Protein AF-W6KI01-F1 (afdb_monomer)

Mean predicted aligned error: 19.84 Å

Sequence (551 aa):
MLRYLVEEELPEKLSVRLDSPAAVRAGFASQPILFRVGVIRLMRRLQYKGQFFVPFIPTKHFVLVFPAAADACERGKLAEGAPETISNFLCEMLGTGGEEEYTIQDAGLCVHSGAALLILRCGSVEGALAAIEACGEVSRQTPQMRLSPTYIQCYPCEPPPSDTSLSWYRKDYYFIPTCVLCADRLEASLTGFPPDAVTCCCALSGQRCTCLAASRCVVCQILHHSQTSTIAQKQVKCQDCKQSGDPWICLICGYVGCSRYQAMHAKEHCIAKQHFFSINLLTQQIWDYYSDAFVHQVVMVFDFASGSTTRVRYPSREDPVFSDENDNNNGKDPFWQKKSVSAKYDAKLRASHTQYATVIKNELDAMRQVYENEISNSICNNQSGSLHIRRVGSNATNLASPSSPWTSEAEPHFQLNSSPQQQRTIRQLHDSDPFAPMKTLNLIMSKVLDAQETALKSDLNLQGLSYEICLHTKESSQLEERVYNAEEELRSIVRKNVASVMEIDASIEEMKTTLKEIRLNVETERRLRSQLGASDTTDKMFIMGKGKKNL

Nearest PDB structures (foldseek):
  3phd-assembly1_B  TM=9.850E-01  e=1.682E-05  Homo sapiens
  3phd-assembly1_D  TM=9.870E-01  e=3.540E-05  Homo sapiens
  7zyu-assembly1_A  TM=9.779E-01  e=1.112E-04  Homo sapiens
  5g0f-assembly1_A  TM=9.873E-01  e=2.477E-04  Danio rerio
  8qpa-assembly1_U  TM=8.869E-01  e=3.755E-01  Homo sapiens

pLDDT: mean 73.17, std 19.95, range [23.52, 97.44]

Structure (mmCIF, N/CA/C/O backbone):
data_AF-W6KI01-F1
#
_entry.id   AF-W6KI01-F1
#
loop_
_atom_site.group_PDB
_atom_site.id
_atom_site.type_symbol
_atom_site.label_atom_id
_atom_site.label_alt_id
_atom_site.label_comp_id
_atom_site.label_asym_id
_atom_site.label_entity_id
_atom_site.label_seq_id
_atom_site.pdbx_PDB_ins_code
_atom_site.Cartn_x
_atom_site.Cartn_y
_atom_site.Cartn_z
_atom_site.occup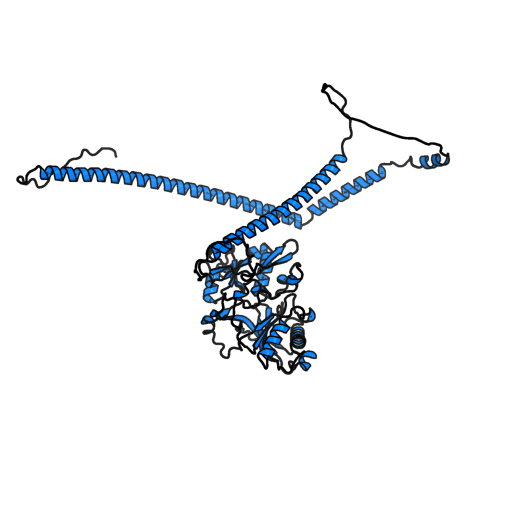ancy
_atom_site.B_iso_or_equiv
_atom_site.auth_seq_id
_atom_site.auth_comp_id
_atom_site.auth_asym_id
_atom_site.auth_atom_id
_atom_site.pdbx_PDB_model_num
ATOM 1 N N . MET A 1 1 ? 10.521 -15.224 -4.709 1.00 66.00 1 MET A N 1
ATOM 2 C CA . MET A 1 1 ? 10.121 -14.522 -5.948 1.00 66.00 1 MET A CA 1
ATOM 3 C C . MET A 1 1 ? 8.659 -14.131 -5.893 1.00 66.00 1 MET A C 1
ATOM 5 O O . MET A 1 1 ? 7.917 -14.684 -5.079 1.00 66.00 1 MET A O 1
ATOM 9 N N . LEU A 1 2 ? 8.282 -13.182 -6.746 1.00 78.06 2 LEU A N 1
ATOM 10 C CA . LEU A 1 2 ? 6.900 -12.771 -6.973 1.00 78.06 2 LEU A CA 1
ATOM 11 C C . LEU A 1 2 ? 6.257 -13.578 -8.106 1.00 78.06 2 LEU A C 1
ATOM 13 O O . LEU A 1 2 ? 6.944 -14.147 -8.949 1.00 78.06 2 LEU A O 1
ATOM 17 N N . ARG A 1 3 ? 4.931 -13.565 -8.156 1.00 81.56 3 ARG A N 1
ATOM 18 C CA . ARG A 1 3 ? 4.107 -13.947 -9.307 1.00 81.56 3 ARG A CA 1
ATOM 19 C C . ARG A 1 3 ? 3.031 -12.874 -9.489 1.00 81.56 3 ARG A C 1
ATOM 21 O O . ARG A 1 3 ? 2.831 -12.055 -8.596 1.00 81.56 3 ARG A O 1
ATOM 28 N N . TYR A 1 4 ? 2.333 -12.863 -10.612 1.00 81.06 4 TYR A N 1
ATOM 29 C CA . TYR A 1 4 ? 1.216 -11.951 -10.869 1.00 81.06 4 TYR A CA 1
ATOM 30 C C . TYR A 1 4 ? -0.038 -12.744 -11.252 1.00 81.06 4 TYR A C 1
ATOM 32 O O . TYR A 1 4 ? 0.043 -13.921 -11.613 1.00 81.06 4 TYR A O 1
ATOM 40 N N . LEU A 1 5 ? -1.191 -12.093 -11.142 1.00 80.31 5 LEU A N 1
ATOM 41 C CA . LEU A 1 5 ? -2.497 -12.601 -11.548 1.00 80.31 5 LEU A CA 1
ATOM 42 C C . LEU A 1 5 ? -3.337 -11.429 -12.065 1.00 80.31 5 LEU A C 1
ATOM 44 O O . LEU A 1 5 ? -3.268 -10.335 -11.507 1.00 80.31 5 LEU A O 1
ATOM 48 N N . VAL A 1 6 ? -4.159 -11.662 -13.085 1.00 76.75 6 VAL A N 1
ATOM 49 C CA . VAL A 1 6 ? -5.255 -10.756 -13.453 1.00 76.75 6 VAL A CA 1
ATOM 50 C C . VAL A 1 6 ? -6.533 -11.374 -12.887 1.00 76.75 6 VAL A C 1
ATOM 52 O O . VAL A 1 6 ? -6.911 -12.461 -13.311 1.00 76.75 6 VAL A O 1
ATOM 55 N N . GLU A 1 7 ? -7.145 -10.745 -11.879 1.00 73.81 7 GLU A N 1
ATOM 56 C CA . GLU A 1 7 ? -8.381 -11.262 -11.261 1.00 73.81 7 GLU A CA 1
ATOM 57 C C . GLU A 1 7 ? -9.627 -10.892 -12.072 1.00 73.81 7 GLU A C 1
ATOM 59 O O . GLU A 1 7 ? -10.546 -11.694 -12.204 1.00 73.81 7 GLU A O 1
ATOM 64 N N . GLU A 1 8 ? -9.647 -9.675 -12.615 1.00 75.94 8 GLU A N 1
ATOM 65 C CA . GLU A 1 8 ? -10.748 -9.124 -13.407 1.00 75.94 8 GLU A CA 1
ATOM 66 C C . GLU A 1 8 ? -10.130 -8.430 -14.632 1.00 75.94 8 GLU A C 1
ATOM 68 O O . GLU A 1 8 ? -9.648 -7.301 -14.521 1.00 75.94 8 GLU A O 1
ATOM 73 N N . GLU A 1 9 ? -10.066 -9.120 -15.776 1.00 79.75 9 GLU A N 1
ATOM 74 C CA . GLU A 1 9 ? -9.619 -8.544 -17.057 1.00 79.75 9 GLU A CA 1
ATOM 75 C C . GLU A 1 9 ? -10.799 -7.795 -17.702 1.00 79.75 9 GLU A C 1
ATOM 77 O O . GLU A 1 9 ? -11.892 -8.347 -17.845 1.00 79.75 9 GLU A O 1
ATOM 82 N N . LEU A 1 10 ? -10.599 -6.525 -18.060 1.00 79.12 10 LEU A N 1
ATOM 83 C CA . LEU A 1 10 ? -11.567 -5.752 -18.837 1.00 79.12 10 LEU A CA 1
ATOM 84 C C . LEU A 1 10 ? -11.511 -6.198 -20.312 1.00 79.12 10 LEU A C 1
ATOM 86 O O . LEU A 1 10 ? -10.456 -6.619 -20.784 1.00 79.12 10 LEU A O 1
ATOM 90 N N . PRO A 1 11 ? -12.616 -6.088 -21.076 1.00 68.00 11 PRO A N 1
ATOM 91 C CA . PRO A 1 11 ? -12.628 -6.471 -22.493 1.00 68.00 11 PRO A CA 1
ATOM 92 C C . PRO A 1 11 ? -11.728 -5.580 -23.370 1.00 68.00 11 PRO A C 1
ATOM 94 O O . PRO A 1 11 ? -11.406 -5.944 -24.500 1.00 68.00 11 PRO A O 1
ATOM 97 N N . GLU A 1 12 ? -11.324 -4.417 -22.858 1.00 68.75 12 GLU A N 1
ATOM 98 C CA . GLU A 1 12 ? -10.422 -3.478 -23.516 1.00 68.75 12 GLU A CA 1
ATOM 99 C C . GLU A 1 12 ? -8.976 -3.988 -23.473 1.00 68.75 12 GLU A C 1
ATOM 101 O O . GLU A 1 12 ? -8.345 -4.064 -22.418 1.00 68.75 12 GLU A O 1
ATOM 106 N N . LYS A 1 13 ? -8.430 -4.311 -24.649 1.00 69.44 13 LYS A N 1
ATOM 107 C CA . LYS A 1 13 ? -7.019 -4.670 -24.818 1.00 69.44 13 LYS A CA 1
ATOM 108 C C . LYS A 1 13 ? -6.263 -3.490 -25.407 1.00 69.44 13 LYS A C 1
ATOM 110 O O . LYS A 1 13 ? -6.486 -3.116 -26.558 1.00 69.44 13 LYS A O 1
ATOM 115 N N . LEU A 1 14 ? -5.372 -2.904 -24.614 1.00 80.06 14 LEU A N 1
ATOM 116 C CA . LEU A 1 14 ? -4.643 -1.701 -24.990 1.00 80.06 14 LEU A CA 1
ATOM 117 C C . LEU A 1 14 ? -3.365 -2.089 -25.749 1.00 80.06 14 LEU A C 1
ATOM 119 O O . LEU A 1 14 ? -2.380 -2.527 -25.161 1.00 80.06 14 LEU A O 1
ATOM 123 N N . SER A 1 15 ? -3.398 -1.948 -27.073 1.00 82.00 15 SER A N 1
ATOM 124 C CA . SER A 1 15 ? -2.246 -2.183 -27.950 1.00 82.00 15 SER A CA 1
ATOM 125 C C . SER A 1 15 ? -1.378 -0.925 -28.031 1.00 82.00 15 SER A C 1
ATOM 127 O O . SER A 1 15 ? -1.836 0.104 -28.521 1.00 82.00 15 SER A O 1
ATOM 129 N N . VAL A 1 16 ? -0.123 -1.011 -27.589 1.00 80.81 16 VAL A N 1
ATOM 130 C CA . VAL A 1 16 ? 0.808 0.124 -27.469 1.00 80.81 16 VAL A CA 1
ATOM 131 C C . VAL A 1 16 ? 2.080 -0.173 -28.251 1.00 80.81 16 VAL A C 1
ATOM 133 O O . VAL A 1 16 ? 2.696 -1.217 -28.055 1.00 80.81 16 VAL A O 1
ATOM 136 N N . ARG A 1 17 ? 2.514 0.743 -29.118 1.00 76.94 17 ARG A N 1
ATOM 137 C CA . ARG A 1 17 ? 3.839 0.658 -29.741 1.00 76.94 17 ARG A CA 1
ATOM 138 C C . ARG A 1 17 ? 4.849 1.485 -28.962 1.00 76.94 17 ARG A C 1
ATOM 140 O O . ARG A 1 17 ? 4.547 2.595 -28.537 1.00 76.94 17 ARG A O 1
ATOM 147 N N . LEU A 1 18 ? 6.054 0.946 -28.817 1.00 71.88 18 LEU A N 1
ATOM 148 C CA . LEU A 1 18 ? 7.210 1.669 -28.297 1.00 71.88 18 LEU A CA 1
ATOM 149 C C . LEU A 1 18 ? 8.002 2.246 -29.477 1.00 71.88 18 LEU A C 1
ATOM 151 O O . LEU A 1 18 ? 9.120 1.829 -29.759 1.00 71.88 18 LEU A O 1
ATOM 155 N N . ASP A 1 19 ? 7.393 3.187 -30.202 1.00 63.03 19 ASP A N 1
ATOM 156 C CA . ASP A 1 19 ? 7.939 3.749 -31.449 1.00 63.03 19 ASP A CA 1
ATOM 157 C C . ASP A 1 19 ? 9.092 4.764 -31.213 1.00 63.03 19 ASP A C 1
ATOM 159 O O . ASP A 1 19 ? 9.429 5.549 -32.102 1.00 63.03 19 ASP A O 1
ATOM 163 N N . SER A 1 20 ? 9.733 4.783 -30.030 1.00 65.38 20 SER A N 1
ATOM 164 C CA . SER A 1 20 ? 10.857 5.700 -29.788 1.00 65.38 20 SER A CA 1
ATOM 165 C C . SER A 1 20 ? 12.111 5.246 -30.558 1.00 65.38 20 SER A C 1
ATOM 167 O O . SER A 1 20 ? 12.419 4.050 -30.589 1.00 65.38 20 SER A O 1
ATOM 169 N N . PRO A 1 21 ? 12.906 6.162 -31.155 1.00 59.53 21 PRO A N 1
ATOM 170 C CA . PRO A 1 21 ? 14.091 5.787 -31.935 1.00 59.53 21 PRO A CA 1
ATOM 171 C C . PRO A 1 21 ? 15.142 4.984 -31.157 1.00 59.53 21 PRO A C 1
ATOM 173 O O . PRO A 1 21 ? 16.013 4.366 -31.766 1.00 59.53 21 PRO A O 1
ATOM 176 N N . ALA A 1 22 ? 15.091 5.004 -29.823 1.00 58.72 22 ALA A N 1
ATOM 177 C CA . ALA A 1 22 ? 15.931 4.172 -28.974 1.00 58.72 22 ALA A CA 1
ATOM 178 C C . ALA A 1 22 ? 15.416 2.720 -28.890 1.00 58.72 22 ALA A C 1
ATOM 180 O O . ALA A 1 22 ? 16.227 1.800 -28.968 1.00 58.72 22 ALA A O 1
ATOM 181 N N . ALA A 1 23 ? 14.097 2.496 -28.840 1.00 59.97 23 ALA A N 1
ATOM 182 C CA . ALA A 1 23 ? 13.505 1.155 -28.743 1.00 59.97 23 ALA A CA 1
ATOM 183 C C . ALA A 1 23 ? 13.630 0.368 -30.051 1.00 59.97 23 ALA A C 1
ATOM 185 O O . ALA A 1 23 ? 13.759 -0.855 -30.031 1.00 59.97 23 ALA A O 1
ATOM 186 N N . VAL A 1 24 ? 13.688 1.075 -31.184 1.00 60.09 24 VAL A N 1
ATOM 187 C CA . VAL A 1 24 ? 14.063 0.498 -32.483 1.00 60.09 24 VAL A CA 1
ATOM 188 C C . VAL A 1 24 ? 15.508 -0.018 -32.463 1.00 60.09 24 VAL A C 1
ATOM 190 O O . VAL A 1 24 ? 15.777 -1.093 -32.988 1.00 60.09 24 VAL A O 1
ATOM 193 N N . ARG A 1 25 ? 16.440 0.706 -31.824 1.00 57.16 25 ARG A N 1
ATOM 194 C CA . ARG A 1 25 ? 17.849 0.280 -31.699 1.00 57.16 25 ARG A CA 1
ATOM 195 C C . ARG A 1 25 ? 18.048 -0.843 -30.679 1.00 57.16 25 ARG A C 1
ATOM 197 O O . ARG A 1 25 ? 18.919 -1.676 -30.881 1.00 57.16 25 ARG A O 1
ATOM 204 N N . ALA A 1 26 ? 17.237 -0.878 -29.623 1.00 58.22 26 ALA A N 1
ATOM 205 C CA . ALA A 1 26 ? 17.269 -1.899 -28.574 1.00 58.22 26 ALA A CA 1
ATOM 206 C C . ALA A 1 26 ? 16.377 -3.131 -28.870 1.00 58.22 26 ALA A C 1
ATOM 208 O O . ALA A 1 26 ? 16.040 -3.878 -27.958 1.00 58.22 26 ALA A O 1
ATOM 209 N N . GLY A 1 27 ? 15.936 -3.332 -30.120 1.00 59.59 27 GLY A N 1
ATOM 210 C CA . GLY A 1 27 ? 15.161 -4.506 -30.563 1.00 59.59 27 GLY A CA 1
ATOM 211 C C . GLY A 1 27 ? 13.676 -4.544 -30.157 1.00 59.59 27 GLY A C 1
ATOM 212 O O . GLY A 1 27 ? 12.877 -5.216 -30.814 1.00 59.59 27 GLY A O 1
ATOM 213 N N . PHE A 1 28 ? 13.271 -3.788 -29.132 1.00 63.12 28 PHE A N 1
ATOM 214 C CA . PHE A 1 28 ? 11.914 -3.807 -28.570 1.00 63.12 28 PHE A CA 1
ATOM 215 C C . PHE A 1 28 ? 10.797 -3.349 -29.531 1.00 63.12 28 PHE A C 1
ATOM 217 O O . PHE A 1 28 ? 9.657 -3.780 -29.375 1.00 63.12 28 PHE A O 1
ATOM 224 N N . ALA A 1 29 ? 11.077 -2.490 -30.517 1.00 55.56 29 ALA A N 1
ATOM 225 C CA . ALA A 1 29 ? 10.031 -1.835 -31.324 1.00 55.56 29 ALA A CA 1
ATOM 226 C C . ALA A 1 29 ? 9.449 -2.668 -32.493 1.00 55.56 29 ALA A C 1
ATOM 228 O O . ALA A 1 29 ? 8.747 -2.127 -33.346 1.00 55.56 29 ALA A O 1
ATOM 229 N N . SER A 1 30 ? 9.733 -3.972 -32.583 1.00 56.78 30 SER A N 1
ATOM 230 C CA . SER A 1 30 ? 9.285 -4.806 -33.716 1.00 56.78 30 SER A CA 1
ATOM 231 C C . SER A 1 30 ? 7.811 -5.238 -33.653 1.00 56.78 30 SER A C 1
ATOM 233 O O . SER A 1 30 ? 7.226 -5.555 -34.692 1.00 56.78 30 SER A O 1
ATOM 235 N N . GLN A 1 31 ? 7.188 -5.243 -32.468 1.00 65.38 31 GLN A N 1
ATOM 236 C CA . GLN A 1 31 ? 5.782 -5.620 -32.264 1.00 65.38 31 GLN A CA 1
ATOM 237 C C . GLN A 1 31 ? 5.101 -4.718 -31.217 1.00 65.38 31 GLN A C 1
ATOM 239 O O . GLN A 1 31 ? 5.761 -4.256 -30.286 1.00 65.38 31 GLN A O 1
ATOM 244 N N . PRO A 1 32 ? 3.782 -4.454 -31.330 1.00 78.81 32 PRO A N 1
ATOM 245 C CA . PRO A 1 32 ? 3.044 -3.727 -30.303 1.00 78.81 32 PRO A CA 1
ATOM 246 C C . PRO A 1 32 ? 2.882 -4.570 -29.030 1.00 78.81 32 PRO A C 1
ATOM 248 O O . PRO A 1 32 ? 2.503 -5.740 -29.084 1.00 78.81 32 PRO A O 1
ATOM 251 N N . ILE A 1 33 ? 3.094 -3.946 -27.874 1.00 85.69 33 ILE A N 1
ATOM 252 C CA . ILE A 1 33 ? 2.822 -4.529 -26.562 1.00 85.69 33 ILE A CA 1
ATOM 253 C C . ILE A 1 33 ? 1.309 -4.546 -26.334 1.00 85.69 33 ILE A C 1
ATOM 255 O O . ILE A 1 33 ? 0.643 -3.512 -26.411 1.00 85.69 33 ILE A O 1
ATOM 259 N N . LEU A 1 34 ? 0.770 -5.719 -26.009 1.00 88.19 34 LEU A N 1
ATOM 260 C CA . LEU A 1 34 ? -0.642 -5.905 -25.690 1.00 88.19 34 LEU A CA 1
ATOM 261 C C . LEU A 1 34 ? -0.856 -5.825 -24.173 1.00 88.19 34 LEU A C 1
ATOM 263 O O . LEU A 1 34 ? -0.746 -6.830 -23.473 1.00 88.19 34 LEU A O 1
ATOM 267 N N . PHE A 1 35 ? -1.176 -4.639 -23.657 1.00 89.19 35 PHE A N 1
ATOM 268 C CA . PHE A 1 35 ? -1.507 -4.466 -22.244 1.00 89.19 35 PHE A CA 1
ATOM 269 C C . PHE A 1 35 ? -2.897 -5.032 -21.942 1.00 89.19 35 PHE A C 1
ATOM 271 O O . PHE A 1 35 ? -3.913 -4.576 -22.479 1.00 89.19 35 PHE A O 1
ATOM 278 N N . ARG A 1 36 ? -2.947 -5.992 -21.017 1.00 89.62 36 ARG A N 1
ATOM 279 C CA . ARG A 1 36 ? -4.190 -6.500 -20.429 1.00 89.62 36 ARG A CA 1
ATOM 280 C C . ARG A 1 36 ? -4.642 -5.554 -19.322 1.00 89.62 36 ARG A C 1
ATOM 282 O O . ARG A 1 36 ? -3.954 -5.379 -18.315 1.00 89.62 36 ARG A O 1
ATOM 289 N N . VAL A 1 37 ? -5.768 -4.885 -19.534 1.00 90.00 37 VAL A N 1
ATOM 290 C CA . VAL A 1 37 ? -6.298 -3.876 -18.612 1.00 90.00 37 VAL A CA 1
ATOM 291 C C . VAL A 1 37 ? -7.167 -4.570 -17.568 1.00 90.00 37 VAL A C 1
ATOM 293 O O . VAL A 1 37 ? -8.023 -5.375 -17.921 1.00 90.00 37 VAL A O 1
ATOM 296 N N . GLY A 1 38 ? -6.984 -4.286 -16.277 1.00 89.25 38 GLY A N 1
ATOM 297 C CA . GLY A 1 38 ? -7.812 -4.942 -15.265 1.00 89.25 38 GLY A CA 1
ATOM 298 C C . GLY A 1 38 ? -7.367 -4.789 -13.819 1.00 89.25 38 GLY A C 1
ATOM 299 O O . GLY A 1 38 ? -6.548 -3.940 -13.467 1.00 89.25 38 GLY A O 1
ATOM 300 N N . VAL A 1 39 ? -7.924 -5.634 -12.956 1.00 88.31 39 VAL A N 1
ATOM 301 C CA . VAL A 1 39 ? -7.524 -5.752 -11.550 1.00 88.31 39 VAL A CA 1
ATOM 302 C C . VAL A 1 39 ? -6.363 -6.738 -11.452 1.00 88.31 39 VAL A C 1
ATOM 304 O O . VAL A 1 39 ? -6.545 -7.947 -11.306 1.00 88.31 39 VAL A O 1
ATOM 307 N N . ILE A 1 40 ? -5.147 -6.205 -11.568 1.00 88.88 40 ILE A N 1
ATOM 308 C CA . ILE A 1 40 ? -3.907 -6.985 -11.511 1.00 88.88 40 ILE A CA 1
ATOM 309 C C . ILE A 1 40 ? -3.399 -7.044 -10.070 1.00 88.88 40 ILE A C 1
ATOM 311 O O . ILE A 1 40 ? -3.297 -6.022 -9.380 1.00 88.88 40 ILE A O 1
ATOM 315 N N . ARG A 1 41 ? -3.041 -8.249 -9.629 1.00 88.25 41 ARG A N 1
ATOM 316 C CA . ARG A 1 41 ? -2.440 -8.542 -8.328 1.00 88.25 41 ARG A CA 1
ATOM 317 C C . ARG A 1 41 ? -1.003 -9.018 -8.490 1.00 88.25 41 ARG A C 1
ATOM 319 O O . ARG A 1 41 ? -0.684 -9.742 -9.431 1.00 88.25 41 ARG A O 1
ATOM 326 N N . LEU A 1 42 ? -0.167 -8.683 -7.512 1.00 90.94 42 LEU A N 1
ATOM 327 C CA . LEU A 1 42 ? 1.083 -9.385 -7.249 1.00 90.94 42 LEU A CA 1
ATOM 328 C C . LEU A 1 42 ? 0.838 -10.401 -6.132 1.00 90.94 42 LEU A C 1
ATOM 330 O O . LEU A 1 42 ? 0.023 -10.188 -5.232 1.00 90.94 42 LEU A O 1
ATOM 334 N N . MET A 1 43 ? 1.547 -11.517 -6.209 1.00 90.31 43 MET A N 1
ATOM 335 C CA . MET A 1 43 ? 1.461 -12.651 -5.302 1.00 90.31 43 MET A CA 1
ATOM 336 C C . MET A 1 43 ? 2.861 -13.054 -4.844 1.00 90.31 43 MET A C 1
ATOM 338 O O . MET A 1 43 ? 3.812 -13.019 -5.626 1.00 90.31 43 MET A O 1
ATOM 342 N N . ARG A 1 44 ? 2.990 -13.509 -3.598 1.00 89.25 44 ARG A N 1
ATOM 343 C CA . ARG A 1 44 ? 4.217 -14.112 -3.055 1.00 89.25 44 ARG A CA 1
ATOM 344 C C . ARG A 1 44 ? 3.875 -15.475 -2.457 1.00 89.25 44 ARG A C 1
ATOM 346 O O . ARG A 1 44 ? 2.764 -15.668 -1.966 1.00 89.25 44 ARG A O 1
ATOM 353 N N . ARG A 1 45 ? 4.797 -16.444 -2.525 1.00 88.31 45 ARG A N 1
ATOM 354 C CA . ARG A 1 45 ? 4.556 -17.778 -1.948 1.00 88.31 45 ARG A CA 1
ATOM 355 C C . ARG A 1 45 ? 4.383 -17.689 -0.436 1.00 88.31 45 ARG A C 1
ATOM 357 O O . ARG A 1 45 ? 5.230 -17.116 0.250 1.00 88.31 45 ARG A O 1
ATOM 364 N N . LEU A 1 46 ? 3.338 -18.329 0.077 1.00 89.56 46 LEU A N 1
ATOM 365 C CA . LEU A 1 46 ? 2.961 -18.328 1.489 1.00 89.56 46 LEU A CA 1
ATOM 366 C C . LEU A 1 46 ? 4.061 -18.903 2.390 1.00 89.56 46 LEU A C 1
ATOM 368 O O . LEU A 1 46 ? 4.285 -18.390 3.482 1.00 89.56 46 LEU A O 1
ATOM 372 N N . GLN A 1 47 ? 4.822 -19.880 1.886 1.00 87.06 47 GLN A N 1
ATOM 373 C CA . GLN A 1 47 ? 5.966 -20.474 2.586 1.00 87.06 47 GLN A CA 1
ATOM 374 C C . GLN A 1 47 ? 7.086 -19.477 2.945 1.00 87.06 47 GLN A C 1
ATOM 376 O O . GLN A 1 47 ? 7.865 -19.765 3.844 1.00 87.06 47 GLN A O 1
ATOM 381 N N . TYR A 1 48 ? 7.163 -18.316 2.276 1.00 85.75 48 TYR A N 1
ATOM 382 C CA . TYR A 1 48 ? 8.157 -17.262 2.541 1.00 85.75 48 TYR A CA 1
ATOM 383 C C . TYR A 1 48 ? 7.583 -16.057 3.316 1.00 85.75 48 TYR A C 1
ATOM 385 O O . TYR A 1 48 ? 8.273 -15.053 3.501 1.00 85.75 48 TYR A O 1
ATOM 393 N N . LYS A 1 49 ? 6.317 -16.107 3.754 1.00 88.31 49 LYS A N 1
ATOM 394 C CA . LYS A 1 49 ? 5.669 -14.989 4.456 1.00 88.31 49 LYS A CA 1
ATOM 395 C C . LYS A 1 49 ? 6.305 -14.772 5.833 1.00 88.31 49 LYS A C 1
ATOM 397 O O . LYS A 1 49 ? 6.268 -15.663 6.676 1.00 88.31 49 LYS A O 1
ATOM 402 N N . GLY A 1 50 ? 6.866 -13.585 6.068 1.00 82.25 50 GLY A N 1
ATOM 403 C CA . GLY A 1 50 ? 7.570 -13.258 7.311 1.00 82.25 50 GLY A CA 1
ATOM 404 C C . GLY A 1 50 ? 8.953 -13.911 7.436 1.00 82.25 50 GLY A C 1
ATOM 405 O O . GLY A 1 50 ? 9.529 -13.891 8.520 1.00 82.25 50 GLY A O 1
ATOM 406 N N . GLN A 1 51 ? 9.488 -14.497 6.358 1.00 79.44 51 GLN A N 1
ATOM 407 C CA . GLN A 1 51 ? 10.878 -14.950 6.298 1.00 79.44 51 GLN A CA 1
ATOM 408 C C . GLN A 1 51 ? 11.756 -13.835 5.726 1.00 79.44 51 GLN A C 1
ATOM 410 O O . GLN A 1 51 ? 11.465 -13.312 4.647 1.00 79.44 51 GLN A O 1
ATOM 415 N N . PHE A 1 52 ? 12.829 -13.504 6.450 1.00 63.69 52 PHE A N 1
ATOM 416 C CA . PHE A 1 52 ? 13.868 -12.561 6.019 1.00 63.69 52 PHE A CA 1
ATOM 417 C C . PHE A 1 52 ? 14.666 -13.142 4.847 1.00 63.69 52 PHE A C 1
ATOM 419 O O . PHE A 1 52 ? 14.678 -12.593 3.749 1.00 63.69 52 PHE A O 1
ATOM 426 N N . PHE A 1 53 ? 15.248 -14.329 5.048 1.00 62.50 53 PHE A N 1
ATOM 427 C CA . PHE A 1 53 ? 15.929 -15.060 3.988 1.00 62.50 53 PHE A CA 1
ATOM 428 C C . PHE A 1 53 ? 14.911 -15.736 3.062 1.00 62.50 53 PHE A C 1
ATOM 430 O O . PHE A 1 53 ? 14.444 -16.846 3.321 1.00 62.50 53 PHE A O 1
ATOM 437 N N . VAL A 1 54 ? 14.581 -15.072 1.954 1.00 62.28 54 VAL A N 1
ATOM 438 C CA . VAL A 1 54 ? 14.033 -15.761 0.783 1.00 62.28 54 VAL A CA 1
ATOM 439 C C . VAL A 1 54 ? 15.215 -16.438 0.083 1.00 62.28 54 VAL A C 1
ATOM 441 O O . VAL A 1 54 ? 16.117 -15.723 -0.352 1.00 62.28 54 VAL A O 1
ATOM 444 N N . PRO A 1 55 ? 15.248 -17.776 -0.056 1.00 61.81 55 PRO A N 1
ATOM 445 C CA . PRO A 1 55 ? 16.325 -18.435 -0.783 1.00 61.81 55 PRO A CA 1
ATOM 446 C C . PRO A 1 55 ? 16.373 -17.910 -2.216 1.00 61.81 55 PRO A C 1
ATOM 448 O O . PRO A 1 55 ? 15.328 -17.750 -2.854 1.00 61.81 55 PRO A O 1
ATOM 451 N N . PHE A 1 56 ? 17.580 -17.649 -2.717 1.00 69.12 56 PHE A N 1
ATOM 452 C CA . PHE A 1 56 ? 17.769 -17.213 -4.093 1.00 69.12 56 PHE A CA 1
ATOM 453 C C . PHE A 1 56 ? 17.201 -18.268 -5.051 1.00 69.12 56 PHE A C 1
ATOM 455 O O . PHE A 1 56 ? 17.656 -19.412 -5.066 1.00 69.12 56 PHE A O 1
ATOM 462 N N . ILE A 1 57 ? 16.189 -17.888 -5.833 1.00 73.12 57 ILE A N 1
ATOM 463 C CA . ILE A 1 57 ? 15.609 -18.755 -6.859 1.00 73.12 57 ILE A CA 1
ATOM 464 C C . ILE A 1 57 ? 16.083 -18.213 -8.210 1.00 73.12 57 ILE A C 1
ATOM 466 O O . ILE A 1 57 ? 15.652 -17.120 -8.583 1.00 73.12 57 ILE A O 1
ATOM 470 N N . PRO A 1 58 ? 16.959 -18.926 -8.941 1.00 81.38 58 PRO A N 1
ATOM 471 C CA . PRO A 1 58 ? 17.425 -18.469 -10.241 1.00 81.38 58 PRO A CA 1
ATOM 472 C C . PRO A 1 58 ? 16.246 -18.385 -11.213 1.00 81.38 58 PRO A C 1
ATOM 474 O O . PRO A 1 58 ? 15.542 -19.368 -11.451 1.00 81.38 58 PRO A O 1
ATOM 477 N N . THR A 1 59 ? 16.036 -17.204 -11.785 1.00 88.00 59 THR A N 1
ATOM 478 C CA . THR A 1 59 ? 15.001 -16.945 -12.788 1.00 88.00 59 THR A CA 1
ATOM 479 C C . THR A 1 59 ? 15.584 -16.150 -13.942 1.00 88.00 59 THR A C 1
ATOM 481 O O . THR A 1 59 ? 16.474 -15.326 -13.755 1.00 88.00 59 THR A O 1
ATOM 484 N N . LYS A 1 60 ? 15.058 -16.390 -15.143 1.00 91.88 60 LYS A N 1
ATOM 485 C CA . LYS A 1 60 ? 15.296 -15.535 -16.312 1.00 91.88 60 LYS A CA 1
ATOM 486 C C . LYS A 1 60 ? 14.244 -14.429 -16.447 1.00 91.88 60 LYS A C 1
ATOM 488 O O . LYS A 1 60 ? 14.283 -13.696 -17.425 1.00 91.88 60 LYS A O 1
ATOM 493 N N . HIS A 1 61 ? 13.288 -14.347 -15.514 1.00 91.50 61 HIS A N 1
ATOM 494 C CA . HIS A 1 61 ? 12.135 -13.451 -15.580 1.00 91.50 61 HIS A CA 1
ATOM 495 C C . HIS A 1 61 ? 12.160 -12.405 -14.464 1.00 91.50 61 HIS A C 1
ATOM 497 O O . HIS A 1 61 ? 12.354 -12.731 -13.289 1.00 91.50 61 HIS A O 1
ATOM 503 N N . PHE A 1 62 ? 11.892 -11.155 -14.827 1.00 91.69 62 PHE A N 1
ATOM 504 C CA . PHE A 1 62 ? 11.714 -10.052 -13.888 1.00 91.69 62 PHE A CA 1
ATOM 505 C C . PHE A 1 62 ? 10.466 -9.237 -14.234 1.00 91.69 62 PHE A C 1
ATOM 507 O O . PHE A 1 62 ? 10.002 -9.226 -15.376 1.00 91.69 62 PHE A O 1
ATOM 514 N N . VAL A 1 63 ? 9.891 -8.586 -13.223 1.00 92.38 63 VAL A N 1
ATOM 515 C CA . VAL A 1 63 ? 8.743 -7.687 -13.376 1.00 92.38 63 VAL A CA 1
ATOM 516 C C . VAL A 1 63 ? 9.167 -6.251 -13.095 1.00 92.38 63 VAL A C 1
ATOM 518 O O . VAL A 1 63 ? 9.718 -5.962 -12.033 1.00 92.38 63 VAL A O 1
ATOM 521 N N . LEU A 1 64 ? 8.880 -5.361 -14.045 1.00 93.69 64 LEU A N 1
ATOM 522 C CA . LEU A 1 64 ? 8.958 -3.914 -13.878 1.00 93.69 64 LEU A CA 1
ATOM 523 C C . LEU A 1 64 ? 7.582 -3.378 -13.481 1.00 93.69 64 LEU A C 1
ATOM 525 O O . LEU A 1 64 ? 6.579 -3.713 -14.115 1.00 93.69 64 LEU A O 1
ATOM 529 N N . VAL A 1 65 ? 7.532 -2.529 -12.454 1.00 94.00 65 VAL A N 1
ATOM 530 C CA . VAL A 1 65 ? 6.308 -1.878 -11.966 1.00 94.00 65 VAL A CA 1
ATOM 531 C C . VAL A 1 65 ? 6.448 -0.366 -12.126 1.00 94.00 65 VAL A C 1
ATOM 533 O O . VAL A 1 65 ? 7.175 0.281 -11.372 1.00 94.00 65 VAL A O 1
ATOM 536 N N . PHE A 1 66 ? 5.733 0.190 -13.104 1.00 94.44 66 PHE A N 1
ATOM 537 C CA . PHE A 1 66 ? 5.699 1.614 -13.437 1.00 94.44 66 PHE A CA 1
ATOM 538 C C . PHE A 1 66 ? 4.559 2.308 -12.665 1.00 94.44 66 PHE A C 1
ATOM 540 O O . PHE A 1 66 ? 3.387 2.053 -12.966 1.00 94.44 66 PHE A O 1
ATOM 547 N N . PRO A 1 67 ? 4.843 3.169 -11.667 1.00 93.12 67 PRO A N 1
ATOM 548 C CA . PRO A 1 67 ? 3.804 3.806 -10.859 1.00 93.12 67 PRO A CA 1
ATOM 549 C C . PRO A 1 67 ? 3.105 4.944 -11.616 1.00 93.12 67 PRO A C 1
ATOM 551 O O . PRO A 1 67 ? 3.752 5.691 -12.346 1.00 93.12 67 PRO A O 1
ATOM 554 N N . ALA A 1 68 ? 1.801 5.119 -11.370 1.00 90.31 68 ALA A N 1
ATOM 555 C CA . ALA A 1 68 ? 0.967 6.181 -11.952 1.00 90.31 68 ALA A CA 1
ATOM 556 C C . ALA A 1 68 ? 0.881 6.188 -13.497 1.00 90.31 68 ALA A C 1
ATOM 558 O O . ALA A 1 68 ? 0.583 7.215 -14.098 1.00 90.31 68 ALA A O 1
ATOM 559 N N . ALA A 1 69 ? 1.092 5.032 -14.131 1.00 90.81 69 ALA A N 1
ATOM 560 C CA . ALA A 1 69 ? 1.004 4.862 -15.577 1.00 90.81 69 ALA A CA 1
ATOM 561 C C . ALA A 1 69 ? -0.432 4.786 -16.130 1.00 90.81 69 ALA A C 1
ATOM 563 O O . ALA A 1 69 ? -0.605 4.911 -17.336 1.00 90.81 69 ALA A O 1
ATOM 564 N N . ALA A 1 70 ? -1.458 4.587 -15.294 1.00 89.00 70 ALA A N 1
ATOM 565 C CA . ALA A 1 70 ? -2.859 4.692 -15.719 1.00 89.00 70 ALA A CA 1
ATOM 566 C C . ALA A 1 70 ? -3.341 6.150 -15.719 1.00 89.00 70 ALA A C 1
ATOM 568 O O . ALA A 1 70 ? -2.997 6.922 -14.814 1.00 89.00 70 ALA A O 1
ATOM 569 N N . ASP A 1 71 ? -4.178 6.509 -16.693 1.00 84.44 71 ASP A N 1
ATOM 570 C CA . ASP A 1 71 ? -4.781 7.838 -16.756 1.00 84.44 71 ASP A CA 1
ATOM 571 C C . ASP A 1 71 ? -5.720 8.137 -15.560 1.00 84.44 71 ASP A C 1
ATOM 573 O O . ASP A 1 71 ? -6.204 7.229 -14.880 1.00 84.44 71 ASP A O 1
ATOM 577 N N . ALA A 1 72 ? -5.930 9.424 -15.259 1.00 73.62 72 ALA A N 1
ATOM 578 C CA . ALA A 1 72 ? -6.791 9.879 -14.163 1.00 73.62 72 ALA A CA 1
ATOM 579 C C . ALA A 1 72 ? -8.268 10.035 -14.558 1.00 73.62 72 ALA A C 1
ATOM 581 O O . ALA A 1 72 ? -9.141 9.900 -13.701 1.00 73.62 72 ALA A O 1
ATOM 582 N N . CYS A 1 73 ? -8.540 10.345 -15.825 1.00 72.75 73 CYS A N 1
ATOM 583 C CA . CYS A 1 73 ? -9.868 10.644 -16.351 1.00 72.75 73 CYS A CA 1
ATOM 584 C C . CYS A 1 73 ? -10.487 9.410 -17.023 1.00 72.75 73 CYS A C 1
ATOM 586 O O . CYS A 1 73 ? -11.675 9.138 -16.856 1.00 72.75 73 CYS A O 1
ATOM 588 N N . GLU A 1 74 ? -9.681 8.643 -17.758 1.00 75.00 74 GLU A N 1
ATOM 589 C CA . GLU A 1 74 ? -10.125 7.517 -18.579 1.00 75.00 74 GLU A CA 1
ATOM 590 C C . GLU A 1 74 ? -9.627 6.176 -18.021 1.00 75.00 74 GLU A C 1
ATOM 592 O O . GLU A 1 74 ? -8.528 5.698 -18.320 1.00 75.00 74 GLU A O 1
ATOM 597 N N . ARG A 1 75 ? -10.473 5.533 -17.204 1.00 74.44 75 ARG A N 1
ATOM 598 C CA . ARG A 1 75 ? -10.191 4.216 -16.612 1.00 74.44 75 ARG A CA 1
ATOM 599 C C . ARG A 1 75 ? -9.884 3.192 -17.706 1.00 74.44 75 ARG A C 1
ATOM 601 O O . ARG A 1 75 ? -10.790 2.742 -18.391 1.00 74.44 75 ARG A O 1
ATOM 608 N N . GLY A 1 76 ? -8.628 2.759 -17.771 1.00 76.75 76 GLY A N 1
ATOM 609 C CA . GLY A 1 76 ? -8.172 1.688 -18.659 1.00 76.75 76 GLY A CA 1
ATOM 610 C C . GLY A 1 76 ? -7.191 2.125 -19.745 1.00 76.75 76 GLY A C 1
ATOM 611 O O . GLY A 1 76 ? -6.571 1.267 -20.373 1.00 76.75 76 GLY A O 1
ATOM 612 N N . LYS A 1 77 ? -6.966 3.433 -19.916 1.00 86.50 77 LYS A N 1
ATOM 613 C CA . LYS A 1 77 ? -5.903 3.953 -20.783 1.00 86.50 77 LYS A CA 1
ATOM 614 C C . LYS A 1 77 ? -4.617 4.220 -20.001 1.00 86.50 77 LYS A C 1
ATOM 616 O O . LYS A 1 77 ? -4.641 4.487 -18.796 1.00 86.50 77 LYS A O 1
ATOM 621 N N . LEU A 1 78 ? -3.488 4.153 -20.704 1.00 88.19 78 LEU A N 1
ATOM 622 C CA . LEU A 1 78 ? -2.228 4.707 -20.213 1.00 88.19 78 LEU A CA 1
ATOM 623 C C . LEU A 1 78 ? -2.333 6.238 -20.124 1.00 88.19 78 LEU A C 1
ATOM 625 O O . LEU A 1 78 ? -3.010 6.860 -20.940 1.00 88.19 78 LEU A O 1
ATOM 629 N N . ALA A 1 79 ? -1.647 6.824 -19.146 1.00 89.12 79 ALA A N 1
ATOM 630 C CA . ALA A 1 79 ? -1.495 8.267 -19.021 1.00 89.12 79 ALA A CA 1
ATOM 631 C C . ALA A 1 79 ? -0.673 8.850 -20.187 1.00 89.12 79 ALA A C 1
ATOM 633 O O . ALA A 1 79 ? 0.166 8.166 -20.780 1.00 89.12 79 ALA A O 1
ATOM 634 N N . GLU A 1 80 ? -0.880 10.133 -20.480 1.00 86.88 80 GLU A N 1
ATOM 635 C CA . GLU A 1 80 ? -0.075 10.888 -21.445 1.00 86.88 80 GLU A CA 1
ATOM 636 C C . GLU A 1 80 ? 1.428 10.805 -21.102 1.00 86.88 80 GLU A C 1
ATOM 638 O O . GLU A 1 80 ? 1.818 10.906 -19.937 1.00 86.88 80 GLU A O 1
ATOM 643 N N . GLY A 1 81 ? 2.274 10.555 -22.108 1.00 86.62 81 GLY A N 1
ATOM 644 C CA . GLY A 1 81 ? 3.718 10.343 -21.940 1.00 86.62 81 GLY A CA 1
ATOM 645 C C . GLY A 1 81 ? 4.133 8.959 -21.413 1.00 86.62 81 GLY A C 1
ATOM 646 O O . GLY A 1 81 ? 5.322 8.639 -21.413 1.00 86.62 81 GLY A O 1
ATOM 647 N N . ALA A 1 82 ? 3.201 8.109 -20.959 1.00 89.75 82 ALA A N 1
ATOM 648 C CA . ALA A 1 82 ? 3.550 6.793 -20.417 1.00 89.75 82 ALA A CA 1
ATOM 649 C C . ALA A 1 82 ? 4.171 5.823 -21.441 1.00 89.75 82 ALA A C 1
ATOM 651 O O . ALA A 1 82 ? 5.151 5.171 -21.070 1.00 89.75 82 ALA A O 1
ATOM 652 N N . PRO A 1 83 ? 3.696 5.716 -22.701 1.00 88.31 83 PRO A N 1
ATOM 653 C CA . PRO A 1 83 ? 4.375 4.925 -23.730 1.00 88.31 83 PRO A CA 1
ATOM 654 C C . PRO A 1 83 ? 5.826 5.370 -23.950 1.00 88.31 83 PRO A C 1
ATOM 656 O O . PRO A 1 83 ? 6.730 4.536 -23.988 1.00 88.31 83 PRO A O 1
ATOM 659 N N . GLU A 1 84 ? 6.068 6.678 -24.025 1.00 86.62 84 GLU A N 1
ATOM 660 C CA . GLU A 1 84 ? 7.379 7.281 -24.257 1.00 86.62 84 GLU A CA 1
ATOM 661 C C . GLU A 1 84 ? 8.320 7.049 -23.070 1.00 86.62 84 GLU A C 1
ATOM 663 O O . GLU A 1 84 ? 9.460 6.623 -23.262 1.00 86.62 84 GLU A O 1
ATOM 668 N N . THR A 1 85 ? 7.847 7.258 -21.837 1.00 89.56 85 THR A N 1
ATOM 669 C CA . THR A 1 85 ? 8.629 6.996 -20.621 1.00 89.56 85 THR A CA 1
ATOM 670 C C . THR A 1 85 ? 8.956 5.509 -20.459 1.00 89.56 85 THR A C 1
ATOM 672 O O . THR A 1 85 ? 10.098 5.179 -20.139 1.00 89.56 85 THR A O 1
ATOM 675 N N . ILE A 1 86 ? 8.004 4.604 -20.725 1.00 90.19 86 ILE A N 1
ATOM 676 C CA . ILE A 1 86 ? 8.247 3.150 -20.724 1.00 90.19 86 ILE A CA 1
ATOM 677 C C . ILE A 1 86 ? 9.291 2.787 -21.787 1.00 90.19 86 ILE A C 1
ATOM 679 O O . ILE A 1 86 ? 10.250 2.075 -21.483 1.00 90.19 86 ILE A O 1
ATOM 683 N N . SER A 1 87 ? 9.142 3.314 -23.008 1.00 86.00 87 SER A N 1
ATOM 684 C CA . SER A 1 87 ? 10.086 3.111 -24.111 1.00 86.00 87 SER A CA 1
ATOM 685 C C . SER A 1 87 ? 11.497 3.536 -23.709 1.00 86.00 87 SER A C 1
ATOM 687 O O . SER A 1 87 ? 12.429 2.738 -23.766 1.00 86.00 87 SER A O 1
ATOM 689 N N . ASN A 1 88 ? 11.657 4.771 -23.233 1.00 85.69 88 ASN A N 1
ATOM 690 C CA . ASN A 1 88 ? 12.961 5.333 -22.893 1.00 85.69 88 ASN A CA 1
ATOM 691 C C . ASN A 1 88 ? 13.616 4.607 -21.707 1.00 85.69 88 ASN A C 1
ATOM 693 O O . ASN A 1 88 ? 14.803 4.293 -21.785 1.00 85.69 88 ASN A O 1
ATOM 697 N N . PHE A 1 89 ? 12.850 4.246 -20.667 1.00 89.38 89 PHE A N 1
ATOM 698 C CA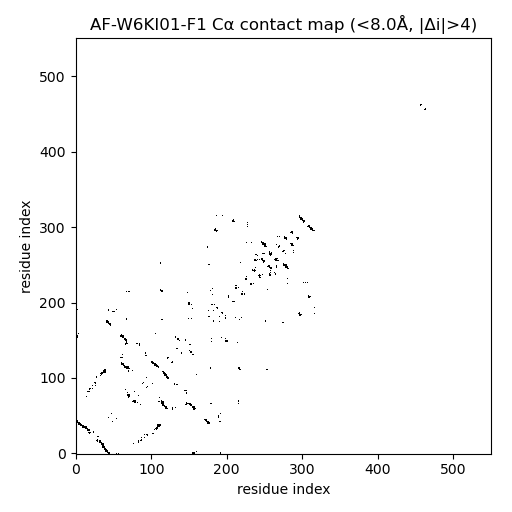 . PHE A 1 89 ? 13.358 3.459 -19.537 1.00 89.38 89 PHE A CA 1
ATOM 699 C C . PHE A 1 89 ? 13.947 2.116 -19.992 1.00 89.38 89 PHE A C 1
ATOM 701 O O . PHE A 1 89 ? 15.074 1.785 -19.628 1.00 89.38 89 PHE A O 1
ATOM 708 N N . LEU A 1 90 ? 13.225 1.358 -20.826 1.00 87.25 90 LEU A N 1
ATOM 709 C CA . LEU A 1 90 ? 13.714 0.076 -21.348 1.00 87.25 90 LEU A CA 1
ATOM 710 C C . LEU A 1 90 ? 15.003 0.249 -22.168 1.00 87.25 90 LEU A C 1
ATOM 712 O O . LEU A 1 90 ? 15.923 -0.557 -22.060 1.00 87.25 90 LEU A O 1
ATOM 716 N N . CYS A 1 91 ? 15.106 1.324 -22.949 1.00 81.25 91 CYS A N 1
ATOM 717 C CA . CYS A 1 91 ? 16.273 1.578 -23.793 1.00 81.25 91 CYS A CA 1
ATOM 718 C C . CYS A 1 91 ? 17.527 1.954 -23.006 1.00 81.25 91 CYS A C 1
ATOM 720 O O . CYS A 1 91 ? 18.613 1.479 -23.319 1.00 81.25 91 CYS A O 1
ATOM 722 N N . GLU A 1 92 ? 17.389 2.822 -22.010 1.00 84.19 92 GLU A N 1
ATOM 723 C CA . GLU A 1 92 ? 18.518 3.364 -21.252 1.00 84.19 92 GLU A CA 1
ATOM 724 C C . GLU A 1 92 ? 19.006 2.382 -20.174 1.00 84.19 92 GLU A C 1
ATOM 726 O O . GLU A 1 92 ? 20.211 2.273 -19.925 1.00 84.19 92 GLU A O 1
ATOM 731 N N . MET A 1 93 ? 18.088 1.601 -19.589 1.00 84.44 93 MET A N 1
ATOM 732 C CA . MET A 1 93 ? 18.405 0.633 -18.535 1.00 84.44 93 MET A CA 1
ATOM 733 C C . MET A 1 93 ? 18.784 -0.759 -19.057 1.00 84.44 93 MET A C 1
ATOM 735 O O . MET A 1 93 ? 19.592 -1.419 -18.408 1.00 84.44 93 MET A O 1
ATOM 739 N N . LEU A 1 94 ? 18.236 -1.203 -20.200 1.00 80.31 94 LEU A N 1
ATOM 740 C CA . LEU A 1 94 ? 18.489 -2.544 -20.764 1.00 80.31 94 LEU A CA 1
ATOM 741 C C . LEU A 1 94 ? 19.225 -2.510 -22.115 1.00 80.31 94 LEU A C 1
ATOM 743 O O . LEU A 1 94 ? 19.991 -3.418 -22.418 1.00 80.31 94 LEU A O 1
ATOM 747 N N . GLY A 1 95 ? 19.025 -1.468 -22.927 1.00 65.94 95 GLY A N 1
ATOM 748 C CA . GLY A 1 95 ? 19.594 -1.350 -24.279 1.00 65.94 95 GLY A CA 1
ATOM 749 C C . GLY A 1 95 ? 21.032 -0.821 -24.351 1.00 65.94 95 GLY A C 1
ATOM 750 O O . GLY A 1 95 ? 21.477 -0.435 -25.431 1.00 65.94 95 GLY A O 1
ATOM 751 N N . THR A 1 96 ? 21.748 -0.750 -23.223 1.00 55.34 96 THR A N 1
ATOM 752 C CA . THR A 1 96 ? 23.077 -0.119 -23.109 1.00 55.34 96 THR A CA 1
ATOM 753 C C . THR A 1 96 ? 24.233 -1.088 -22.826 1.00 55.34 96 THR A C 1
ATOM 755 O O . THR A 1 96 ? 25.376 -0.635 -22.758 1.00 55.34 96 THR A O 1
ATOM 758 N N . GLY A 1 97 ? 24.001 -2.406 -22.723 1.00 49.84 97 GLY A N 1
ATOM 759 C CA . GLY A 1 97 ? 25.094 -3.368 -22.527 1.00 49.84 97 GLY A CA 1
ATOM 760 C C . GLY A 1 97 ? 24.759 -4.843 -22.781 1.00 49.84 97 GLY A C 1
ATOM 761 O O . GLY A 1 97 ? 23.838 -5.389 -22.180 1.00 49.84 97 GLY A O 1
ATOM 762 N N . GLY A 1 98 ? 25.597 -5.497 -23.594 1.00 55.97 98 GLY A N 1
ATOM 763 C CA . GLY A 1 98 ? 25.667 -6.958 -23.744 1.00 55.97 98 GLY A CA 1
ATOM 764 C C . GLY A 1 98 ? 24.991 -7.545 -24.989 1.00 55.97 98 GLY A C 1
ATOM 765 O O . GLY A 1 98 ? 24.230 -6.879 -25.683 1.00 55.97 98 GLY A O 1
ATOM 766 N N . GLU A 1 99 ? 25.275 -8.825 -25.247 1.00 60.38 99 GLU A N 1
ATOM 767 C CA . GLU A 1 99 ? 24.630 -9.660 -26.281 1.00 60.38 99 GLU A CA 1
ATOM 768 C C . GLU A 1 99 ? 23.285 -10.265 -25.804 1.00 60.38 99 GLU A C 1
ATOM 770 O O . GLU A 1 99 ? 22.726 -11.147 -26.453 1.00 60.38 99 GLU A O 1
ATOM 775 N N . GLU A 1 100 ? 22.773 -9.838 -24.644 1.00 71.38 100 GLU A N 1
ATOM 776 C CA . GLU A 1 100 ? 21.582 -10.410 -24.004 1.00 71.38 100 GLU A CA 1
ATOM 777 C C . GLU A 1 100 ? 20.279 -9.916 -24.646 1.00 71.38 100 GLU A C 1
ATOM 779 O O . GLU A 1 100 ? 19.975 -8.723 -24.665 1.00 71.38 100 GLU A O 1
ATOM 784 N N . GLU A 1 101 ? 19.467 -10.859 -25.125 1.00 78.69 101 GLU A N 1
ATOM 785 C CA . GLU A 1 101 ? 18.155 -10.576 -25.703 1.00 78.69 101 GLU A CA 1
ATOM 786 C C . GLU A 1 101 ? 17.076 -10.474 -24.610 1.00 78.69 101 GLU A C 1
ATOM 788 O O . GLU A 1 101 ? 16.839 -11.412 -23.840 1.00 78.69 101 GLU A O 1
ATOM 793 N N . TYR A 1 102 ? 16.373 -9.338 -24.572 1.00 84.31 102 TYR A N 1
ATOM 794 C CA . TYR A 1 102 ? 15.252 -9.090 -23.665 1.00 84.31 102 TYR A CA 1
ATOM 795 C C . TYR A 1 102 ? 13.917 -9.195 -24.406 1.00 84.31 102 TYR A C 1
ATOM 797 O O . TYR A 1 102 ? 13.619 -8.406 -25.299 1.00 84.31 102 TYR A O 1
ATOM 805 N N . THR A 1 103 ? 13.060 -10.126 -23.985 1.00 86.75 103 THR A N 1
ATOM 806 C CA . THR A 1 103 ? 11.727 -10.331 -24.576 1.00 86.75 103 THR A CA 1
ATOM 807 C C . THR A 1 103 ? 10.624 -9.995 -23.576 1.00 86.75 103 THR A C 1
ATOM 809 O O . THR A 1 103 ? 10.639 -10.467 -22.438 1.00 86.75 103 THR A O 1
ATOM 812 N N . ILE A 1 104 ? 9.641 -9.193 -23.987 1.00 88.00 104 ILE A N 1
ATOM 813 C CA . ILE A 1 104 ? 8.457 -8.895 -23.168 1.00 88.00 104 ILE A CA 1
ATOM 814 C C . ILE A 1 104 ? 7.491 -10.080 -23.296 1.00 88.00 104 ILE A C 1
ATOM 816 O O . ILE A 1 104 ? 6.984 -10.358 -24.378 1.00 88.00 104 ILE A O 1
ATOM 820 N N . GLN A 1 105 ? 7.277 -10.804 -22.197 1.00 87.94 105 GLN A N 1
ATOM 821 C CA . GLN A 1 105 ? 6.434 -12.005 -22.141 1.00 87.94 105 GLN A CA 1
ATOM 822 C C . GLN A 1 105 ? 4.966 -11.676 -21.838 1.00 87.94 105 GLN A C 1
ATOM 824 O O . GLN A 1 105 ? 4.073 -12.388 -22.288 1.00 87.94 105 GLN A O 1
ATOM 829 N N . ASP A 1 106 ? 4.710 -10.629 -21.048 1.00 88.56 106 ASP A N 1
ATOM 830 C CA . ASP A 1 106 ? 3.362 -10.181 -20.680 1.00 88.56 106 ASP A CA 1
ATOM 831 C C . ASP A 1 106 ? 3.382 -8.699 -20.276 1.00 88.56 106 ASP A C 1
ATOM 833 O O . ASP A 1 106 ? 4.418 -8.162 -19.863 1.00 88.56 106 ASP A O 1
ATOM 837 N N . ALA A 1 107 ? 2.228 -8.048 -20.371 1.00 90.50 107 ALA A N 1
ATOM 838 C CA . ALA A 1 107 ? 2.034 -6.648 -20.035 1.00 90.50 107 ALA A CA 1
ATOM 839 C C . ALA A 1 107 ? 0.614 -6.413 -19.515 1.00 90.50 107 ALA A C 1
ATOM 841 O O . ALA A 1 107 ? -0.361 -6.952 -20.043 1.00 90.50 107 ALA A O 1
ATOM 842 N N . GLY A 1 108 ? 0.463 -5.553 -18.510 1.00 90.75 108 GLY A N 1
ATOM 843 C CA . GLY A 1 108 ? -0.861 -5.237 -17.990 1.00 90.75 108 GLY A CA 1
ATOM 844 C C . GLY A 1 108 ? -0.953 -3.918 -17.239 1.00 90.75 108 GLY A C 1
ATOM 845 O O . GLY A 1 108 ? 0.018 -3.442 -16.654 1.00 90.75 108 GLY A O 1
ATOM 846 N N . LEU A 1 109 ? -2.145 -3.327 -17.263 1.00 93.06 109 LEU A N 1
ATOM 847 C CA . LEU A 1 109 ? -2.447 -2.042 -16.644 1.00 93.06 109 LEU A CA 1
ATOM 848 C C . LEU A 1 109 ? -3.425 -2.234 -15.481 1.00 93.06 109 LEU A C 1
ATOM 850 O O . LEU A 1 109 ? -4.584 -2.604 -15.677 1.00 93.06 109 LEU A O 1
ATOM 854 N N . CYS A 1 110 ? -2.954 -1.990 -14.257 1.00 92.19 110 CYS A N 1
ATOM 855 C CA . CYS A 1 110 ? -3.736 -2.215 -13.052 1.00 92.19 110 CYS A CA 1
ATOM 856 C C . CYS A 1 110 ? -4.632 -1.016 -12.725 1.00 92.19 110 CYS A C 1
ATOM 858 O O . CYS A 1 110 ? -4.174 -0.022 -12.161 1.00 92.19 110 CYS A O 1
ATOM 860 N N . VAL A 1 111 ? -5.938 -1.140 -12.976 1.00 90.19 111 VAL A N 1
ATOM 861 C CA . VAL A 1 111 ? -6.927 -0.074 -12.707 1.00 90.19 111 VAL A CA 1
ATOM 862 C C . VAL A 1 111 ? -7.182 0.182 -11.213 1.00 90.19 111 VAL A C 1
ATOM 864 O O . VAL A 1 111 ? -7.959 1.067 -10.872 1.00 90.19 111 VAL A O 1
ATOM 867 N N . HIS A 1 112 ? -6.571 -0.599 -10.313 1.00 90.62 112 HIS A N 1
ATOM 868 C CA . HIS A 1 112 ? -6.689 -0.420 -8.862 1.00 90.62 112 HIS A CA 1
ATOM 869 C C . HIS A 1 112 ? -5.528 0.388 -8.257 1.00 90.62 112 HIS A C 1
ATOM 871 O O . HIS A 1 112 ? -5.749 1.257 -7.412 1.00 90.62 112 HIS A O 1
ATOM 877 N N . SER A 1 113 ? -4.291 0.104 -8.677 1.00 92.75 113 SER A N 1
ATOM 878 C CA . SER A 1 113 ? -3.085 0.811 -8.220 1.00 92.75 113 SER A CA 1
ATOM 879 C C . SER A 1 113 ? -2.650 1.945 -9.149 1.00 92.75 113 SER A C 1
ATOM 881 O O . SER A 1 113 ? -1.787 2.741 -8.774 1.00 92.75 113 SER A O 1
ATOM 883 N N . GLY A 1 114 ? -3.209 1.991 -10.360 1.00 92.25 114 GLY A N 1
ATOM 884 C CA . GLY A 1 114 ? -2.789 2.875 -11.439 1.00 92.25 114 GLY A CA 1
ATOM 885 C C . GLY A 1 114 ? -1.388 2.568 -11.975 1.00 92.25 114 GLY A C 1
ATOM 886 O O . GLY A 1 114 ? -0.772 3.439 -12.584 1.00 92.25 114 GLY A O 1
ATOM 887 N N . ALA A 1 115 ? -0.853 1.371 -11.711 1.00 93.81 115 ALA A N 1
ATOM 888 C CA . ALA A 1 115 ? 0.474 0.951 -12.152 1.00 93.81 115 ALA A CA 1
ATOM 889 C C . ALA A 1 115 ? 0.411 0.096 -13.425 1.00 93.81 115 ALA A C 1
ATOM 891 O O . ALA A 1 115 ? -0.469 -0.759 -13.558 1.00 93.81 115 ALA A O 1
ATOM 892 N N . ALA A 1 116 ? 1.376 0.283 -14.324 1.00 94.12 116 ALA A N 1
ATOM 893 C CA . ALA A 1 116 ? 1.624 -0.637 -15.430 1.00 94.12 116 ALA A CA 1
ATOM 894 C C . ALA A 1 116 ? 2.689 -1.659 -15.014 1.00 94.12 116 ALA A C 1
ATOM 896 O O . ALA A 1 116 ? 3.672 -1.312 -14.357 1.00 94.12 116 ALA A O 1
ATOM 897 N N . LEU A 1 117 ? 2.482 -2.921 -15.377 1.00 93.75 117 LEU A N 1
ATOM 898 C CA . LEU A 1 117 ? 3.403 -4.021 -15.123 1.00 93.75 117 LEU A CA 1
ATOM 899 C C . LEU A 1 117 ? 3.895 -4.567 -16.464 1.00 93.75 117 LEU A C 1
ATOM 901 O O . LEU A 1 117 ? 3.076 -4.888 -17.326 1.00 93.75 117 LEU A O 1
ATOM 905 N N . LEU A 1 118 ? 5.212 -4.702 -16.617 1.00 92.44 118 LEU A N 1
ATOM 906 C CA . LEU A 1 118 ? 5.841 -5.426 -17.725 1.00 92.44 118 LEU A CA 1
ATOM 907 C C . LEU A 1 118 ? 6.606 -6.623 -17.174 1.00 92.44 118 LEU A C 1
ATOM 909 O O . LEU A 1 118 ? 7.327 -6.490 -16.186 1.00 92.44 118 LEU A O 1
ATOM 913 N N . ILE A 1 119 ? 6.473 -7.776 -17.823 1.00 91.44 119 ILE A N 1
ATOM 914 C CA . ILE A 1 119 ? 7.209 -8.992 -17.473 1.00 91.44 119 ILE A CA 1
ATOM 915 C C . ILE A 1 119 ? 8.177 -9.293 -18.599 1.00 91.44 119 ILE A C 1
ATOM 917 O O . ILE A 1 119 ? 7.766 -9.566 -19.727 1.00 91.44 119 ILE A O 1
ATOM 921 N N . LEU A 1 120 ? 9.465 -9.239 -18.282 1.00 91.25 120 LEU A N 1
ATOM 922 C CA . LEU A 1 120 ? 10.543 -9.447 -19.234 1.00 91.25 120 LEU A CA 1
ATOM 923 C C . LEU A 1 120 ? 11.258 -10.761 -18.950 1.00 91.25 120 LEU A C 1
ATOM 925 O O . LEU A 1 120 ? 11.357 -11.200 -17.803 1.00 91.25 120 LEU A O 1
ATOM 929 N N . ARG A 1 121 ? 11.766 -11.372 -20.017 1.00 90.56 121 ARG A N 1
ATOM 930 C CA . ARG A 1 121 ? 12.604 -12.565 -20.002 1.00 90.56 121 ARG A CA 1
ATOM 931 C C . ARG A 1 121 ? 13.930 -12.267 -20.690 1.00 90.56 121 ARG A C 1
ATOM 933 O O . ARG A 1 121 ? 13.926 -11.806 -21.828 1.00 90.56 121 ARG A O 1
ATOM 940 N N . CYS A 1 122 ? 15.024 -12.581 -20.007 1.00 89.00 122 CYS A N 1
ATOM 941 C CA . CYS A 1 122 ? 16.394 -12.462 -20.501 1.00 89.00 122 CYS A CA 1
ATOM 942 C C . CYS A 1 122 ? 16.905 -13.794 -21.097 1.00 89.00 122 CYS A C 1
ATOM 944 O O . CYS A 1 122 ? 16.321 -14.864 -20.853 1.00 89.00 122 CYS A O 1
ATOM 946 N N . GLY A 1 123 ? 17.999 -13.743 -21.861 1.00 86.75 123 GLY A N 1
ATOM 947 C CA . GLY A 1 123 ? 18.680 -14.910 -22.421 1.00 86.75 123 GLY A CA 1
ATOM 948 C C . GLY A 1 123 ? 19.305 -15.787 -21.335 1.00 86.75 123 GLY A C 1
ATOM 949 O O . GLY A 1 123 ? 19.080 -17.004 -21.324 1.00 86.75 123 GLY A O 1
ATOM 950 N N . SER A 1 124 ? 20.003 -15.195 -20.362 1.00 89.88 124 SER A N 1
ATOM 951 C CA . SER A 1 124 ? 20.563 -15.881 -19.184 1.00 89.88 124 SER A CA 1
ATOM 952 C C . SER A 1 124 ? 19.849 -15.543 -17.859 1.00 89.88 124 SER A C 1
ATOM 954 O O . SER A 1 124 ? 18.848 -14.830 -17.815 1.00 89.88 124 SER A O 1
ATOM 956 N N . VAL A 1 125 ? 20.319 -16.144 -16.755 1.00 90.00 125 VAL A N 1
ATOM 957 C CA . VAL A 1 125 ? 19.935 -15.734 -15.385 1.00 90.00 125 VAL A CA 1
ATOM 958 C C . VAL A 1 125 ? 20.789 -14.547 -14.931 1.00 90.00 125 VAL A C 1
ATOM 960 O O . VAL A 1 125 ? 20.298 -13.680 -14.224 1.00 90.00 125 VAL A O 1
ATOM 963 N N . GLU A 1 126 ? 22.045 -14.480 -15.370 1.00 88.56 126 GLU A N 1
ATOM 964 C CA . GLU A 1 126 ? 23.001 -13.425 -15.027 1.00 88.56 126 GLU A CA 1
ATOM 965 C C . GLU A 1 126 ? 22.566 -12.069 -15.599 1.00 88.56 126 GLU A C 1
ATOM 967 O O . GLU A 1 126 ? 22.436 -11.105 -14.850 1.00 88.56 126 GLU A O 1
ATOM 972 N N . GLY A 1 127 ? 22.175 -12.025 -16.876 1.00 87.69 127 GLY A N 1
ATOM 973 C CA . GLY A 1 127 ? 21.571 -10.844 -17.497 1.00 87.69 127 GLY A CA 1
ATOM 974 C C . GLY A 1 127 ? 20.242 -10.432 -16.851 1.00 87.69 127 GLY A C 1
ATOM 975 O O . GLY A 1 127 ? 19.945 -9.244 -16.758 1.00 87.69 127 GLY A O 1
ATOM 976 N N . ALA A 1 128 ? 19.454 -11.379 -16.323 1.00 89.06 128 ALA A N 1
ATOM 977 C CA . ALA A 1 128 ? 18.258 -11.046 -15.546 1.00 89.06 128 ALA A CA 1
ATOM 978 C C . ALA A 1 128 ? 18.604 -10.392 -14.193 1.00 89.06 128 ALA A C 1
ATOM 980 O O . ALA A 1 128 ? 17.879 -9.501 -13.759 1.00 89.06 128 ALA A O 1
ATOM 981 N N . LEU A 1 129 ? 19.709 -10.783 -13.544 1.00 88.50 129 LEU A N 1
ATOM 982 C CA . LEU A 1 129 ? 20.196 -10.128 -12.324 1.00 88.50 129 LEU A CA 1
ATOM 983 C C . LEU A 1 129 ? 20.776 -8.745 -12.614 1.00 88.50 129 LEU A C 1
ATOM 985 O O . LEU A 1 129 ? 20.368 -7.791 -11.960 1.00 88.50 129 LEU A O 1
ATOM 989 N N . ALA A 1 130 ? 21.633 -8.618 -13.630 1.00 88.62 130 ALA A N 1
ATOM 990 C CA . ALA A 1 130 ? 22.191 -7.335 -14.055 1.00 88.62 130 ALA A CA 1
ATOM 991 C C . ALA A 1 130 ? 21.086 -6.332 -14.441 1.00 88.62 130 ALA A C 1
ATOM 993 O O . ALA A 1 130 ? 21.157 -5.160 -14.080 1.00 88.62 130 ALA A O 1
ATOM 994 N N . ALA A 1 131 ? 20.017 -6.797 -15.099 1.00 88.31 131 ALA A N 1
ATOM 995 C CA . ALA A 1 131 ? 18.837 -5.986 -15.388 1.00 88.31 131 ALA A CA 1
ATOM 996 C C . ALA A 1 131 ? 18.056 -5.574 -14.126 1.00 88.31 131 ALA A C 1
ATOM 998 O O . ALA A 1 131 ? 17.582 -4.439 -14.054 1.00 88.31 131 ALA A O 1
ATOM 999 N N . ILE A 1 132 ? 17.917 -6.455 -13.126 1.00 89.19 132 ILE A N 1
ATOM 1000 C CA . ILE A 1 132 ? 17.283 -6.114 -11.839 1.00 89.19 132 ILE A CA 1
ATOM 1001 C C . ILE A 1 132 ? 18.116 -5.077 -11.080 1.00 89.19 132 ILE A C 1
ATOM 1003 O O . ILE A 1 132 ? 17.556 -4.084 -10.622 1.00 89.19 132 ILE A O 1
ATOM 1007 N N . GLU A 1 133 ? 19.430 -5.284 -10.981 1.00 88.94 133 GLU A N 1
ATOM 1008 C CA . GLU A 1 133 ? 20.372 -4.388 -10.304 1.00 88.94 133 GLU A CA 1
ATOM 1009 C C . GLU A 1 133 ? 20.395 -3.007 -10.969 1.00 88.94 133 GLU A C 1
ATOM 1011 O O . GLU A 1 133 ? 20.109 -2.006 -10.313 1.00 88.94 133 GLU A O 1
ATOM 1016 N N . ALA A 1 134 ? 20.593 -2.957 -12.292 1.00 88.31 134 ALA A N 1
ATOM 1017 C CA . ALA A 1 134 ? 20.538 -1.718 -13.059 1.00 88.31 134 ALA A CA 1
ATOM 1018 C C . ALA A 1 134 ? 19.198 -0.993 -12.871 1.00 88.31 134 ALA A C 1
ATOM 1020 O O . ALA A 1 134 ? 19.186 0.184 -12.518 1.00 88.31 134 ALA A O 1
ATOM 1021 N N . CYS A 1 135 ? 18.059 -1.674 -13.056 1.00 89.06 135 CYS A N 1
ATOM 1022 C CA . CYS A 1 135 ? 16.743 -1.046 -12.894 1.00 89.06 135 CYS A CA 1
ATOM 1023 C C . CYS A 1 135 ? 16.458 -0.600 -11.448 1.00 89.06 135 CYS A C 1
ATOM 1025 O O . CYS A 1 135 ? 15.670 0.326 -11.253 1.00 89.06 135 CYS A O 1
ATOM 1027 N N . GLY A 1 136 ? 17.073 -1.240 -10.449 1.00 86.81 136 GLY A N 1
ATOM 1028 C CA . GLY A 1 136 ? 16.991 -0.859 -9.038 1.00 86.81 136 GLY A CA 1
ATOM 1029 C C . GLY A 1 136 ? 17.827 0.371 -8.668 1.00 86.81 136 GLY A C 1
ATOM 1030 O O . GLY A 1 136 ? 17.555 0.999 -7.645 1.00 86.81 136 GLY A O 1
ATOM 1031 N N . GLU A 1 137 ? 18.804 0.759 -9.493 1.00 88.50 137 GLU A N 1
ATOM 1032 C CA . GLU A 1 137 ? 19.697 1.892 -9.233 1.00 88.50 137 GLU A CA 1
ATOM 1033 C C . GLU A 1 137 ? 18.955 3.239 -9.397 1.00 88.50 137 GLU A C 1
ATOM 1035 O O . GLU A 1 137 ? 18.888 3.844 -10.470 1.00 88.50 137 GLU A O 1
ATOM 1040 N N . VAL A 1 138 ? 18.346 3.733 -8.312 1.00 87.81 138 VAL A N 1
ATOM 1041 C CA . VAL A 1 138 ? 17.498 4.947 -8.315 1.00 87.81 138 VAL A CA 1
ATOM 1042 C C . VAL A 1 138 ? 18.230 6.247 -8.687 1.00 87.81 138 VAL A C 1
ATOM 1044 O O . VAL A 1 138 ? 17.586 7.230 -9.057 1.00 87.81 138 VAL A O 1
ATOM 1047 N N . SER A 1 139 ? 19.561 6.241 -8.634 1.00 87.19 139 SER A N 1
ATOM 1048 C CA . SER A 1 139 ? 20.488 7.232 -9.208 1.00 87.19 139 SER A CA 1
ATOM 1049 C C . SER A 1 139 ? 20.309 7.401 -10.721 1.00 87.19 139 SER A C 1
ATOM 1051 O O . SER A 1 139 ? 20.297 8.527 -11.217 1.00 87.19 139 SER A O 1
ATOM 1053 N N . ARG A 1 140 ? 20.141 6.289 -11.450 1.00 88.25 140 ARG A N 1
ATOM 1054 C CA . ARG A 1 140 ? 19.993 6.249 -12.913 1.00 88.25 140 ARG A CA 1
ATOM 1055 C C . ARG A 1 140 ? 18.583 6.593 -13.378 1.00 88.25 140 ARG A C 1
ATOM 1057 O O . ARG A 1 140 ? 18.408 6.986 -14.522 1.00 88.25 140 ARG A O 1
ATOM 1064 N N . GLN A 1 141 ? 17.576 6.504 -12.507 1.00 90.88 141 GLN A N 1
ATOM 1065 C CA . GLN A 1 141 ? 16.190 6.845 -12.846 1.00 90.88 141 GLN A CA 1
ATOM 1066 C C . GLN A 1 141 ? 15.962 8.368 -12.893 1.00 90.88 141 GLN A C 1
ATOM 1068 O O . GLN A 1 141 ? 15.377 8.974 -11.979 1.00 90.88 141 GLN A O 1
ATOM 1073 N N . THR A 1 142 ? 16.409 8.995 -13.984 1.00 88.44 142 THR A N 1
ATOM 1074 C CA . THR A 1 142 ? 16.268 10.439 -14.226 1.00 88.44 142 THR A CA 1
ATOM 1075 C C . THR A 1 142 ? 14.791 10.887 -14.213 1.00 88.44 142 THR A C 1
ATOM 1077 O O . THR A 1 142 ? 13.881 10.062 -14.352 1.00 88.44 142 THR A O 1
ATOM 1080 N N . PRO A 1 143 ? 14.492 12.192 -14.048 1.00 86.31 143 PRO A N 1
ATOM 1081 C CA . PRO A 1 143 ? 13.110 12.680 -14.049 1.00 86.31 143 PRO A CA 1
ATOM 1082 C C . PRO A 1 143 ? 12.333 12.378 -15.341 1.00 86.31 143 PRO A C 1
ATOM 1084 O O . PRO A 1 143 ? 11.119 12.233 -15.287 1.00 86.31 143 PRO A O 1
ATOM 1087 N N . GLN A 1 144 ? 13.016 12.252 -16.484 1.00 85.31 144 GLN A N 1
ATOM 1088 C CA . GLN A 1 144 ? 12.395 11.952 -17.786 1.00 85.31 144 GLN A CA 1
ATOM 1089 C C . GLN A 1 144 ? 11.995 10.471 -17.927 1.00 85.31 144 GLN A C 1
ATOM 1091 O O . GLN A 1 144 ? 11.140 10.124 -18.742 1.00 85.31 144 GLN A O 1
ATOM 1096 N N . MET A 1 145 ? 12.582 9.599 -17.102 1.00 86.44 145 MET A N 1
ATOM 1097 C CA . MET A 1 145 ? 12.328 8.157 -17.077 1.00 86.44 145 MET A CA 1
ATOM 1098 C C . MET A 1 145 ? 11.210 7.766 -16.102 1.00 86.44 145 MET A C 1
ATOM 1100 O O . MET A 1 145 ? 10.997 6.579 -15.874 1.00 86.44 145 MET A O 1
ATOM 1104 N N . ARG A 1 146 ? 10.504 8.728 -15.488 1.00 89.56 146 ARG A N 1
ATOM 1105 C CA . ARG A 1 146 ? 9.504 8.459 -14.444 1.00 89.56 146 ARG A CA 1
ATOM 1106 C C . ARG A 1 146 ? 8.227 9.270 -14.626 1.00 89.56 146 ARG A C 1
ATOM 1108 O O . ARG A 1 146 ? 8.255 10.486 -14.740 1.00 89.56 146 ARG A O 1
ATOM 1115 N N . LEU A 1 147 ? 7.093 8.580 -14.516 1.00 87.81 147 LEU A N 1
ATOM 1116 C CA . LEU A 1 147 ? 5.744 9.159 -14.607 1.00 87.81 147 LEU A CA 1
ATOM 1117 C C . LEU A 1 147 ? 5.278 9.840 -13.308 1.00 87.81 147 LEU A C 1
ATOM 1119 O O . LEU A 1 147 ? 4.179 10.382 -13.233 1.00 87.81 147 LEU A O 1
ATOM 1123 N N . SER A 1 148 ? 6.083 9.767 -12.248 1.00 88.50 148 SER A N 1
ATOM 1124 C CA . SER A 1 148 ? 5.747 10.280 -10.919 1.00 88.50 148 SER A CA 1
ATOM 1125 C C . SER A 1 148 ? 7.001 10.457 -10.040 1.00 88.50 148 SER A C 1
ATOM 1127 O O . SER A 1 148 ? 8.089 9.984 -10.387 1.00 88.50 148 SER A O 1
ATOM 1129 N N . PRO A 1 149 ? 6.886 11.101 -8.859 1.00 88.50 149 PRO A N 1
ATOM 1130 C CA . PRO A 1 149 ? 7.983 11.189 -7.886 1.00 88.50 149 PRO A CA 1
ATOM 1131 C C . PRO A 1 149 ? 8.354 9.853 -7.202 1.00 88.50 149 PRO A C 1
ATOM 1133 O O . PRO A 1 149 ? 9.284 9.812 -6.392 1.00 88.50 149 PRO A O 1
ATOM 1136 N N . THR A 1 150 ? 7.632 8.768 -7.499 1.00 91.31 150 THR A N 1
ATOM 1137 C CA . THR A 1 150 ? 7.968 7.384 -7.122 1.00 91.31 150 THR A CA 1
ATOM 1138 C C . THR A 1 150 ? 8.845 6.710 -8.174 1.00 91.31 150 THR A C 1
ATOM 1140 O O . THR A 1 150 ? 8.643 6.906 -9.371 1.00 91.31 150 THR A O 1
ATOM 1143 N N . TYR A 1 151 ? 9.804 5.900 -7.728 1.00 92.69 151 TYR A N 1
ATOM 1144 C CA . TYR A 1 151 ? 10.715 5.163 -8.605 1.00 92.69 151 TYR A CA 1
ATOM 1145 C C . TYR A 1 151 ? 10.044 3.921 -9.202 1.00 92.69 151 TYR A C 1
ATOM 1147 O O . TYR A 1 151 ? 9.251 3.251 -8.531 1.00 92.69 151 TYR A O 1
ATOM 1155 N N . ILE A 1 152 ? 10.395 3.595 -10.447 1.00 93.31 152 ILE A N 1
ATOM 1156 C CA . ILE A 1 152 ? 10.038 2.324 -11.087 1.00 93.31 152 ILE A CA 1
ATOM 1157 C C . ILE A 1 152 ? 10.730 1.208 -10.311 1.00 93.31 152 ILE A C 1
ATOM 1159 O O . ILE A 1 152 ? 11.894 1.338 -9.940 1.00 93.31 152 ILE A O 1
ATOM 1163 N N . GLN A 1 153 ? 10.013 0.126 -10.033 1.00 91.56 153 GLN A N 1
ATOM 1164 C CA . GLN A 1 153 ? 10.551 -0.986 -9.252 1.00 91.56 153 GLN A CA 1
ATOM 1165 C C . GLN A 1 153 ? 10.809 -2.199 -10.140 1.00 91.56 153 GLN A C 1
ATOM 1167 O O . GLN A 1 153 ? 10.009 -2.478 -11.033 1.00 91.56 153 GLN A O 1
ATOM 1172 N N . CYS A 1 154 ? 11.884 -2.940 -9.865 1.00 90.56 154 CYS A N 1
ATOM 1173 C CA . CYS A 1 154 ? 12.233 -4.176 -10.560 1.00 90.56 154 CYS A CA 1
ATOM 1174 C C . CYS A 1 154 ? 12.397 -5.327 -9.562 1.00 90.56 154 CYS A C 1
ATOM 1176 O O . CYS A 1 154 ? 13.113 -5.181 -8.573 1.00 90.56 154 CYS A O 1
ATOM 1178 N N . TYR A 1 155 ? 11.746 -6.468 -9.811 1.00 88.31 155 TYR A N 1
ATOM 1179 C CA . TYR A 1 155 ? 11.799 -7.631 -8.916 1.00 88.31 155 TYR A CA 1
ATOM 1180 C C . TYR A 1 155 ? 11.894 -8.966 -9.680 1.00 88.31 155 TYR A C 1
ATOM 1182 O O . TYR A 1 155 ? 11.232 -9.124 -10.711 1.00 88.31 155 TYR A O 1
ATOM 1190 N N . PRO A 1 156 ? 12.619 -9.977 -9.157 1.00 89.75 156 PRO A N 1
ATOM 1191 C CA . PRO A 1 156 ? 12.658 -11.318 -9.740 1.00 89.75 156 PRO A CA 1
ATOM 1192 C C . PRO A 1 156 ? 11.309 -12.036 -9.587 1.00 89.75 156 PRO A C 1
ATOM 1194 O O . PRO A 1 156 ? 10.756 -12.160 -8.480 1.00 89.75 156 PRO A O 1
ATOM 1197 N N . CYS A 1 157 ? 10.789 -12.552 -10.700 1.00 89.19 157 CYS A N 1
ATOM 1198 C CA . CYS A 1 157 ? 9.475 -13.179 -10.762 1.00 89.19 157 CYS A CA 1
ATOM 1199 C C . CYS A 1 157 ? 9.512 -14.619 -11.298 1.00 89.19 157 CYS A C 1
ATOM 1201 O O . CYS A 1 157 ? 10.464 -15.079 -11.934 1.00 89.19 157 CYS A O 1
ATOM 1203 N N . GLU A 1 158 ? 8.452 -15.357 -10.986 1.00 86.69 158 GLU A N 1
ATOM 1204 C CA . GLU A 1 158 ? 8.123 -16.616 -11.642 1.00 86.69 158 GLU A CA 1
ATOM 1205 C C . GLU A 1 158 ? 7.598 -16.360 -13.065 1.00 86.69 158 GLU A C 1
ATOM 1207 O O . GLU A 1 158 ? 6.953 -15.333 -13.295 1.00 86.69 158 GLU A O 1
ATOM 1212 N N . PRO A 1 159 ? 7.823 -17.294 -14.011 1.00 81.56 159 PRO A N 1
ATOM 1213 C CA . PRO A 1 159 ? 7.270 -17.195 -15.358 1.00 81.56 159 PRO A CA 1
ATOM 1214 C C . PRO A 1 159 ? 5.733 -17.098 -15.351 1.00 81.56 159 PRO A C 1
ATOM 1216 O O . PRO A 1 159 ? 5.081 -17.554 -14.398 1.00 81.56 159 PRO A O 1
ATOM 1219 N N . PRO A 1 160 ? 5.136 -16.545 -16.424 1.00 72.75 160 PRO A N 1
ATOM 1220 C CA . PRO A 1 160 ? 3.689 -16.434 -16.550 1.00 72.75 160 PRO A CA 1
ATOM 1221 C C . PRO A 1 160 ? 2.981 -17.792 -16.401 1.00 72.75 160 PRO A C 1
ATOM 1223 O O . PRO A 1 160 ? 3.496 -18.817 -16.856 1.00 72.75 160 PRO A O 1
ATOM 1226 N N . PRO A 1 161 ? 1.823 -17.844 -15.712 1.00 71.12 161 PRO A N 1
ATOM 1227 C CA . PRO A 1 161 ? 1.091 -19.086 -15.511 1.00 71.12 161 PRO A CA 1
ATOM 1228 C C . PRO A 1 161 ? 0.539 -19.621 -16.837 1.00 71.12 161 PRO A C 1
ATOM 1230 O O . PRO A 1 161 ? -0.198 -18.932 -17.534 1.00 71.12 161 PRO A O 1
ATOM 1233 N N . SER A 1 162 ? 0.844 -20.884 -17.141 1.00 65.56 162 SER A N 1
ATOM 1234 C CA . SER A 1 162 ? 0.265 -21.620 -18.273 1.00 65.56 162 SER A CA 1
ATOM 1235 C C . SER A 1 162 ? -1.199 -22.027 -18.059 1.00 65.56 162 SER A C 1
ATOM 1237 O O . SER A 1 162 ? -1.860 -22.432 -19.008 1.00 65.56 162 SER A O 1
ATOM 1239 N N . ASP A 1 163 ? -1.693 -21.945 -16.820 1.00 60.44 163 ASP A N 1
ATOM 1240 C CA . ASP A 1 163 ? -3.081 -22.197 -16.430 1.00 60.44 163 ASP A CA 1
ATOM 1241 C C . ASP A 1 163 ? -3.567 -21.061 -15.512 1.00 60.44 163 ASP A C 1
ATOM 1243 O O . ASP A 1 163 ? -2.977 -20.794 -14.460 1.00 60.44 163 ASP A O 1
ATOM 1247 N N . THR A 1 164 ? -4.640 -20.385 -15.925 1.00 60.50 164 THR A N 1
ATOM 1248 C CA . THR A 1 164 ? -5.288 -19.270 -15.217 1.00 60.50 164 THR A CA 1
ATOM 1249 C C . THR A 1 164 ? -6.342 -19.714 -14.192 1.00 60.50 164 THR A C 1
ATOM 1251 O O . THR A 1 164 ? -6.957 -18.863 -13.550 1.00 60.50 164 THR A O 1
ATOM 1254 N N . SER A 1 165 ? -6.548 -21.022 -14.001 1.00 60.22 165 SER A N 1
ATOM 1255 C CA . SER A 1 165 ? -7.497 -21.592 -13.038 1.00 60.22 165 SER A CA 1
ATOM 1256 C C . SER A 1 165 ? -7.319 -21.028 -11.621 1.00 60.22 165 SER A C 1
ATOM 1258 O O . SER A 1 165 ? -6.257 -21.131 -11.004 1.00 60.22 165 SER A O 1
ATOM 1260 N N . LEU A 1 166 ? -8.388 -20.440 -11.074 1.00 60.50 166 LEU A N 1
ATOM 1261 C CA . LEU A 1 166 ? -8.327 -19.620 -9.856 1.00 60.50 166 LEU A CA 1
ATOM 1262 C C . LEU A 1 166 ? -8.222 -20.421 -8.535 1.00 60.50 166 LEU A C 1
ATOM 1264 O O . LEU A 1 166 ? -8.249 -19.840 -7.447 1.00 60.50 166 LEU A O 1
ATOM 1268 N N . SER A 1 167 ? -8.174 -21.754 -8.600 1.00 61.12 167 SER A N 1
ATOM 1269 C CA . SER A 1 167 ? -8.301 -22.631 -7.428 1.00 61.12 167 SER A CA 1
ATOM 1270 C C . SER A 1 167 ? -6.970 -22.965 -6.747 1.00 61.12 167 SER A C 1
ATOM 1272 O O . SER A 1 167 ? -6.923 -23.049 -5.520 1.00 61.12 167 SER A O 1
ATOM 1274 N N . TRP A 1 168 ? -5.884 -23.140 -7.509 1.00 60.78 168 TRP A N 1
ATOM 1275 C CA . TRP A 1 168 ? -4.611 -23.636 -6.970 1.00 60.78 168 TRP A CA 1
ATOM 1276 C C . TRP A 1 168 ? -3.810 -22.558 -6.226 1.00 60.78 168 TRP A C 1
ATOM 1278 O O . TRP A 1 168 ? -3.236 -22.844 -5.173 1.00 60.78 168 TRP A O 1
ATOM 1288 N N . TYR A 1 169 ? -3.805 -21.308 -6.710 1.00 72.19 169 TYR A N 1
ATOM 1289 C CA . TYR A 1 169 ? -2.938 -20.257 -6.155 1.00 72.19 169 TYR A CA 1
ATOM 1290 C C . TYR A 1 169 ? -3.239 -19.951 -4.681 1.00 72.19 169 TYR A C 1
ATOM 1292 O O . TYR A 1 169 ? -2.327 -19.629 -3.922 1.00 72.19 169 TYR A O 1
ATOM 1300 N N . ARG A 1 170 ? -4.500 -20.109 -4.257 1.00 74.00 170 ARG A N 1
ATOM 1301 C CA . ARG A 1 170 ? -4.967 -19.820 -2.890 1.00 74.00 170 ARG A CA 1
ATOM 1302 C C . ARG A 1 170 ? -4.287 -20.668 -1.817 1.00 74.00 170 ARG A C 1
ATOM 1304 O O . ARG A 1 170 ? -4.212 -20.250 -0.666 1.00 74.00 170 ARG A O 1
ATOM 1311 N N . LYS A 1 171 ? -3.783 -21.851 -2.170 1.00 83.06 171 LYS A N 1
ATOM 1312 C CA . LYS A 1 171 ? -3.116 -22.745 -1.218 1.00 83.06 171 LYS A CA 1
ATOM 1313 C C . LYS A 1 171 ? -1.677 -22.311 -0.923 1.00 83.06 171 LYS A C 1
ATOM 1315 O O . LYS A 1 171 ? -1.262 -22.304 0.233 1.00 83.06 171 LYS A O 1
ATOM 1320 N N . ASP A 1 172 ? -0.942 -21.932 -1.967 1.00 88.06 172 ASP A N 1
ATOM 1321 C CA . ASP A 1 172 ? 0.518 -21.798 -1.914 1.00 88.06 172 ASP A CA 1
ATOM 1322 C C . ASP A 1 172 ? 1.006 -20.337 -1.991 1.00 88.06 172 ASP A C 1
ATOM 1324 O O . ASP A 1 172 ? 2.193 -20.074 -1.783 1.00 88.06 172 ASP A O 1
ATOM 1328 N N . TYR A 1 173 ? 0.117 -19.375 -2.267 1.00 90.31 173 TYR A N 1
ATOM 1329 C CA . TYR A 1 173 ? 0.424 -17.949 -2.444 1.00 90.31 173 TYR A CA 1
ATOM 1330 C C . TYR A 1 173 ? -0.516 -17.056 -1.626 1.00 90.31 173 TYR A C 1
ATOM 1332 O O . TYR A 1 173 ? -1.583 -17.468 -1.180 1.00 90.31 173 TYR A O 1
ATOM 1340 N N . TYR A 1 174 ? -0.115 -15.799 -1.448 1.00 91.69 174 TYR A N 1
ATOM 1341 C CA . TYR A 1 174 ? -0.954 -14.721 -0.931 1.00 91.69 174 TYR A CA 1
ATOM 1342 C C . TYR A 1 174 ? -0.707 -13.435 -1.716 1.00 91.69 174 TYR A C 1
ATOM 1344 O O . TYR A 1 174 ? 0.361 -13.246 -2.305 1.00 91.69 174 TYR A O 1
ATOM 1352 N N . PHE A 1 175 ? -1.698 -12.548 -1.714 1.00 93.12 175 PHE A N 1
ATOM 1353 C CA . PHE A 1 175 ? -1.630 -11.274 -2.417 1.00 93.12 175 PHE A CA 1
ATOM 1354 C C . PHE A 1 175 ? -0.799 -10.232 -1.661 1.00 93.12 175 PHE A C 1
ATOM 1356 O O . PHE A 1 175 ? -0.871 -10.136 -0.434 1.00 93.12 175 PHE A O 1
ATOM 1363 N N . ILE A 1 176 ? -0.063 -9.411 -2.410 1.00 93.56 176 ILE A N 1
ATOM 1364 C CA . ILE A 1 176 ? 0.623 -8.206 -1.922 1.00 93.56 176 ILE A CA 1
ATOM 1365 C C . ILE A 1 176 ? 0.150 -6.973 -2.719 1.00 93.56 176 ILE A C 1
ATOM 1367 O O . ILE A 1 176 ? -0.341 -7.129 -3.844 1.00 93.56 176 ILE A O 1
ATOM 1371 N N . PRO A 1 177 ? 0.257 -5.744 -2.175 1.00 93.88 177 PRO A N 1
ATOM 1372 C CA . PRO A 1 177 ? -0.189 -4.545 -2.881 1.00 93.88 177 PRO A CA 1
ATOM 1373 C C . PRO A 1 177 ? 0.594 -4.320 -4.180 1.00 93.88 177 PRO A C 1
ATOM 1375 O O . PRO A 1 177 ? 1.820 -4.389 -4.189 1.00 93.88 177 PRO A O 1
ATOM 1378 N N . THR A 1 178 ? -0.101 -3.988 -5.272 1.00 92.75 178 THR A N 1
ATOM 1379 C CA . THR A 1 178 ? 0.540 -3.624 -6.553 1.00 92.75 178 THR A CA 1
ATOM 1380 C C . THR A 1 178 ? 0.900 -2.146 -6.655 1.00 92.75 178 THR A C 1
ATOM 1382 O O . THR A 1 178 ? 1.624 -1.750 -7.563 1.00 92.75 178 THR A O 1
ATOM 1385 N N . CYS A 1 179 ? 0.423 -1.314 -5.726 1.00 93.56 179 CYS A N 1
ATOM 1386 C CA . CYS A 1 179 ? 0.920 0.047 -5.571 1.00 93.56 179 CYS A CA 1
ATOM 1387 C C . CYS A 1 179 ? 2.172 0.041 -4.690 1.00 93.56 179 CYS A C 1
ATOM 1389 O O . CYS A 1 179 ? 2.098 -0.346 -3.521 1.00 93.56 179 CYS A O 1
ATOM 1391 N N . VAL A 1 180 ? 3.288 0.551 -5.217 1.00 90.88 180 VAL A N 1
ATOM 1392 C CA . VAL A 1 180 ? 4.563 0.654 -4.488 1.00 90.88 180 VAL A CA 1
ATOM 1393 C C . VAL A 1 180 ? 4.393 1.416 -3.165 1.00 90.88 180 VAL A C 1
ATOM 1395 O O . VAL A 1 180 ? 4.872 0.968 -2.133 1.00 90.88 180 VAL A O 1
ATOM 1398 N N . LEU A 1 181 ? 3.601 2.498 -3.142 1.00 91.38 181 LEU A N 1
ATOM 1399 C CA . LEU A 1 181 ? 3.319 3.278 -1.924 1.00 91.38 181 LEU A CA 1
ATOM 1400 C C . LEU A 1 181 ? 2.470 2.546 -0.871 1.00 91.38 181 LEU A C 1
ATOM 1402 O O . LEU A 1 181 ? 2.471 2.958 0.288 1.00 91.38 181 LEU A O 1
ATOM 1406 N N . CYS A 1 182 ? 1.731 1.501 -1.248 1.00 93.62 182 CYS A N 1
ATOM 1407 C CA . CYS A 1 182 ? 1.031 0.630 -0.299 1.00 93.62 182 CYS A CA 1
ATOM 1408 C C . CYS A 1 182 ? 1.945 -0.494 0.204 1.00 93.62 182 CYS A C 1
ATOM 1410 O O . CYS A 1 182 ? 1.823 -0.904 1.354 1.00 93.62 182 CYS A O 1
ATOM 1412 N N . ALA A 1 183 ? 2.855 -0.971 -0.647 1.00 92.06 183 ALA A N 1
ATOM 1413 C CA . ALA A 1 183 ? 3.812 -2.020 -0.325 1.00 92.06 183 ALA A CA 1
ATOM 1414 C C . ALA A 1 183 ? 4.975 -1.518 0.555 1.00 92.06 183 ALA A C 1
ATOM 1416 O O . ALA A 1 183 ? 5.302 -2.184 1.525 1.00 92.06 183 ALA A O 1
ATOM 1417 N N . ASP A 1 184 ? 5.515 -0.317 0.315 1.00 89.38 184 ASP A N 1
ATOM 1418 C CA . ASP A 1 184 ? 6.562 0.335 1.139 1.00 89.38 184 ASP A CA 1
ATOM 1419 C C . ASP A 1 184 ? 6.118 0.617 2.586 1.00 89.38 184 ASP A C 1
ATOM 1421 O O . ASP A 1 184 ? 6.943 0.845 3.465 1.00 89.38 184 ASP A O 1
ATOM 1425 N N . ARG A 1 185 ? 4.805 0.594 2.858 1.00 90.88 185 ARG A N 1
ATOM 1426 C CA . ARG A 1 185 ? 4.279 0.671 4.227 1.00 90.88 185 ARG A CA 1
ATOM 1427 C C . ARG A 1 185 ?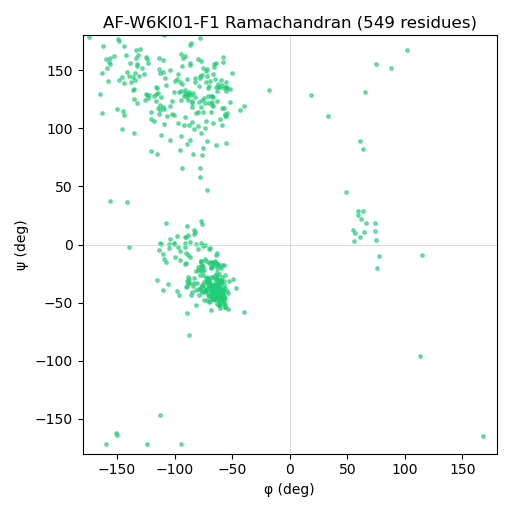 4.336 -0.667 4.973 1.00 90.88 185 ARG A C 1
ATOM 1429 O O . ARG A 1 185 ? 4.278 -0.642 6.199 1.00 90.88 185 ARG A O 1
ATOM 1436 N N . LEU A 1 186 ? 4.406 -1.805 4.280 1.00 91.25 186 LEU A N 1
ATOM 1437 C CA . LEU A 1 186 ? 4.521 -3.146 4.869 1.00 91.25 186 LEU A CA 1
ATOM 1438 C C . LEU A 1 186 ? 5.989 -3.496 5.130 1.00 91.25 186 LEU A C 1
ATOM 1440 O O . LEU A 1 186 ? 6.870 -3.006 4.433 1.00 91.25 186 LEU A O 1
ATOM 1444 N N . GLU A 1 187 ? 6.247 -4.410 6.066 1.00 87.44 187 GLU A N 1
ATOM 1445 C CA . GLU A 1 187 ? 7.578 -5.018 6.192 1.00 87.44 187 GLU A CA 1
ATOM 1446 C C . GLU A 1 187 ? 8.052 -5.675 4.882 1.00 87.44 187 GLU A C 1
ATOM 1448 O O . GLU A 1 187 ? 7.333 -6.478 4.274 1.00 87.44 187 GLU A O 1
ATOM 1453 N N . ALA A 1 188 ? 9.317 -5.441 4.525 1.00 83.50 188 ALA A N 1
ATOM 1454 C CA . ALA A 1 188 ? 10.061 -6.175 3.495 1.00 83.50 188 ALA A CA 1
ATOM 1455 C C . ALA A 1 188 ? 9.912 -7.709 3.616 1.00 83.50 188 ALA A C 1
ATOM 1457 O O . ALA A 1 188 ? 9.720 -8.412 2.620 1.00 83.50 188 ALA A O 1
ATOM 1458 N N . SER A 1 189 ? 9.865 -8.226 4.853 1.00 84.94 189 SER A N 1
ATOM 1459 C CA . SER A 1 189 ? 9.622 -9.642 5.184 1.00 84.94 189 SER A CA 1
ATOM 1460 C C . SER A 1 189 ? 8.292 -10.200 4.630 1.00 84.94 189 SER A C 1
ATOM 1462 O O . SER A 1 189 ? 8.118 -11.420 4.518 1.00 84.94 189 SER A O 1
ATOM 1464 N N . LEU A 1 190 ? 7.348 -9.331 4.242 1.00 89.38 190 LEU A N 1
ATOM 1465 C CA . LEU A 1 190 ? 6.010 -9.656 3.737 1.00 89.38 190 LEU A CA 1
ATOM 1466 C C . LEU A 1 190 ? 5.838 -9.348 2.248 1.00 89.38 190 LEU A C 1
ATOM 1468 O O . LEU A 1 190 ? 5.227 -10.160 1.549 1.00 89.38 190 LEU A O 1
ATOM 1472 N N . THR A 1 191 ? 6.381 -8.241 1.744 1.00 86.25 191 THR A N 1
ATOM 1473 C CA . THR A 1 191 ? 6.362 -7.923 0.303 1.00 86.25 191 THR A CA 1
ATOM 1474 C C . THR A 1 191 ? 7.365 -8.767 -0.481 1.00 86.25 191 THR A C 1
ATOM 1476 O O . THR A 1 191 ? 7.077 -9.181 -1.601 1.00 86.25 191 THR A O 1
ATOM 1479 N N . GLY A 1 192 ? 8.517 -9.082 0.118 1.00 78.75 192 GLY A N 1
ATOM 1480 C CA . GLY A 1 192 ? 9.678 -9.615 -0.593 1.00 78.75 192 GLY A CA 1
ATOM 1481 C C . GLY A 1 192 ? 10.414 -8.560 -1.423 1.00 78.75 192 GLY A C 1
ATOM 1482 O O . GLY A 1 192 ? 11.138 -8.936 -2.341 1.00 78.75 192 GLY A O 1
ATOM 1483 N N . PHE A 1 193 ? 10.191 -7.274 -1.140 1.00 79.81 193 PHE A N 1
ATOM 1484 C CA . PHE A 1 193 ? 10.978 -6.165 -1.683 1.00 79.81 193 PHE A CA 1
ATOM 1485 C C . PHE A 1 193 ? 12.208 -5.935 -0.779 1.00 79.81 193 PHE A C 1
ATOM 1487 O O . PHE A 1 193 ? 12.131 -6.277 0.403 1.00 79.81 193 PHE A O 1
ATOM 1494 N N . PRO A 1 194 ? 13.323 -5.368 -1.278 1.00 75.62 194 PRO A N 1
ATOM 1495 C CA . PRO A 1 194 ? 14.498 -5.091 -0.446 1.00 75.62 194 PRO A CA 1
ATOM 1496 C C . PRO A 1 194 ? 14.186 -4.128 0.725 1.00 75.62 194 PRO A C 1
ATOM 1498 O O . PRO A 1 194 ? 13.410 -3.184 0.539 1.00 75.62 194 PRO A O 1
ATOM 1501 N N . PRO A 1 195 ? 14.754 -4.332 1.931 1.00 69.75 195 PRO A N 1
ATOM 1502 C CA . PRO A 1 195 ? 14.471 -3.505 3.115 1.00 69.75 195 PRO A CA 1
ATOM 1503 C C . PRO A 1 195 ? 15.006 -2.067 3.000 1.00 69.75 195 PRO A C 1
ATOM 1505 O O . PRO A 1 195 ? 14.509 -1.163 3.677 1.00 69.75 195 PRO A O 1
ATOM 1508 N N . ASP A 1 196 ? 15.959 -1.853 2.100 1.00 73.88 196 ASP A N 1
ATOM 1509 C CA . ASP A 1 196 ? 16.612 -0.607 1.701 1.00 73.88 196 ASP A CA 1
ATOM 1510 C C . ASP A 1 196 ? 15.982 0.053 0.454 1.00 73.88 196 ASP A C 1
ATOM 1512 O O . ASP A 1 196 ? 16.344 1.178 0.107 1.00 73.88 196 ASP A O 1
ATOM 1516 N N . ALA A 1 197 ? 15.012 -0.598 -0.204 1.00 77.06 197 ALA A N 1
ATOM 1517 C CA . ALA A 1 197 ? 14.438 -0.130 -1.467 1.00 77.06 197 ALA A CA 1
ATOM 1518 C C . ALA A 1 197 ? 13.849 1.291 -1.374 1.00 77.06 197 ALA A C 1
ATOM 1520 O O . ALA A 1 197 ? 12.868 1.555 -0.667 1.00 77.06 197 ALA A O 1
ATOM 1521 N N . VAL A 1 198 ? 14.422 2.214 -2.150 1.00 84.75 198 VAL A N 1
ATOM 1522 C CA . VAL A 1 198 ? 13.997 3.615 -2.192 1.00 84.75 198 VAL A CA 1
ATOM 1523 C C . VAL A 1 198 ? 12.750 3.757 -3.068 1.00 84.75 198 VAL A C 1
ATOM 1525 O O . VAL A 1 198 ? 12.810 3.814 -4.294 1.00 84.75 198 VAL A O 1
ATOM 1528 N N . THR A 1 199 ? 11.591 3.872 -2.426 1.00 87.88 199 THR A N 1
ATOM 1529 C CA . THR A 1 199 ? 10.290 3.978 -3.111 1.00 87.88 199 THR A CA 1
ATOM 1530 C C . THR A 1 199 ? 10.060 5.319 -3.831 1.00 87.88 199 THR A C 1
ATOM 1532 O O . THR A 1 199 ? 9.347 5.368 -4.836 1.00 87.88 199 THR A O 1
ATOM 1535 N N . CYS A 1 200 ? 10.625 6.436 -3.354 1.00 87.50 200 CYS A N 1
ATOM 1536 C CA . CYS A 1 200 ? 10.380 7.765 -3.938 1.00 87.50 200 CYS A CA 1
ATOM 1537 C C . CYS A 1 200 ? 11.483 8.792 -3.664 1.00 87.50 200 CYS A C 1
ATOM 1539 O O . CYS A 1 200 ? 12.138 8.726 -2.625 1.00 87.50 200 CYS A O 1
ATOM 1541 N N . CYS A 1 201 ? 11.606 9.812 -4.522 1.00 84.88 201 CYS A N 1
ATOM 1542 C CA . CYS A 1 201 ? 12.617 10.872 -4.387 1.00 84.88 201 CYS A CA 1
ATOM 1543 C C . CYS A 1 201 ? 12.541 11.610 -3.037 1.00 84.88 201 CYS A C 1
ATOM 1545 O O . CYS A 1 201 ? 13.568 11.961 -2.462 1.00 84.88 201 CYS A O 1
ATOM 1547 N N . CYS A 1 202 ? 11.333 11.797 -2.491 1.00 80.62 202 CYS A N 1
ATOM 1548 C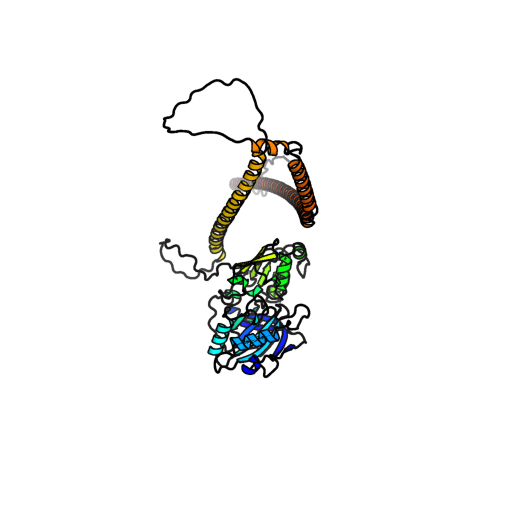 CA . CYS A 1 202 ? 11.121 12.458 -1.198 1.00 80.62 202 CYS A CA 1
ATOM 1549 C C . CYS A 1 202 ? 11.745 11.705 -0.008 1.00 80.62 202 CYS A C 1
ATOM 1551 O O . CYS A 1 202 ? 11.946 12.304 1.041 1.00 80.62 202 CYS A O 1
ATOM 1553 N N . ALA A 1 203 ? 12.033 10.404 -0.147 1.00 70.94 203 ALA A N 1
ATOM 1554 C CA . ALA A 1 203 ? 12.681 9.623 0.907 1.00 70.94 203 ALA A CA 1
ATOM 1555 C C . ALA A 1 203 ? 14.186 9.928 1.024 1.00 70.94 203 ALA A C 1
ATOM 1557 O O . ALA A 1 203 ? 14.739 9.785 2.108 1.00 70.94 203 ALA A O 1
ATOM 1558 N N . LEU A 1 204 ? 14.832 10.376 -0.061 1.00 66.75 204 LEU A N 1
ATOM 1559 C CA . LEU A 1 204 ? 16.260 10.721 -0.079 1.00 66.75 204 LEU A CA 1
ATOM 1560 C C . LEU A 1 204 ? 16.535 12.178 0.312 1.00 66.75 204 LEU A C 1
ATOM 1562 O O . LEU A 1 204 ? 17.606 12.483 0.821 1.00 66.75 204 LEU A O 1
ATOM 1566 N N . SER A 1 205 ? 15.591 13.089 0.065 1.00 63.28 205 SER A N 1
ATOM 1567 C CA . SER A 1 205 ? 15.797 14.529 0.278 1.00 63.28 205 SER A CA 1
ATOM 1568 C C . SER A 1 205 ? 15.420 15.035 1.675 1.00 63.28 205 SER A C 1
ATOM 1570 O O . SER A 1 205 ? 15.628 16.212 1.962 1.00 63.28 205 SER A O 1
ATOM 1572 N N . GLY A 1 206 ? 14.813 14.195 2.523 1.00 59.34 206 GLY A N 1
ATOM 1573 C CA . GLY A 1 206 ? 14.273 14.604 3.829 1.00 59.34 206 GLY A CA 1
ATOM 1574 C C . GLY A 1 206 ? 13.109 15.606 3.748 1.00 59.34 206 GLY A C 1
ATOM 1575 O O . GLY A 1 206 ? 12.721 16.182 4.761 1.00 59.34 206 GLY A O 1
ATOM 1576 N N . GLN A 1 207 ? 12.563 15.844 2.551 1.00 60.62 207 GLN A N 1
ATOM 1577 C CA . GLN A 1 207 ? 11.562 16.880 2.296 1.00 60.62 207 GLN A CA 1
ATOM 1578 C C . GLN A 1 207 ? 10.119 16.379 2.415 1.00 60.62 207 GLN A C 1
ATOM 1580 O O . GLN A 1 207 ? 9.816 15.194 2.254 1.00 60.62 207 GLN A O 1
ATOM 1585 N N . ARG A 1 208 ? 9.213 17.347 2.598 1.00 72.62 208 ARG A N 1
ATOM 1586 C CA . ARG A 1 208 ? 7.754 17.201 2.486 1.00 72.62 208 ARG A CA 1
ATOM 1587 C C . ARG A 1 208 ? 7.371 16.355 1.261 1.00 72.62 208 ARG A C 1
ATOM 1589 O O . ARG A 1 208 ? 7.624 16.729 0.117 1.00 72.62 208 ARG A O 1
ATOM 1596 N N . CYS A 1 209 ? 6.758 15.198 1.499 1.00 80.94 209 CYS A N 1
ATOM 1597 C CA . CYS A 1 209 ? 6.426 14.217 0.472 1.00 80.94 209 CYS A CA 1
ATOM 1598 C C . CYS A 1 209 ? 5.039 14.481 -0.131 1.00 80.94 209 CYS A C 1
ATOM 1600 O O . CYS A 1 209 ? 4.040 14.528 0.582 1.00 80.94 209 CYS A O 1
ATOM 1602 N N . THR A 1 210 ? 4.972 14.581 -1.460 1.00 83.25 210 THR A N 1
ATOM 1603 C CA . THR A 1 210 ? 3.726 14.734 -2.240 1.00 83.25 210 THR A CA 1
ATOM 1604 C C . THR A 1 210 ? 3.304 13.449 -2.965 1.00 83.25 210 THR A C 1
ATOM 1606 O O . THR A 1 210 ? 2.271 13.411 -3.630 1.00 83.25 210 THR A O 1
ATOM 1609 N N . CYS A 1 211 ? 4.071 12.360 -2.826 1.00 88.19 211 CYS A N 1
ATOM 1610 C CA . CYS A 1 211 ? 3.882 11.124 -3.599 1.00 88.19 211 CYS A CA 1
ATOM 1611 C C . CYS A 1 211 ? 2.505 10.476 -3.401 1.00 88.19 211 CYS A C 1
ATOM 1613 O O . CYS A 1 211 ? 2.002 9.830 -4.314 1.00 88.19 211 CYS A O 1
ATOM 1615 N N . LEU A 1 212 ? 1.897 10.628 -2.218 1.00 87.88 212 LEU A N 1
ATOM 1616 C CA . LEU A 1 212 ? 0.571 10.070 -1.956 1.00 87.88 212 LEU A CA 1
ATOM 1617 C C . LEU A 1 212 ? -0.537 10.866 -2.662 1.00 87.88 212 LEU A C 1
ATOM 1619 O O . LEU A 1 212 ? -1.442 10.252 -3.218 1.00 87.88 212 LEU A O 1
ATOM 1623 N N . ALA A 1 213 ? -0.424 12.198 -2.700 1.00 85.19 213 ALA A N 1
ATOM 1624 C CA . ALA A 1 213 ? -1.327 13.077 -3.445 1.00 85.19 213 ALA A CA 1
ATOM 1625 C C . ALA A 1 213 ? -1.233 12.834 -4.963 1.00 85.19 213 ALA A C 1
ATOM 1627 O O . ALA A 1 213 ? -2.243 12.810 -5.657 1.00 85.19 213 ALA A O 1
ATOM 1628 N N . ALA A 1 214 ? -0.021 12.578 -5.466 1.00 86.31 214 ALA A N 1
ATOM 1629 C CA . ALA A 1 214 ? 0.236 12.226 -6.864 1.00 86.31 214 ALA A CA 1
ATOM 1630 C C . ALA A 1 214 ? -0.153 10.774 -7.236 1.00 86.31 214 ALA A C 1
ATOM 1632 O O . ALA A 1 214 ? 0.030 10.361 -8.381 1.00 86.31 214 ALA A O 1
ATOM 1633 N N . SER A 1 215 ? -0.650 9.970 -6.290 1.00 89.94 215 SER A N 1
ATOM 1634 C CA . SER A 1 215 ? -0.900 8.545 -6.515 1.00 89.94 215 SER A CA 1
ATOM 1635 C C . SER A 1 215 ? -2.196 8.281 -7.287 1.00 89.94 215 SER A C 1
ATOM 1637 O O . SER A 1 215 ? -3.261 8.815 -6.973 1.00 89.94 215 SER A O 1
ATOM 1639 N N . ARG A 1 216 ? -2.122 7.365 -8.258 1.00 90.62 216 ARG A N 1
ATOM 1640 C CA . ARG A 1 216 ? -3.272 6.825 -9.008 1.00 90.62 216 ARG A CA 1
ATOM 1641 C C . ARG A 1 216 ? -3.881 5.568 -8.358 1.00 90.62 216 ARG A C 1
ATOM 1643 O O . ARG A 1 216 ? -4.759 4.938 -8.933 1.00 90.62 216 ARG A O 1
ATOM 1650 N N . CYS A 1 217 ? -3.417 5.185 -7.165 1.00 93.62 217 CYS A N 1
ATOM 1651 C CA . CYS A 1 217 ? -3.944 4.040 -6.422 1.00 93.62 217 CYS A CA 1
ATOM 1652 C C . CYS A 1 217 ? -5.153 4.431 -5.567 1.00 93.62 217 CYS A C 1
ATOM 1654 O O . CYS A 1 217 ? -5.048 5.325 -4.726 1.00 93.62 217 CYS A O 1
ATOM 1656 N N . VAL A 1 218 ? -6.252 3.682 -5.691 1.00 93.12 218 VAL A N 1
ATOM 1657 C CA . VAL A 1 218 ? -7.503 3.896 -4.936 1.00 93.12 218 VAL A CA 1
ATOM 1658 C C . VAL A 1 218 ? -7.257 3.933 -3.420 1.00 93.12 218 VAL A C 1
ATOM 1660 O O . VAL A 1 218 ? -7.775 4.803 -2.723 1.00 93.12 218 VAL A O 1
ATOM 1663 N N . VAL A 1 219 ? -6.411 3.036 -2.899 1.00 94.88 219 VAL A N 1
ATOM 1664 C CA . VAL A 1 219 ? -6.052 2.999 -1.467 1.00 94.88 219 VAL A CA 1
ATOM 1665 C C . VAL A 1 219 ? -5.286 4.259 -1.050 1.00 94.88 219 VAL A C 1
ATOM 1667 O O . VAL A 1 219 ? -5.559 4.823 0.007 1.00 94.88 219 VAL A O 1
ATOM 1670 N N . CYS A 1 220 ? -4.345 4.727 -1.876 1.00 93.19 220 CYS A N 1
ATOM 1671 C CA . CYS A 1 220 ? -3.577 5.943 -1.601 1.00 93.19 220 CYS A CA 1
ATOM 1672 C C . CYS A 1 220 ? -4.446 7.201 -1.645 1.00 93.19 220 CYS A C 1
ATOM 1674 O O . CYS A 1 220 ? -4.274 8.069 -0.795 1.00 93.19 220 CYS A O 1
ATOM 1676 N N . GLN A 1 221 ? -5.376 7.284 -2.597 1.00 91.56 221 GLN A N 1
ATOM 1677 C CA . GLN A 1 221 ? -6.298 8.411 -2.739 1.00 91.56 221 GLN A CA 1
ATOM 1678 C C . GLN A 1 221 ? -7.263 8.489 -1.554 1.00 91.56 221 GLN A C 1
ATOM 1680 O O . GLN A 1 221 ? -7.394 9.550 -0.948 1.00 91.56 221 GLN A O 1
ATOM 1685 N N . ILE A 1 222 ? -7.870 7.365 -1.150 1.00 92.00 222 ILE A N 1
ATOM 1686 C CA . ILE A 1 222 ? -8.748 7.322 0.031 1.00 92.00 222 ILE A CA 1
ATOM 1687 C C . ILE A 1 222 ? -7.968 7.691 1.300 1.00 92.00 222 ILE A C 1
ATOM 1689 O O . ILE A 1 222 ? -8.448 8.518 2.073 1.00 92.00 222 ILE A O 1
ATOM 1693 N N . LEU A 1 223 ? -6.749 7.163 1.486 1.00 90.50 223 LEU A N 1
ATOM 1694 C CA . LEU A 1 223 ? -5.863 7.577 2.582 1.00 90.50 223 LEU A CA 1
ATOM 1695 C C . LEU A 1 223 ? -5.614 9.091 2.556 1.00 90.50 223 LEU A C 1
ATOM 1697 O O . LEU A 1 223 ? -5.881 9.757 3.552 1.00 90.50 223 LEU A O 1
ATOM 1701 N N . HIS A 1 224 ? -5.168 9.638 1.422 1.00 88.69 224 HIS A N 1
ATOM 1702 C CA . HIS A 1 224 ? -4.869 11.061 1.268 1.00 88.69 224 HIS A CA 1
ATOM 1703 C C . HIS A 1 224 ? -6.082 11.944 1.601 1.00 88.69 224 HIS A C 1
ATOM 1705 O O . HIS A 1 224 ? -5.977 12.826 2.451 1.00 88.69 224 HIS A O 1
ATOM 1711 N N . HIS A 1 225 ? -7.251 11.678 1.011 1.00 87.50 225 HIS A N 1
ATOM 1712 C CA . HIS A 1 225 ? -8.471 12.444 1.288 1.00 87.50 225 HIS A CA 1
ATOM 1713 C C . HIS A 1 225 ? -8.939 12.309 2.748 1.00 87.50 225 HIS A C 1
ATOM 1715 O O . HIS A 1 225 ? -9.303 13.309 3.362 1.00 87.50 225 HIS A O 1
ATOM 1721 N N . SER A 1 226 ? -8.867 11.110 3.342 1.00 87.44 226 SER A N 1
ATOM 1722 C CA . SER A 1 226 ? -9.251 10.875 4.749 1.00 87.44 226 SER A CA 1
ATOM 1723 C C . SER A 1 226 ? -8.330 11.539 5.781 1.00 87.44 226 SER A C 1
ATOM 1725 O O . SER A 1 226 ? -8.710 11.660 6.942 1.00 87.44 226 SER A O 1
ATOM 1727 N N . GLN A 1 227 ? -7.131 11.963 5.371 1.00 83.69 227 GLN A N 1
ATOM 1728 C CA . GLN A 1 227 ? -6.134 12.615 6.229 1.00 83.69 227 GLN A CA 1
ATOM 1729 C C . GLN A 1 227 ? -5.995 14.123 5.928 1.00 83.69 227 GLN A C 1
ATOM 1731 O O . GLN A 1 227 ? -5.461 14.860 6.749 1.00 83.69 227 GLN A O 1
ATOM 1736 N N . THR A 1 228 ? -6.508 14.600 4.785 1.00 81.50 228 THR A N 1
ATOM 1737 C CA . THR A 1 228 ? -6.522 16.027 4.390 1.00 81.50 228 THR A CA 1
ATOM 1738 C C . THR A 1 228 ? -7.896 16.693 4.526 1.00 81.50 228 THR A C 1
ATOM 1740 O O . THR A 1 228 ? -8.025 17.891 4.292 1.00 81.50 228 THR A O 1
ATOM 1743 N N . SER A 1 229 ? -8.941 15.956 4.919 1.00 81.44 229 SER A N 1
ATOM 1744 C CA . SER A 1 229 ? -10.261 16.524 5.202 1.00 81.44 229 SER A CA 1
ATOM 1745 C C . SER A 1 229 ? -11.009 15.725 6.267 1.00 81.44 229 SER A C 1
ATOM 1747 O O . SER A 1 229 ? -11.410 14.583 6.041 1.00 81.44 229 SER A O 1
ATOM 1749 N N . THR A 1 230 ? -11.292 16.363 7.404 1.00 74.31 230 THR A N 1
ATOM 1750 C CA . THR A 1 230 ? -12.131 15.825 8.491 1.00 74.31 230 THR A CA 1
ATOM 1751 C C . THR A 1 230 ? -13.535 15.446 8.001 1.00 74.31 230 THR A C 1
ATOM 1753 O O . THR A 1 230 ? -14.139 14.489 8.487 1.00 74.31 230 THR A O 1
ATOM 1756 N N . ILE A 1 231 ? -14.053 16.157 6.992 1.00 76.62 231 ILE A N 1
ATOM 1757 C CA . ILE A 1 231 ? -15.341 15.851 6.356 1.00 76.62 231 ILE A CA 1
ATOM 1758 C C . ILE A 1 231 ? -15.235 14.546 5.557 1.00 76.62 231 ILE A C 1
ATOM 1760 O O . ILE A 1 231 ? -16.061 13.655 5.752 1.00 76.62 231 ILE A O 1
ATOM 1764 N N . ALA A 1 232 ? -14.205 14.389 4.718 1.00 76.31 232 ALA A N 1
ATOM 1765 C CA . ALA A 1 232 ? -13.977 13.141 3.985 1.00 76.31 232 ALA A CA 1
ATOM 1766 C C . ALA A 1 232 ? -13.723 11.960 4.942 1.00 76.31 232 ALA A C 1
ATOM 1768 O O . ALA A 1 232 ? -14.278 10.880 4.748 1.00 76.31 232 ALA A O 1
ATOM 1769 N N . GLN A 1 233 ? -12.973 12.176 6.027 1.00 78.31 233 GLN A N 1
ATOM 1770 C CA . GLN A 1 233 ? -12.747 11.185 7.081 1.00 78.31 233 GLN A CA 1
ATOM 1771 C C . GLN A 1 233 ? -14.068 10.694 7.703 1.00 78.31 233 GLN A C 1
ATOM 1773 O O . GLN A 1 233 ? -14.301 9.488 7.772 1.00 78.31 233 GLN A O 1
ATOM 1778 N N . LYS A 1 234 ? -14.976 11.613 8.073 1.00 76.25 234 LYS A N 1
ATOM 1779 C CA . LYS A 1 234 ? -16.323 11.292 8.594 1.00 76.25 234 LYS A CA 1
ATOM 1780 C C . LYS A 1 234 ? -17.255 10.658 7.538 1.00 76.25 234 LYS A C 1
ATOM 1782 O O . LYS A 1 234 ? -18.248 10.024 7.907 1.00 76.25 234 LYS A O 1
ATOM 1787 N N . GLN A 1 235 ? -16.961 10.804 6.242 1.00 83.06 235 GLN A N 1
ATOM 1788 C CA . GLN A 1 235 ? -17.716 10.178 5.146 1.00 83.06 235 GLN A CA 1
ATOM 1789 C C . GLN A 1 235 ? -17.302 8.727 4.859 1.00 83.06 235 GLN A C 1
ATOM 1791 O O . GLN A 1 235 ? -18.155 7.953 4.414 1.00 83.06 235 GLN A O 1
ATOM 1796 N N . VAL A 1 236 ? -16.049 8.324 5.118 1.00 88.50 236 VAL A N 1
ATOM 1797 C CA . VAL A 1 236 ? -15.623 6.938 4.868 1.00 88.50 236 VAL A CA 1
ATOM 1798 C C . VAL A 1 236 ? -16.286 5.983 5.866 1.00 88.50 236 VAL A C 1
ATOM 1800 O O . VAL A 1 236 ? -16.153 6.103 7.083 1.00 88.50 236 VAL A O 1
ATOM 1803 N N . LYS A 1 237 ? -17.026 5.017 5.321 1.00 93.00 237 LYS A N 1
ATOM 1804 C CA . LYS A 1 237 ? -17.900 4.089 6.047 1.00 93.00 237 LYS A CA 1
ATOM 1805 C C . LYS A 1 237 ? -17.662 2.658 5.582 1.00 93.00 237 LYS A C 1
ATOM 1807 O O . LYS A 1 237 ? -17.238 2.433 4.448 1.00 93.00 237 LYS A O 1
ATOM 1812 N N . CYS A 1 238 ? -17.979 1.693 6.442 1.00 95.62 238 CYS A N 1
ATOM 1813 C CA . CYS A 1 238 ? -17.976 0.275 6.083 1.00 95.62 238 CYS A CA 1
ATOM 1814 C C . CYS A 1 238 ? -18.879 0.024 4.864 1.00 95.62 238 CYS A C 1
ATOM 1816 O O . CYS A 1 238 ? -20.025 0.478 4.840 1.00 95.62 238 CYS A O 1
ATOM 1818 N N . GLN A 1 239 ? -18.391 -0.715 3.866 1.00 96.12 239 GLN A N 1
ATOM 1819 C CA . GLN A 1 239 ? -19.129 -0.953 2.624 1.00 96.12 239 GLN A CA 1
ATOM 1820 C C . GLN A 1 239 ? -20.388 -1.801 2.839 1.00 96.12 239 GLN A C 1
ATOM 1822 O O . GLN A 1 239 ? -21.368 -1.573 2.135 1.00 96.12 239 GLN A O 1
ATOM 1827 N N . ASP A 1 240 ? -20.412 -2.670 3.849 1.00 95.69 240 ASP A N 1
ATOM 1828 C CA . ASP A 1 240 ? -21.583 -3.486 4.186 1.00 95.69 240 ASP A CA 1
ATOM 1829 C C . ASP A 1 240 ? -22.541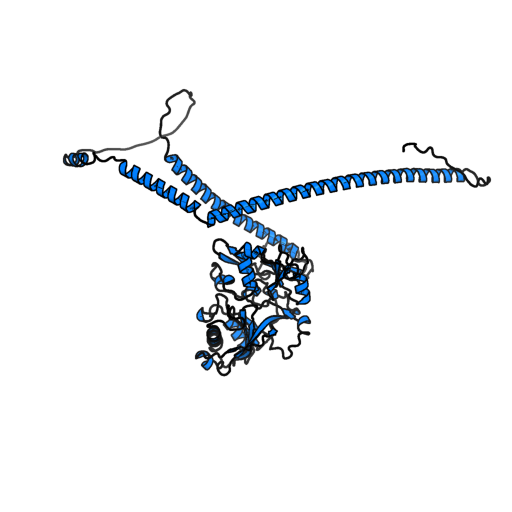 -2.746 5.137 1.00 95.69 240 ASP A C 1
ATOM 1831 O O . ASP A 1 240 ? -23.525 -2.159 4.686 1.00 95.69 240 ASP A O 1
ATOM 1835 N N . CYS A 1 241 ? -22.235 -2.667 6.440 1.00 94.94 241 CYS A N 1
ATOM 1836 C CA . CYS A 1 241 ? -23.144 -2.077 7.439 1.00 94.94 241 CYS A CA 1
ATOM 1837 C C . CYS A 1 241 ? -23.277 -0.540 7.423 1.00 94.94 241 CYS A C 1
ATOM 1839 O O . CYS A 1 241 ? -24.009 0.006 8.247 1.00 94.94 241 CYS A O 1
ATOM 1841 N N . LYS A 1 242 ? -22.567 0.171 6.534 1.00 94.12 242 LYS A N 1
ATOM 1842 C CA . LYS A 1 242 ? -22.582 1.645 6.370 1.00 94.12 242 LYS A CA 1
ATOM 1843 C C . LYS A 1 242 ? -22.234 2.472 7.621 1.00 94.12 242 LYS A C 1
ATOM 1845 O O . LYS A 1 242 ? -22.358 3.697 7.590 1.00 94.12 242 LYS A O 1
ATOM 1850 N N . GLN A 1 243 ? -21.761 1.839 8.693 1.00 88.69 243 GLN A N 1
ATOM 1851 C CA . GLN A 1 243 ? -21.321 2.528 9.905 1.00 88.69 243 GLN A CA 1
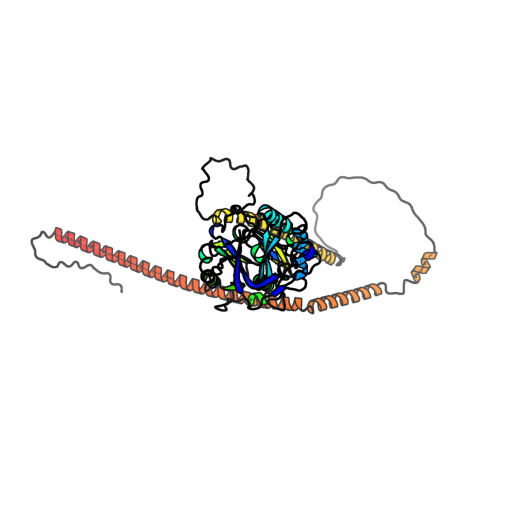ATOM 1852 C C . GLN A 1 243 ? -19.993 3.263 9.682 1.00 88.69 243 GLN A C 1
ATOM 1854 O O . GLN A 1 243 ? -19.121 2.794 8.942 1.00 88.69 243 GLN A O 1
ATOM 1859 N N . SER A 1 244 ? -19.854 4.413 10.340 1.00 83.00 244 SER A N 1
ATOM 1860 C CA . SER A 1 244 ? -18.587 5.120 10.554 1.00 83.00 244 SER A CA 1
ATOM 1861 C C . SER A 1 244 ? -17.986 4.727 11.919 1.00 83.00 244 SER A C 1
ATOM 1863 O O . SER A 1 244 ? -18.450 3.788 12.575 1.00 83.00 244 SER A O 1
ATOM 1865 N N . GLY A 1 245 ? -16.921 5.407 12.344 1.00 82.94 245 GLY A N 1
ATOM 1866 C CA . GLY A 1 245 ? -16.171 5.079 13.557 1.00 82.94 245 GLY A CA 1
ATOM 1867 C C . GLY A 1 245 ? -14.777 4.600 13.186 1.00 82.94 245 GLY A C 1
ATOM 1868 O O . GLY A 1 245 ? -13.917 5.432 12.934 1.00 82.94 245 GLY A O 1
ATOM 1869 N N . ASP A 1 246 ? -14.572 3.285 13.105 1.00 88.62 246 ASP A N 1
ATOM 1870 C CA . ASP A 1 246 ? -13.255 2.672 12.884 1.00 88.62 246 ASP A CA 1
ATOM 1871 C C . ASP A 1 246 ? -13.176 1.918 11.530 1.00 88.62 246 ASP A C 1
ATOM 1873 O O . ASP A 1 246 ? -13.329 0.690 11.495 1.00 88.62 246 ASP A O 1
ATOM 1877 N N . PRO A 1 247 ? -13.014 2.629 10.389 1.00 93.75 247 PRO A N 1
ATOM 1878 C CA . PRO A 1 247 ? -12.937 2.022 9.061 1.00 93.75 247 PRO A CA 1
ATOM 1879 C C . PRO A 1 247 ? -11.520 1.536 8.705 1.00 93.75 247 PRO A C 1
ATOM 1881 O O . PRO A 1 247 ? -10.534 2.277 8.760 1.00 93.75 247 PRO A O 1
ATOM 1884 N N . TRP A 1 248 ? -11.442 0.285 8.249 1.00 96.44 248 TRP A N 1
ATOM 1885 C CA . TRP A 1 248 ? -10.219 -0.383 7.805 1.00 96.44 248 TRP A CA 1
ATOM 1886 C C . TRP A 1 248 ? -10.284 -0.633 6.297 1.00 96.44 248 TRP A C 1
ATOM 1888 O O . TRP A 1 248 ? -11.176 -1.340 5.824 1.00 96.44 248 TRP A O 1
ATOM 1898 N N . ILE A 1 249 ? -9.338 -0.075 5.536 1.00 96.94 249 ILE A N 1
ATOM 1899 C CA . ILE A 1 249 ? -9.247 -0.277 4.085 1.00 96.94 249 ILE A CA 1
ATOM 1900 C C . ILE A 1 249 ? -8.250 -1.390 3.747 1.00 96.94 249 ILE A C 1
ATOM 1902 O O . ILE A 1 249 ? -7.119 -1.419 4.232 1.00 96.94 249 ILE A O 1
ATOM 1906 N N . CYS A 1 250 ? -8.660 -2.319 2.890 1.00 97.31 250 CYS A N 1
ATOM 1907 C CA . CYS A 1 250 ? -7.811 -3.387 2.384 1.00 97.31 250 CYS A CA 1
ATOM 1908 C C . CYS A 1 250 ? -6.697 -2.827 1.481 1.00 97.31 250 CYS A C 1
ATOM 1910 O O . CYS A 1 250 ? -6.984 -2.229 0.443 1.00 97.31 250 CYS A O 1
ATOM 1912 N N . LEU A 1 251 ? -5.428 -3.096 1.817 1.00 96.00 251 LEU A N 1
ATOM 1913 C CA . LEU A 1 251 ? -4.265 -2.647 1.033 1.00 96.00 251 LEU A CA 1
ATOM 1914 C C . LEU A 1 251 ? -4.133 -3.348 -0.331 1.00 96.00 251 LEU A C 1
ATOM 1916 O O . LEU A 1 251 ? -3.370 -2.889 -1.177 1.00 96.00 251 LEU A O 1
ATOM 1920 N N . ILE A 1 252 ? -4.845 -4.460 -0.543 1.00 94.81 252 ILE A N 1
ATOM 1921 C CA . ILE A 1 252 ? -4.825 -5.204 -1.809 1.00 94.81 252 ILE A CA 1
ATOM 1922 C C . ILE A 1 252 ? -5.817 -4.632 -2.827 1.00 94.81 252 ILE A C 1
ATOM 1924 O O . ILE A 1 252 ? -5.499 -4.599 -4.016 1.00 94.81 252 ILE A O 1
ATOM 1928 N N . CYS A 1 253 ? -7.021 -4.240 -2.382 1.00 93.88 253 CYS A N 1
ATOM 1929 C CA . CYS A 1 253 ? -8.160 -3.977 -3.272 1.00 93.88 253 CYS A CA 1
ATOM 1930 C C . CYS A 1 253 ? -9.033 -2.754 -2.935 1.00 93.88 253 CYS A C 1
ATOM 1932 O O . CYS A 1 253 ? -9.967 -2.469 -3.681 1.00 93.88 253 CYS A O 1
ATOM 1934 N N . GLY A 1 254 ? -8.770 -2.021 -1.850 1.00 94.75 254 GLY A N 1
ATOM 1935 C CA . GLY A 1 254 ? -9.521 -0.806 -1.507 1.00 94.75 254 GLY A CA 1
ATOM 1936 C C . GLY A 1 254 ? -10.929 -1.009 -0.935 1.00 94.75 254 GLY A C 1
ATOM 1937 O O . GLY A 1 254 ? -11.610 -0.024 -0.664 1.00 94.75 254 GLY A O 1
ATOM 1938 N N . TYR A 1 255 ? -11.369 -2.250 -0.705 1.00 96.50 255 TYR A N 1
ATOM 1939 C CA . TYR A 1 255 ? -12.565 -2.521 0.099 1.00 96.50 255 TYR A CA 1
ATOM 1940 C C . TYR A 1 255 ? -12.413 -1.915 1.507 1.00 96.50 255 TYR A C 1
ATOM 1942 O O . TYR A 1 255 ? -11.366 -2.086 2.133 1.00 96.50 255 TYR A O 1
ATOM 1950 N N . VAL A 1 256 ? -13.455 -1.244 2.009 1.00 97.12 256 VAL A N 1
ATOM 1951 C CA . VAL A 1 256 ? -13.497 -0.663 3.363 1.00 97.12 256 VAL A CA 1
ATOM 1952 C C . VAL A 1 256 ? -14.462 -1.447 4.246 1.00 97.12 256 VAL A C 1
ATOM 1954 O O . VAL A 1 256 ? -15.667 -1.435 4.002 1.00 97.12 256 VAL A O 1
ATOM 1957 N N . GLY A 1 257 ? -13.946 -2.072 5.303 1.00 97.19 257 GLY A N 1
ATOM 1958 C CA . GLY A 1 257 ? -14.738 -2.795 6.300 1.00 97.19 257 GLY A CA 1
ATOM 1959 C C . GLY A 1 257 ? -14.697 -2.134 7.675 1.00 97.19 257 GLY A C 1
ATOM 1960 O O . GLY A 1 257 ? -13.797 -1.353 7.983 1.00 97.19 257 GLY A O 1
ATOM 1961 N N . CYS A 1 258 ? -15.664 -2.466 8.527 1.00 95.94 258 CYS A N 1
ATOM 1962 C CA . CYS A 1 258 ? -15.633 -2.105 9.942 1.00 95.94 258 CYS A CA 1
ATOM 1963 C C . CYS A 1 258 ? -14.679 -3.016 10.733 1.00 95.94 258 CYS A C 1
ATOM 1965 O O . CYS A 1 258 ? -14.396 -4.151 10.330 1.00 95.94 258 CYS A O 1
ATOM 1967 N N . SER A 1 259 ? -14.216 -2.534 11.884 1.00 93.31 259 SER A N 1
ATOM 1968 C CA . SER A 1 259 ? -13.185 -3.211 12.671 1.00 93.31 259 SER A CA 1
ATOM 1969 C C . SER A 1 259 ? -13.662 -4.400 13.507 1.00 93.31 259 SER A C 1
ATOM 1971 O O . SER A 1 259 ? -14.852 -4.720 13.582 1.00 93.31 259 SER A O 1
ATOM 1973 N N . ARG A 1 260 ? -12.701 -5.050 14.185 1.00 88.00 260 ARG A N 1
ATOM 1974 C CA . ARG A 1 260 ? -12.927 -6.201 15.079 1.00 88.00 260 ARG A CA 1
ATOM 1975 C C . ARG A 1 260 ? -13.830 -5.896 16.285 1.00 88.00 260 ARG A C 1
ATOM 1977 O O . ARG A 1 260 ? -14.308 -6.836 16.904 1.00 88.00 260 ARG A O 1
ATOM 1984 N N . TYR A 1 261 ? -14.011 -4.616 16.623 1.00 88.31 261 TYR A N 1
ATOM 1985 C CA . TYR A 1 261 ? -14.853 -4.141 17.731 1.00 88.31 261 TYR A CA 1
ATOM 1986 C C . TYR A 1 261 ? -16.223 -3.622 17.258 1.00 88.31 261 TYR A C 1
ATOM 1988 O O . TYR A 1 261 ? -17.037 -3.172 18.058 1.00 88.31 261 TYR A O 1
ATOM 1996 N N . GLN A 1 262 ? -16.470 -3.683 15.948 1.00 88.88 262 GLN A N 1
ATOM 1997 C CA . GLN A 1 262 ? -17.769 -3.487 15.313 1.00 88.88 262 GLN A CA 1
ATOM 1998 C C . GLN A 1 262 ? -18.197 -4.842 14.703 1.00 88.88 262 GLN A C 1
ATOM 2000 O O . GLN A 1 262 ? -17.857 -5.896 15.234 1.00 88.88 262 GLN A O 1
ATOM 2005 N N . ALA A 1 263 ? -18.906 -4.856 13.573 1.00 92.62 263 ALA A N 1
ATOM 2006 C CA . ALA A 1 263 ? -19.385 -6.083 12.922 1.00 92.62 263 ALA A CA 1
ATOM 2007 C C . ALA A 1 263 ? -18.309 -6.872 12.129 1.00 92.62 263 ALA A C 1
ATOM 2009 O O . ALA A 1 263 ? -18.643 -7.649 11.251 1.00 92.62 263 ALA A O 1
ATOM 2010 N N . MET A 1 264 ? -17.014 -6.667 12.398 1.00 94.69 264 MET A N 1
ATOM 2011 C CA . MET A 1 264 ? -15.878 -7.435 11.852 1.00 94.69 264 MET A CA 1
ATOM 2012 C C . MET A 1 264 ? -15.710 -7.547 10.318 1.00 94.69 264 MET A C 1
ATOM 2014 O O . MET A 1 264 ? -14.752 -8.204 9.906 1.00 94.69 264 MET A O 1
ATOM 2018 N N . HIS A 1 265 ? -16.532 -6.913 9.469 1.00 97.44 265 HIS A N 1
ATOM 2019 C CA . HIS A 1 265 ? -16.526 -7.115 8.006 1.00 97.44 265 HIS A CA 1
ATOM 2020 C C . HIS A 1 265 ? -15.138 -7.023 7.324 1.00 97.44 265 HIS A C 1
ATOM 2022 O O . HIS A 1 265 ? -14.882 -7.731 6.352 1.00 97.44 265 HIS A O 1
ATOM 2028 N N . ALA A 1 266 ? -14.182 -6.238 7.845 1.00 97.06 266 ALA A N 1
ATOM 2029 C CA . ALA A 1 266 ? -12.805 -6.224 7.323 1.00 97.06 266 ALA A CA 1
ATOM 2030 C C . ALA A 1 266 ? -12.079 -7.589 7.448 1.00 97.06 266 ALA A C 1
ATOM 2032 O O . ALA A 1 266 ? -11.339 -7.994 6.548 1.00 97.06 266 ALA A O 1
ATOM 2033 N N . LYS A 1 267 ? -12.347 -8.344 8.524 1.00 96.25 267 LYS A N 1
ATOM 2034 C CA . LYS A 1 267 ? -11.882 -9.728 8.720 1.00 96.25 267 LYS A CA 1
ATOM 2035 C C . LYS A 1 267 ? -12.637 -10.707 7.817 1.00 96.25 267 LYS A C 1
ATOM 2037 O O . LYS A 1 267 ? -12.024 -11.617 7.265 1.00 96.25 267 LYS A O 1
ATOM 2042 N N . GLU A 1 268 ? -13.944 -10.526 7.644 1.00 97.44 268 GLU A N 1
ATOM 2043 C CA . GLU A 1 268 ? -14.765 -11.374 6.766 1.00 97.44 268 GLU A CA 1
ATOM 2044 C C . GLU A 1 268 ? -14.320 -11.250 5.304 1.00 97.44 268 GLU A C 1
ATOM 2046 O O . GLU A 1 268 ? -14.097 -12.256 4.631 1.00 97.44 268 GLU A O 1
ATOM 2051 N N . HIS A 1 269 ? -14.061 -10.022 4.849 1.00 97.19 269 HIS A N 1
ATOM 2052 C CA . HIS A 1 269 ? -13.452 -9.735 3.555 1.00 97.19 269 HIS A CA 1
ATOM 2053 C C . HIS A 1 269 ? -12.097 -10.438 3.383 1.00 97.19 269 HIS A C 1
ATOM 2055 O O . HIS A 1 269 ? -11.854 -11.066 2.349 1.00 97.19 269 HIS A O 1
ATOM 2061 N N . CYS A 1 270 ? -11.224 -10.384 4.397 1.00 95.75 270 CYS A N 1
ATOM 2062 C CA . CYS A 1 270 ? -9.960 -11.119 4.378 1.00 95.75 270 CYS A CA 1
ATOM 2063 C C . CYS A 1 270 ? -10.178 -12.630 4.196 1.00 95.75 270 CYS A C 1
ATOM 2065 O O . CYS A 1 270 ? -9.479 -13.247 3.394 1.00 95.75 270 CYS A O 1
ATOM 2067 N N . ILE A 1 271 ? -11.142 -13.231 4.900 1.00 94.69 271 ILE A N 1
ATOM 2068 C CA . ILE A 1 271 ? -11.452 -14.666 4.786 1.00 94.69 271 ILE A CA 1
ATOM 2069 C C . ILE A 1 271 ? -12.004 -14.998 3.388 1.00 94.69 271 ILE A C 1
ATOM 2071 O O . ILE A 1 271 ? -11.557 -15.957 2.763 1.00 94.69 271 ILE A O 1
ATOM 2075 N N . ALA A 1 272 ? -12.923 -14.187 2.857 1.00 94.00 272 ALA A N 1
ATOM 2076 C CA . ALA A 1 272 ? -13.574 -14.428 1.566 1.00 94.00 272 ALA A CA 1
ATOM 2077 C C . ALA A 1 272 ? -12.653 -14.218 0.343 1.00 94.00 272 ALA A C 1
ATOM 2079 O O . ALA A 1 272 ? -12.811 -14.888 -0.684 1.00 94.00 272 ALA A O 1
ATOM 2080 N N . LYS A 1 273 ? -11.702 -13.277 0.431 1.00 91.69 273 LYS A N 1
ATOM 2081 C CA . LYS A 1 273 ? -10.826 -12.858 -0.683 1.00 91.69 273 LYS A CA 1
ATOM 2082 C C . LYS A 1 273 ? -9.341 -13.199 -0.497 1.00 91.69 273 LYS A C 1
ATOM 2084 O O . LYS A 1 273 ? -8.560 -12.966 -1.410 1.00 91.69 273 LYS A O 1
ATOM 2089 N N . GLN A 1 274 ? -8.938 -13.744 0.653 1.00 92.56 274 GLN A N 1
ATOM 2090 C CA . GLN A 1 274 ? -7.532 -13.995 1.016 1.00 92.56 274 GLN A CA 1
ATOM 2091 C C . GLN A 1 274 ? -6.657 -12.720 1.028 1.00 92.56 274 GLN A C 1
ATOM 2093 O O . GLN A 1 274 ? -5.445 -12.743 0.809 1.00 92.56 274 GLN A O 1
ATOM 2098 N N . HIS A 1 275 ? -7.279 -11.572 1.303 1.00 94.69 275 HIS A N 1
ATOM 2099 C CA . HIS A 1 275 ? -6.606 -10.280 1.382 1.00 94.69 275 HIS A CA 1
ATOM 2100 C C . HIS A 1 275 ? -6.101 -10.009 2.805 1.00 94.69 275 HIS A C 1
ATOM 2102 O O . HIS A 1 275 ? -6.777 -9.365 3.605 1.00 94.69 275 HIS A O 1
ATOM 2108 N N . PHE A 1 276 ? -4.899 -10.495 3.118 1.00 95.50 276 PHE A N 1
ATOM 2109 C CA . PHE A 1 276 ? -4.367 -10.507 4.487 1.00 95.50 276 PHE A CA 1
ATOM 2110 C C . PHE A 1 276 ? -4.053 -9.137 5.105 1.00 95.50 276 PHE A C 1
ATOM 2112 O O . PHE A 1 276 ? -3.877 -9.077 6.319 1.00 95.50 276 PHE A O 1
ATOM 2119 N N . PHE A 1 277 ? -3.983 -8.056 4.322 1.00 97.12 277 PHE A N 1
ATOM 2120 C CA . PHE A 1 277 ? -3.517 -6.750 4.800 1.00 97.12 277 PHE A CA 1
ATOM 2121 C C . PHE A 1 277 ? -4.591 -5.660 4.707 1.00 97.12 277 PHE A C 1
ATOM 2123 O O . PHE A 1 277 ? -5.131 -5.384 3.630 1.00 97.12 277 PHE A O 1
ATOM 2130 N N . SER A 1 278 ? -4.829 -4.973 5.823 1.00 97.25 278 SER A N 1
ATOM 2131 C CA . SER A 1 278 ? -5.678 -3.776 5.896 1.00 97.25 278 SER A CA 1
ATOM 2132 C C . SER A 1 278 ? -5.033 -2.690 6.746 1.00 97.25 278 SER A C 1
ATOM 2134 O O . SER A 1 278 ? -4.427 -2.998 7.772 1.00 97.25 278 SER A O 1
ATOM 2136 N N . ILE A 1 279 ? -5.212 -1.430 6.358 1.00 95.50 279 ILE A N 1
ATOM 2137 C CA . ILE A 1 279 ? -4.768 -0.255 7.111 1.00 95.50 279 ILE A CA 1
ATOM 2138 C C . ILE A 1 279 ? -5.966 0.464 7.737 1.00 95.50 279 ILE A C 1
ATOM 2140 O O . ILE A 1 279 ? -7.006 0.644 7.102 1.00 95.50 279 ILE A O 1
ATOM 2144 N N . ASN A 1 280 ? -5.812 0.873 8.990 1.00 93.25 280 ASN A N 1
ATOM 2145 C CA . ASN A 1 280 ? -6.758 1.728 9.693 1.00 93.25 280 ASN A CA 1
ATOM 2146 C C . ASN A 1 280 ? -6.710 3.155 9.116 1.00 93.25 280 ASN A C 1
ATOM 2148 O O . ASN A 1 280 ? -5.628 3.735 9.029 1.00 93.25 280 ASN A O 1
ATOM 2152 N N . LEU A 1 281 ? -7.845 3.742 8.728 1.00 90.00 281 LEU A N 1
ATOM 2153 C CA . LEU A 1 281 ? -7.856 5.090 8.133 1.00 90.00 281 LEU A CA 1
ATOM 2154 C C . LEU A 1 281 ? -7.699 6.235 9.147 1.00 90.00 281 LEU A C 1
ATOM 2156 O O . LEU A 1 281 ? -7.407 7.357 8.736 1.00 90.00 281 LEU A O 1
ATOM 2160 N N . LEU A 1 282 ? -7.862 5.969 10.447 1.00 85.62 282 LEU A N 1
ATOM 2161 C CA . LEU A 1 282 ? -7.591 6.930 11.517 1.00 85.62 282 LEU A CA 1
ATOM 2162 C C . LEU A 1 282 ? -6.132 6.829 11.981 1.00 85.62 282 LEU A C 1
ATOM 2164 O O . LEU A 1 282 ? -5.381 7.795 11.887 1.00 85.62 282 LEU A O 1
ATOM 2168 N N . THR A 1 283 ? -5.717 5.647 12.450 1.00 85.00 283 THR A N 1
ATOM 2169 C CA . THR A 1 283 ? -4.415 5.433 13.110 1.00 85.00 283 THR A CA 1
ATOM 2170 C C . THR A 1 283 ? -3.275 5.091 12.149 1.00 85.00 283 THR A C 1
ATOM 2172 O O . THR A 1 283 ? -2.127 5.005 12.576 1.00 85.00 283 THR A O 1
ATOM 2175 N N . GLN A 1 284 ? -3.575 4.831 10.869 1.00 87.56 284 GLN A N 1
ATOM 2176 C CA . GLN A 1 284 ? -2.641 4.319 9.852 1.00 87.56 284 GLN A CA 1
ATOM 2177 C C . GLN A 1 284 ? -1.907 3.015 10.216 1.00 87.56 284 GLN A C 1
ATOM 2179 O O . GLN A 1 284 ? -0.988 2.594 9.511 1.00 87.56 284 GLN A O 1
ATOM 2184 N N . GLN A 1 285 ? -2.336 2.325 11.272 1.00 89.62 285 GLN A N 1
ATOM 2185 C CA . GLN A 1 285 ? -1.791 1.028 11.649 1.00 89.62 285 GLN A CA 1
ATOM 2186 C C . GLN A 1 285 ? -2.224 -0.046 10.647 1.00 89.62 285 GLN A C 1
ATOM 2188 O O . GLN A 1 285 ? -3.397 -0.136 10.281 1.00 89.62 285 GLN A O 1
ATOM 2193 N N . ILE A 1 286 ? -1.279 -0.888 10.226 1.00 94.38 286 ILE A N 1
ATOM 2194 C CA . ILE A 1 286 ? -1.527 -1.980 9.278 1.00 94.38 286 ILE A CA 1
ATOM 2195 C C . ILE A 1 286 ? -1.615 -3.299 10.032 1.00 94.38 286 ILE A C 1
ATOM 2197 O O . ILE A 1 286 ? -0.662 -3.669 10.720 1.00 94.38 286 ILE A O 1
ATOM 2201 N N . TRP A 1 287 ? -2.737 -4.000 9.872 1.00 95.00 287 TRP A N 1
ATOM 2202 C CA . TRP A 1 287 ? -2.970 -5.333 10.422 1.00 95.00 287 TRP A CA 1
ATOM 2203 C C . TRP A 1 287 ? -2.747 -6.422 9.371 1.00 95.00 287 TRP A C 1
ATOM 2205 O O . TRP A 1 287 ? -3.145 -6.276 8.213 1.00 95.00 287 TRP A O 1
ATOM 2215 N N . ASP A 1 288 ? -2.147 -7.522 9.816 1.00 95.31 288 ASP A N 1
ATOM 2216 C CA . ASP A 1 288 ? -1.939 -8.768 9.086 1.00 95.31 288 ASP A CA 1
ATOM 2217 C C . ASP A 1 288 ? -2.850 -9.851 9.670 1.00 95.31 288 ASP A C 1
ATOM 2219 O O . ASP A 1 288 ? -2.588 -10.396 10.742 1.00 95.31 288 ASP A O 1
ATOM 2223 N N . TYR A 1 289 ? -3.935 -10.173 8.970 1.00 94.75 289 TYR A N 1
ATOM 2224 C CA . TYR A 1 289 ? -4.921 -11.162 9.416 1.00 94.75 289 TYR A CA 1
ATOM 2225 C C . TYR A 1 289 ? -4.417 -12.612 9.394 1.00 94.75 289 TYR A C 1
ATOM 2227 O O . TYR A 1 289 ? -5.054 -13.472 9.998 1.00 94.75 289 TYR A O 1
ATOM 2235 N N . TYR A 1 290 ? -3.312 -12.908 8.701 1.00 93.12 290 TYR A N 1
ATOM 2236 C CA . TYR A 1 290 ? -2.739 -14.259 8.658 1.00 93.12 290 TYR A CA 1
ATOM 2237 C C . TYR A 1 290 ? -1.742 -14.489 9.798 1.00 93.12 290 TYR A C 1
ATOM 2239 O O . TYR A 1 290 ? -1.646 -15.592 10.328 1.00 93.12 290 TYR A O 1
ATOM 2247 N N . SER A 1 291 ? -0.988 -13.452 10.171 1.00 89.38 291 SER A N 1
ATOM 2248 C CA . SER A 1 291 ? -0.008 -13.505 11.265 1.00 89.38 291 SER A CA 1
ATOM 2249 C C . SER A 1 291 ? -0.510 -12.893 12.584 1.00 89.38 291 SER A C 1
ATOM 2251 O O . SER A 1 291 ? 0.239 -12.888 13.556 1.00 89.38 291 SER A O 1
ATOM 2253 N N . ASP A 1 292 ? -1.757 -12.408 12.609 1.00 89.31 292 ASP A N 1
ATOM 2254 C CA . ASP A 1 292 ? -2.466 -11.771 13.734 1.00 89.31 292 ASP A CA 1
ATOM 2255 C C . ASP A 1 292 ? -1.645 -10.671 14.440 1.00 89.31 292 ASP A C 1
ATOM 2257 O O . ASP A 1 292 ? -1.535 -10.613 15.665 1.00 89.31 292 ASP A O 1
ATOM 2261 N N . ALA A 1 293 ? -1.022 -9.802 13.637 1.00 88.44 293 ALA A N 1
ATOM 2262 C CA . ALA A 1 293 ? -0.034 -8.825 14.093 1.00 88.44 293 ALA A CA 1
ATOM 2263 C C . ALA A 1 293 ? -0.134 -7.474 13.365 1.00 88.44 293 ALA A C 1
ATOM 2265 O O . ALA A 1 293 ? -0.689 -7.373 12.269 1.00 88.44 293 ALA A O 1
ATOM 2266 N N . PHE A 1 294 ? 0.471 -6.438 13.953 1.00 89.25 294 PHE A N 1
ATOM 2267 C CA . PHE A 1 294 ? 0.788 -5.195 13.244 1.00 89.25 294 PHE A CA 1
ATOM 2268 C C . PHE A 1 294 ? 2.092 -5.348 12.448 1.00 89.25 294 PHE A C 1
ATOM 2270 O O . PHE A 1 294 ? 3.037 -5.960 12.942 1.00 89.25 294 PHE A O 1
ATOM 2277 N N . VAL A 1 295 ? 2.140 -4.797 11.230 1.00 89.44 295 VAL A N 1
ATOM 2278 C CA . VAL A 1 295 ? 3.210 -5.082 10.245 1.00 89.44 295 VAL A CA 1
ATOM 2279 C C . VAL A 1 295 ? 3.665 -3.856 9.432 1.00 89.44 295 VAL A C 1
ATOM 2281 O O . VAL A 1 295 ? 3.915 -3.940 8.228 1.00 89.44 295 VAL A O 1
ATOM 2284 N N . HIS A 1 296 ? 3.711 -2.687 10.071 1.00 82.81 296 HIS A N 1
ATOM 2285 C CA . HIS A 1 296 ? 4.057 -1.423 9.418 1.00 82.81 296 HIS A CA 1
ATOM 2286 C C . HIS A 1 296 ? 5.572 -1.150 9.450 1.00 82.81 296 HIS A C 1
ATOM 2288 O O . HIS A 1 296 ? 6.179 -1.179 10.515 1.00 82.81 296 HIS A O 1
ATOM 2294 N N . GLN A 1 297 ? 6.160 -0.830 8.292 1.00 81.94 297 GLN A N 1
ATOM 2295 C CA . GLN A 1 297 ? 7.550 -0.369 8.156 1.00 81.94 297 GLN A CA 1
ATOM 2296 C C . GLN A 1 297 ? 7.639 1.139 7.873 1.00 81.94 297 GLN A C 1
ATOM 2298 O O . GLN A 1 297 ? 8.552 1.793 8.366 1.00 81.94 297 GLN A O 1
ATOM 2303 N N . VAL A 1 298 ? 6.680 1.723 7.141 1.00 81.62 298 VAL A N 1
ATOM 2304 C CA . VAL A 1 298 ? 6.610 3.179 6.900 1.00 81.62 298 VAL A CA 1
ATOM 2305 C C . VAL A 1 298 ? 5.251 3.737 7.308 1.00 81.62 298 VAL A C 1
ATOM 2307 O O . VAL A 1 298 ? 4.206 3.328 6.793 1.00 81.62 298 VAL A O 1
ATOM 2310 N N . VAL A 1 299 ? 5.278 4.736 8.189 1.00 79.00 299 VAL A N 1
ATOM 2311 C CA . VAL A 1 299 ? 4.132 5.584 8.538 1.00 79.00 299 VAL A CA 1
ATOM 2312 C C . VAL A 1 299 ? 4.284 6.947 7.857 1.00 79.00 299 VAL A C 1
ATOM 2314 O O . VAL A 1 299 ? 5.387 7.412 7.566 1.00 79.00 299 VAL A O 1
ATOM 2317 N N . MET A 1 300 ? 3.151 7.570 7.543 1.00 79.38 300 MET A N 1
ATOM 2318 C CA . MET A 1 300 ? 3.064 8.862 6.870 1.00 79.38 300 MET A CA 1
ATOM 2319 C C . MET A 1 300 ? 2.312 9.832 7.775 1.00 79.38 300 MET A C 1
ATOM 2321 O O . MET A 1 300 ? 1.111 9.681 7.960 1.00 79.38 300 MET A O 1
ATOM 2325 N N . VAL A 1 301 ? 3.008 10.801 8.361 1.00 78.31 301 VAL A N 1
ATOM 2326 C CA . VAL A 1 301 ? 2.393 11.839 9.200 1.00 78.31 301 VAL A CA 1
ATOM 2327 C C . VAL A 1 301 ? 1.954 12.985 8.296 1.00 78.31 301 VAL A C 1
ATOM 2329 O O . VAL A 1 301 ? 2.750 13.451 7.483 1.00 78.31 301 VAL A O 1
ATOM 2332 N N . PHE A 1 302 ? 0.705 13.429 8.415 1.00 77.62 302 PHE A N 1
ATOM 2333 C CA . PHE A 1 302 ? 0.161 14.522 7.610 1.00 77.62 302 PHE A CA 1
ATOM 2334 C C . PHE A 1 302 ? 0.155 15.826 8.404 1.00 77.62 302 PHE A C 1
ATOM 2336 O O . PHE A 1 302 ? -0.330 15.872 9.532 1.00 77.62 302 PHE A O 1
ATOM 2343 N N . ASP A 1 303 ? 0.670 16.886 7.792 1.00 73.19 303 ASP A N 1
ATOM 2344 C CA . ASP A 1 303 ? 0.567 18.259 8.274 1.00 73.19 303 ASP A CA 1
ATOM 2345 C C . ASP A 1 303 ? -0.602 18.933 7.541 1.00 73.19 303 ASP A C 1
ATOM 2347 O O . ASP A 1 303 ? -0.499 19.277 6.360 1.00 73.19 303 ASP A O 1
ATOM 2351 N N . PHE A 1 304 ? -1.723 19.098 8.248 1.00 67.56 304 PHE A N 1
ATOM 2352 C CA . PHE A 1 304 ? -2.949 19.703 7.720 1.00 67.56 304 PHE A CA 1
ATOM 2353 C C . PHE A 1 304 ? -2.763 21.183 7.342 1.00 67.56 304 PHE A C 1
ATOM 2355 O O . PHE A 1 304 ? -3.414 21.659 6.416 1.00 67.56 304 PHE A O 1
ATOM 2362 N N . ALA A 1 305 ? -1.850 21.906 8.003 1.00 65.44 305 ALA A N 1
ATOM 2363 C CA . ALA A 1 305 ? -1.621 23.329 7.756 1.00 65.44 305 ALA A CA 1
ATOM 2364 C C . ALA A 1 305 ? -0.782 23.591 6.492 1.00 65.44 305 ALA A C 1
ATOM 2366 O O . ALA A 1 305 ? -0.923 24.645 5.875 1.00 65.44 305 ALA A O 1
ATOM 2367 N N . SER A 1 306 ? 0.069 22.643 6.079 1.00 65.94 306 SER A N 1
ATOM 2368 C CA . SER A 1 306 ? 0.852 22.744 4.832 1.00 65.94 306 SER A CA 1
ATOM 2369 C C . SER A 1 306 ? 0.449 21.759 3.728 1.00 65.94 306 SER A C 1
ATOM 2371 O O . SER A 1 306 ? 1.076 21.746 2.668 1.00 65.94 306 SER A O 1
ATOM 2373 N N . GLY A 1 307 ? -0.554 20.908 3.966 1.00 64.56 307 GLY A N 1
ATOM 2374 C CA . GLY A 1 307 ? -0.994 19.869 3.027 1.00 64.56 307 GLY A CA 1
ATOM 2375 C C . GLY A 1 307 ? 0.077 18.817 2.712 1.00 64.56 307 GLY A C 1
ATOM 2376 O O . GLY A 1 307 ? 0.029 18.184 1.657 1.00 64.56 307 GLY A O 1
ATOM 2377 N N . SER A 1 308 ? 1.079 18.651 3.580 1.00 68.31 308 SER A N 1
ATOM 2378 C CA . SER A 1 308 ? 2.271 17.847 3.293 1.00 68.31 308 SER A CA 1
ATOM 2379 C C . SER A 1 308 ? 2.343 16.553 4.099 1.00 68.31 308 SER A C 1
ATOM 2381 O O . SER A 1 308 ? 1.708 16.407 5.141 1.00 68.31 308 SER A O 1
ATOM 2383 N N . THR A 1 309 ? 3.119 15.585 3.602 1.00 77.56 309 THR A N 1
ATOM 2384 C CA . THR A 1 309 ? 3.325 14.293 4.270 1.00 77.56 309 THR A CA 1
ATOM 2385 C C . THR A 1 309 ? 4.787 14.108 4.680 1.00 77.56 309 THR A C 1
ATOM 2387 O O . THR A 1 309 ? 5.672 14.103 3.827 1.00 77.56 309 THR A O 1
ATOM 2390 N N . THR A 1 310 ? 5.058 13.871 5.958 1.00 80.62 310 THR A N 1
ATOM 2391 C CA . THR A 1 310 ? 6.366 13.413 6.451 1.00 80.62 310 THR A CA 1
ATOM 2392 C C . THR A 1 310 ? 6.391 11.885 6.457 1.00 80.62 310 THR A C 1
ATOM 2394 O O . THR A 1 310 ? 5.479 11.252 6.991 1.00 80.62 310 THR A O 1
ATOM 2397 N N . ARG A 1 311 ? 7.418 11.262 5.864 1.00 80.88 311 ARG A N 1
ATOM 2398 C CA . ARG A 1 311 ? 7.612 9.801 5.932 1.00 80.88 311 ARG A CA 1
ATOM 2399 C C . ARG A 1 311 ? 8.477 9.457 7.141 1.00 80.88 311 ARG A C 1
ATOM 2401 O O . ARG A 1 311 ? 9.555 10.019 7.289 1.00 80.88 311 ARG A O 1
ATOM 2408 N N . VAL A 1 312 ? 8.038 8.497 7.947 1.00 77.62 312 VAL A N 1
ATOM 2409 C CA . VAL A 1 312 ? 8.820 7.918 9.046 1.00 77.62 312 VAL A CA 1
ATOM 2410 C C . VAL A 1 312 ? 8.959 6.423 8.779 1.00 77.62 312 VAL A C 1
ATOM 2412 O O . VAL A 1 312 ? 7.958 5.703 8.760 1.00 77.62 312 VAL A O 1
ATOM 2415 N N . ARG A 1 313 ? 10.189 5.959 8.530 1.00 76.69 313 ARG A N 1
ATOM 2416 C CA . ARG A 1 313 ? 10.518 4.528 8.445 1.00 76.69 313 ARG A CA 1
ATOM 2417 C C . ARG A 1 313 ? 10.859 4.055 9.856 1.00 76.69 313 ARG A C 1
ATOM 2419 O O . ARG A 1 313 ? 11.712 4.651 10.508 1.00 76.69 313 ARG A O 1
ATOM 2426 N N . TYR A 1 314 ? 10.163 3.033 10.335 1.00 70.75 314 TYR A N 1
ATOM 2427 C CA . TYR A 1 314 ? 10.531 2.354 11.573 1.00 70.75 314 TYR A CA 1
ATOM 2428 C C . TYR A 1 314 ? 11.792 1.518 11.339 1.00 70.75 314 TYR A C 1
ATOM 2430 O O . TYR A 1 314 ? 11.983 1.045 10.212 1.00 70.75 314 TYR A O 1
ATOM 2438 N N . PRO A 1 315 ? 12.622 1.302 12.377 1.00 65.25 315 PRO A N 1
ATOM 2439 C CA . PRO A 1 315 ? 13.740 0.380 12.287 1.00 65.25 315 PRO A CA 1
ATOM 2440 C C . PRO A 1 315 ? 13.286 -0.987 11.775 1.00 65.25 315 PRO A C 1
ATOM 2442 O O . PRO A 1 315 ? 12.279 -1.540 12.233 1.00 65.25 315 PRO A O 1
ATOM 2445 N N . SER A 1 316 ? 14.027 -1.530 10.817 1.00 60.56 316 SER A N 1
ATOM 2446 C CA . SER A 1 316 ? 13.811 -2.888 10.332 1.00 60.56 316 SER A CA 1
ATOM 2447 C C . SER A 1 316 ? 14.127 -3.870 11.462 1.00 60.56 316 SER A C 1
ATOM 2449 O O . SER A 1 316 ? 14.975 -3.612 12.313 1.00 60.56 316 SER A O 1
ATOM 2451 N N . ARG A 1 317 ? 13.508 -5.057 11.462 1.00 59.09 317 ARG A N 1
ATOM 2452 C CA . ARG A 1 317 ? 13.853 -6.119 12.439 1.00 59.09 317 ARG A CA 1
ATOM 2453 C C . ARG A 1 317 ? 15.294 -6.644 12.282 1.00 59.09 317 ARG A C 1
ATOM 2455 O O . ARG A 1 317 ? 15.742 -7.437 13.103 1.00 59.09 317 ARG A O 1
ATOM 2462 N N . GLU A 1 318 ? 15.953 -6.228 11.206 1.00 50.66 318 GLU A N 1
ATOM 2463 C CA . GLU A 1 318 ? 17.332 -6.514 10.811 1.00 50.66 318 GLU A CA 1
ATOM 2464 C C . GLU A 1 318 ? 18.322 -5.462 11.342 1.00 50.66 318 GLU A C 1
ATOM 2466 O O . GLU A 1 318 ? 19.519 -5.738 11.399 1.00 50.66 318 GLU A O 1
ATOM 2471 N N . ASP A 1 319 ? 17.844 -4.282 11.763 1.00 54.66 319 ASP A N 1
ATOM 2472 C CA . ASP A 1 319 ? 18.710 -3.208 12.247 1.00 54.66 319 ASP A CA 1
ATOM 2473 C C . ASP A 1 319 ? 19.364 -3.638 13.574 1.00 54.66 319 ASP A C 1
ATOM 2475 O O . ASP A 1 319 ? 18.657 -4.053 14.505 1.00 54.66 319 ASP A O 1
ATOM 2479 N N . PRO A 1 320 ? 20.703 -3.557 13.703 1.00 45.34 320 PRO A N 1
ATOM 2480 C CA . PRO A 1 320 ? 21.398 -4.040 14.885 1.00 45.34 320 PRO A CA 1
ATOM 2481 C C . PRO A 1 320 ? 21.035 -3.181 16.098 1.00 45.34 320 PRO A C 1
ATOM 2483 O O . PRO A 1 320 ? 21.530 -2.068 16.279 1.00 45.34 320 PRO A O 1
ATOM 2486 N N . VAL A 1 321 ? 20.180 -3.727 16.966 1.00 44.12 321 VAL A N 1
ATOM 2487 C CA . VAL A 1 321 ? 19.950 -3.190 18.309 1.00 44.12 321 VAL A CA 1
ATOM 2488 C C . VAL A 1 321 ? 21.304 -3.133 19.005 1.00 44.12 321 VAL A C 1
ATOM 2490 O O . VAL A 1 321 ? 21.870 -4.189 19.284 1.00 44.12 321 VAL A O 1
ATOM 2493 N N . PHE A 1 322 ? 21.794 -1.915 19.269 1.00 38.75 322 PHE A N 1
ATOM 2494 C CA . PHE A 1 322 ? 23.085 -1.660 19.910 1.00 38.75 322 PHE A CA 1
ATOM 2495 C C . PHE A 1 322 ? 23.347 -2.665 21.035 1.00 38.75 322 PHE A C 1
ATOM 2497 O O . PHE A 1 322 ? 22.564 -2.776 21.984 1.00 38.75 322 PHE A O 1
ATOM 2504 N N . SER A 1 323 ? 24.432 -3.422 20.883 1.00 37.03 323 SER A N 1
ATOM 2505 C CA . SER A 1 323 ? 24.905 -4.364 21.883 1.00 37.03 323 SER A CA 1
ATOM 2506 C C . SER A 1 323 ? 25.526 -3.579 23.029 1.00 37.03 323 SER A C 1
ATOM 2508 O O . SER A 1 323 ? 26.666 -3.132 22.929 1.00 37.03 323 SER A O 1
ATOM 2510 N N . ASP A 1 324 ? 24.772 -3.415 24.114 1.00 34.16 324 ASP A N 1
ATOM 2511 C CA . ASP A 1 324 ? 25.324 -2.995 25.398 1.00 34.16 324 ASP A CA 1
ATOM 2512 C C . ASP A 1 324 ? 26.389 -4.030 25.822 1.00 34.16 324 ASP A C 1
ATOM 2514 O O . ASP A 1 324 ? 26.051 -5.133 26.255 1.00 34.16 324 ASP A O 1
ATOM 2518 N N . GLU A 1 325 ? 27.678 -3.700 25.673 1.00 36.22 325 GLU A N 1
ATOM 2519 C CA . GLU A 1 325 ? 28.823 -4.563 26.026 1.00 36.22 325 GLU A CA 1
ATOM 2520 C C . GLU A 1 325 ? 29.010 -4.696 27.554 1.00 36.22 325 GLU A C 1
ATOM 2522 O O . GLU A 1 325 ? 30.106 -4.505 28.080 1.00 36.22 325 GLU A O 1
ATOM 2527 N N . ASN A 1 326 ? 27.937 -4.966 28.311 1.00 39.59 326 ASN A N 1
ATOM 2528 C CA . ASN A 1 326 ? 28.013 -5.034 29.773 1.00 39.59 326 ASN A CA 1
ATOM 2529 C C . ASN A 1 326 ? 26.928 -5.886 30.473 1.00 39.59 326 ASN A C 1
ATOM 2531 O O . ASN A 1 326 ? 26.478 -5.526 31.559 1.00 39.59 326 ASN A O 1
ATOM 2535 N N . ASP A 1 327 ? 26.518 -7.025 29.898 1.00 37.69 327 ASP A N 1
ATOM 2536 C CA . ASP A 1 327 ? 25.759 -8.057 30.639 1.00 37.69 327 ASP A CA 1
ATOM 2537 C C . ASP A 1 327 ? 26.499 -9.404 30.642 1.00 37.69 327 ASP A C 1
ATOM 2539 O O . ASP A 1 327 ? 26.267 -10.317 29.847 1.00 37.69 327 ASP A O 1
ATOM 2543 N N . ASN A 1 328 ? 27.476 -9.488 31.542 1.00 43.97 328 ASN A N 1
ATOM 2544 C CA . ASN A 1 328 ? 28.382 -10.619 31.688 1.00 43.97 328 ASN A CA 1
ATOM 2545 C C . ASN A 1 328 ? 27.727 -11.716 32.556 1.00 43.97 328 ASN A C 1
ATOM 2547 O O . ASN A 1 328 ? 28.032 -11.839 33.744 1.00 43.97 328 ASN A O 1
ATOM 2551 N N . ASN A 1 329 ? 26.799 -12.507 31.996 1.00 39.28 329 ASN A N 1
ATOM 2552 C CA . ASN A 1 329 ? 26.177 -13.616 32.735 1.00 39.28 329 ASN A CA 1
ATOM 2553 C C . ASN A 1 329 ? 25.851 -14.881 31.914 1.00 39.28 329 ASN A C 1
ATOM 2555 O O . ASN A 1 329 ? 24.921 -14.911 31.116 1.00 39.28 329 ASN A O 1
ATOM 2559 N N . ASN A 1 330 ? 26.596 -15.950 32.226 1.00 37.94 330 ASN A N 1
ATOM 2560 C CA . ASN A 1 330 ? 26.314 -17.385 32.044 1.00 37.94 330 ASN A CA 1
ATOM 2561 C C . ASN A 1 330 ? 25.478 -17.844 30.831 1.00 37.94 330 ASN A C 1
ATOM 2563 O O . ASN A 1 330 ? 24.250 -17.753 30.804 1.00 37.94 330 ASN A O 1
ATOM 2567 N N . GLY A 1 331 ? 26.154 -18.520 29.897 1.00 43.50 331 GLY A N 1
ATOM 2568 C CA . GLY A 1 331 ? 25.540 -19.103 28.708 1.00 43.50 331 GLY A CA 1
ATOM 2569 C C . GLY A 1 331 ? 24.461 -20.158 28.988 1.00 43.50 331 GLY A C 1
ATOM 2570 O O . GLY A 1 331 ? 24.644 -21.085 29.779 1.00 43.50 331 GLY A O 1
ATOM 2571 N N . LYS A 1 332 ? 23.354 -20.035 28.250 1.00 32.66 332 LYS A N 1
ATOM 2572 C CA . LYS A 1 332 ? 22.424 -21.115 27.891 1.00 32.66 332 LYS A CA 1
ATOM 2573 C C . LYS A 1 332 ? 22.045 -20.931 26.426 1.00 32.66 332 LYS A C 1
ATOM 2575 O O . LYS A 1 332 ? 21.858 -19.798 25.984 1.00 32.66 332 LYS A O 1
ATOM 2580 N N . ASP A 1 333 ? 21.959 -22.026 25.682 1.00 34.03 333 ASP A N 1
ATOM 2581 C CA . ASP A 1 333 ? 21.912 -21.987 24.220 1.00 34.03 333 ASP A CA 1
ATOM 2582 C C . ASP A 1 333 ? 20.646 -21.296 23.675 1.00 34.03 333 ASP A C 1
ATOM 2584 O O . ASP A 1 333 ? 19.550 -21.507 24.211 1.00 34.03 333 ASP A O 1
ATOM 2588 N N . PRO A 1 334 ? 20.743 -20.514 22.580 1.00 36.75 334 PRO A N 1
ATOM 2589 C CA . PRO A 1 334 ? 19.616 -19.787 21.996 1.00 36.75 334 PRO A CA 1
ATOM 2590 C C . PRO A 1 334 ? 18.693 -20.701 21.165 1.00 36.75 334 PRO A C 1
ATOM 2592 O O . PRO A 1 334 ? 18.446 -20.469 19.981 1.00 36.75 334 PRO A O 1
ATOM 2595 N N . PHE A 1 335 ? 18.146 -21.754 21.778 1.00 29.33 335 PHE A N 1
ATOM 2596 C CA . PHE A 1 335 ? 17.115 -22.580 21.151 1.00 29.33 335 PHE A CA 1
ATOM 2597 C C . PHE A 1 335 ? 15.755 -21.862 21.172 1.00 29.33 335 PHE A C 1
ATOM 2599 O O . PHE A 1 335 ? 15.255 -21.471 22.228 1.00 29.33 335 PHE A O 1
ATOM 2606 N N . TRP A 1 336 ? 15.151 -21.699 19.991 1.00 39.59 336 TRP A N 1
ATOM 2607 C CA . TRP A 1 336 ? 13.974 -20.864 19.716 1.00 39.59 336 TRP A CA 1
ATOM 2608 C C . TRP A 1 336 ? 12.733 -21.165 20.583 1.00 39.59 336 TRP A C 1
ATOM 2610 O O . TRP A 1 336 ? 11.820 -21.889 20.173 1.00 39.59 336 TRP A O 1
ATOM 2620 N N . GLN A 1 337 ? 12.629 -20.542 21.762 1.00 31.47 337 GLN A N 1
ATOM 2621 C CA . GLN A 1 337 ? 11.408 -20.606 22.565 1.00 31.47 337 GLN A CA 1
ATOM 2622 C C . GLN A 1 337 ? 10.289 -19.756 21.953 1.00 31.47 337 GLN A C 1
ATOM 2624 O O . GLN A 1 337 ? 10.258 -18.532 22.077 1.00 31.47 337 GLN A O 1
ATOM 2629 N N . LYS A 1 338 ? 9.308 -20.438 21.353 1.00 36.62 338 LYS A N 1
ATOM 2630 C CA . LYS A 1 338 ? 8.021 -19.865 20.936 1.00 36.62 338 LYS A CA 1
ATOM 2631 C C . LYS A 1 338 ? 7.208 -19.378 22.146 1.00 36.62 338 LYS A C 1
ATOM 2633 O O . LYS A 1 338 ? 6.335 -20.085 22.644 1.00 36.62 338 LYS A O 1
ATOM 2638 N N . LYS A 1 339 ? 7.456 -18.144 22.578 1.00 30.92 339 LYS A N 1
ATOM 2639 C CA . LYS A 1 339 ? 6.501 -17.299 23.314 1.00 30.92 339 LYS A CA 1
ATOM 2640 C C . LYS A 1 339 ? 6.418 -15.943 22.609 1.00 30.92 339 LYS A C 1
ATOM 2642 O O . LYS A 1 339 ? 7.345 -15.560 21.901 1.00 30.92 339 LYS A O 1
ATOM 2647 N N . SER A 1 340 ? 5.277 -15.269 22.720 1.00 37.97 340 SER A N 1
ATOM 2648 C CA . SER A 1 340 ? 4.921 -14.099 21.906 1.00 37.97 340 SER A CA 1
ATOM 2649 C C . SER A 1 340 ? 5.969 -12.979 21.981 1.00 37.97 340 SER A C 1
ATOM 2651 O O . SER A 1 340 ? 6.097 -12.288 22.989 1.00 37.97 340 SER A O 1
ATOM 2653 N N . VAL A 1 341 ? 6.681 -12.769 20.865 1.00 44.56 341 VAL A N 1
ATOM 2654 C CA . VAL A 1 341 ? 7.805 -11.816 20.726 1.00 44.56 341 VAL A CA 1
ATOM 2655 C C . VAL A 1 341 ? 7.418 -10.378 21.104 1.00 44.56 341 VAL A C 1
ATOM 2657 O O . VAL A 1 341 ? 8.267 -9.626 21.584 1.00 44.56 341 VAL A O 1
ATOM 2660 N N . SER A 1 342 ? 6.128 -10.040 20.968 1.00 50.34 342 SER A N 1
ATOM 2661 C CA . SER A 1 342 ? 5.525 -8.767 21.376 1.00 50.34 342 SER A CA 1
ATOM 2662 C C . SER A 1 342 ? 6.067 -8.253 22.715 1.00 50.34 342 SER A C 1
ATOM 2664 O O . SER A 1 342 ? 6.693 -7.202 22.734 1.00 50.34 342 SER A O 1
ATOM 2666 N N . ALA A 1 343 ? 5.954 -9.010 23.814 1.00 40.25 343 ALA A N 1
ATOM 2667 C CA . ALA A 1 343 ? 6.200 -8.478 25.160 1.00 40.25 343 ALA A CA 1
ATOM 2668 C C . ALA A 1 343 ? 7.621 -7.918 25.397 1.00 40.25 343 ALA A C 1
ATOM 2670 O O . ALA A 1 343 ? 7.782 -6.987 26.185 1.00 40.25 343 ALA A O 1
ATOM 2671 N N . LYS A 1 344 ? 8.656 -8.448 24.722 1.00 41.59 344 LYS A N 1
ATOM 2672 C CA . LYS A 1 344 ? 10.040 -7.954 24.881 1.00 41.59 344 LYS A CA 1
ATOM 2673 C C . LYS A 1 344 ? 10.325 -6.736 23.994 1.00 41.59 344 LYS A C 1
ATOM 2675 O O . LYS A 1 344 ? 11.008 -5.813 24.436 1.00 41.59 344 LYS A O 1
ATOM 2680 N N . TYR A 1 345 ? 9.753 -6.696 22.787 1.00 44.91 345 TYR A N 1
ATOM 2681 C CA . TYR A 1 345 ? 9.788 -5.505 21.930 1.00 44.91 345 TYR A CA 1
ATOM 2682 C C . TYR A 1 345 ? 8.971 -4.365 22.538 1.00 44.91 345 TYR A C 1
ATOM 2684 O O . TYR A 1 345 ? 9.465 -3.255 22.647 1.00 44.91 345 TYR A O 1
ATOM 2692 N N . ASP A 1 346 ? 7.771 -4.653 23.026 1.00 45.78 346 ASP A N 1
ATOM 2693 C CA . ASP A 1 346 ? 6.821 -3.704 23.613 1.00 45.78 346 ASP A CA 1
ATOM 2694 C C . ASP A 1 346 ? 7.353 -3.056 24.918 1.00 45.78 346 ASP A C 1
ATOM 2696 O O . ASP A 1 346 ? 6.896 -1.992 25.331 1.00 45.78 346 ASP A O 1
ATOM 2700 N N . ALA A 1 347 ? 8.380 -3.639 25.551 1.00 47.47 347 ALA A N 1
ATOM 2701 C CA . ALA A 1 347 ? 9.138 -3.008 26.636 1.00 47.47 347 ALA A CA 1
ATOM 2702 C C . ALA A 1 347 ? 10.224 -2.035 26.125 1.00 47.47 347 ALA A C 1
ATOM 2704 O O . ALA A 1 347 ? 10.243 -0.874 26.539 1.00 47.47 347 ALA A O 1
ATOM 2705 N N . LYS A 1 348 ? 11.109 -2.461 25.203 1.00 49.69 348 LYS A N 1
ATOM 2706 C CA . LYS A 1 348 ? 12.199 -1.598 24.683 1.00 49.69 348 LYS A CA 1
ATOM 2707 C C . LYS A 1 348 ? 11.670 -0.508 23.731 1.00 49.69 348 LYS A C 1
ATOM 2709 O O . LYS A 1 348 ? 12.199 0.599 23.729 1.00 49.69 348 LYS A O 1
ATOM 2714 N N . LEU A 1 349 ? 10.561 -0.762 23.030 1.00 49.03 349 LEU A N 1
ATOM 2715 C CA . LEU A 1 349 ? 9.805 0.221 22.248 1.00 49.03 349 LEU A CA 1
ATOM 2716 C C . LEU A 1 349 ? 9.129 1.260 23.151 1.00 49.03 349 LEU A C 1
ATOM 2718 O O . LEU A 1 349 ? 9.202 2.442 22.843 1.00 49.03 349 LEU A O 1
ATOM 2722 N N . ARG A 1 350 ? 8.553 0.872 24.303 1.00 49.91 350 ARG A N 1
ATOM 2723 C CA . ARG A 1 350 ? 8.081 1.854 25.299 1.00 49.91 350 ARG A CA 1
ATOM 2724 C C . ARG A 1 350 ? 9.225 2.680 25.876 1.00 49.91 350 ARG A C 1
ATOM 2726 O O . ARG A 1 350 ? 9.068 3.886 25.983 1.00 49.91 350 ARG A O 1
ATOM 2733 N N . ALA A 1 351 ? 10.371 2.078 26.198 1.00 54.25 351 ALA A N 1
ATOM 2734 C CA . ALA A 1 351 ? 11.539 2.833 26.662 1.00 54.25 351 ALA A CA 1
ATOM 2735 C C . ALA A 1 351 ? 12.017 3.857 25.611 1.00 54.25 351 ALA A C 1
ATOM 2737 O O . ALA A 1 351 ? 12.243 5.018 25.944 1.00 54.25 351 ALA A O 1
ATOM 2738 N N . SER A 1 352 ? 12.075 3.452 24.339 1.00 52.88 352 SER A N 1
ATOM 2739 C CA . SER A 1 352 ? 12.404 4.323 23.206 1.00 52.88 352 SER A CA 1
ATOM 2740 C C . SER A 1 352 ? 11.354 5.424 22.987 1.00 52.88 352 SER A C 1
ATOM 2742 O O . SER A 1 352 ? 11.711 6.594 22.890 1.00 52.88 352 SER A O 1
ATOM 2744 N N . HIS A 1 353 ? 10.057 5.099 23.005 1.00 52.97 353 HIS A N 1
ATOM 2745 C CA . HIS A 1 353 ? 8.976 6.089 22.943 1.00 52.97 353 HIS A CA 1
ATOM 2746 C C . HIS A 1 353 ? 9.019 7.069 24.125 1.00 52.97 353 HIS A C 1
ATOM 2748 O O . HIS A 1 353 ? 8.765 8.250 23.924 1.00 52.97 353 HIS A O 1
ATOM 2754 N N . THR A 1 354 ? 9.387 6.623 25.331 1.00 59.19 354 THR A N 1
ATOM 2755 C CA . THR A 1 354 ? 9.601 7.508 26.485 1.00 59.19 354 THR A CA 1
ATOM 2756 C C . THR A 1 354 ? 10.789 8.441 26.253 1.00 59.19 354 THR A C 1
ATOM 2758 O O . THR A 1 354 ? 10.650 9.632 26.497 1.00 59.19 354 THR A O 1
ATOM 2761 N N . GLN A 1 355 ? 11.919 7.944 25.734 1.00 58.12 355 GLN A N 1
ATOM 2762 C CA . GLN A 1 355 ? 13.082 8.776 25.388 1.00 58.12 355 GLN A CA 1
ATOM 2763 C C . GLN A 1 355 ? 12.748 9.819 24.309 1.00 58.12 355 GLN A C 1
ATOM 2765 O O . GLN A 1 355 ? 13.091 10.991 24.460 1.00 58.12 355 GLN A O 1
ATOM 2770 N N . TYR A 1 356 ? 12.029 9.430 23.253 1.00 53.69 356 TYR A N 1
ATOM 2771 C CA . TYR A 1 356 ? 11.550 10.375 22.242 1.00 53.69 356 TYR A CA 1
ATOM 2772 C C . TYR A 1 356 ? 10.514 11.352 22.810 1.00 53.69 356 TYR A C 1
ATOM 2774 O O . TYR A 1 356 ? 10.538 12.523 22.445 1.00 53.69 356 TYR A O 1
ATOM 2782 N N . ALA A 1 357 ? 9.657 10.929 23.743 1.00 61.69 357 ALA A N 1
ATOM 2783 C CA . ALA A 1 357 ? 8.730 11.824 24.431 1.00 61.69 357 ALA A CA 1
ATOM 2784 C C . ALA A 1 357 ? 9.456 12.848 25.321 1.00 61.69 357 ALA A C 1
ATOM 2786 O O . ALA A 1 357 ? 9.020 13.997 25.361 1.00 61.69 357 ALA A O 1
ATOM 2787 N N . THR A 1 358 ? 10.574 12.502 25.977 1.00 64.19 358 THR A N 1
ATOM 2788 C CA . THR A 1 358 ? 11.409 13.505 26.663 1.00 64.19 358 THR A CA 1
ATOM 2789 C C . THR A 1 358 ? 12.092 14.452 25.686 1.00 64.19 358 THR A C 1
ATOM 2791 O O . THR A 1 358 ? 12.119 15.643 25.963 1.00 64.19 358 THR A O 1
ATOM 2794 N N . VAL A 1 359 ? 12.600 13.980 24.541 1.00 68.75 359 VAL A N 1
ATOM 2795 C CA . VAL A 1 359 ? 13.189 14.873 23.521 1.00 68.75 359 VAL A CA 1
ATOM 2796 C C . VAL A 1 359 ? 12.134 15.837 22.969 1.00 68.75 359 VAL A C 1
ATOM 2798 O O . VAL A 1 359 ? 12.332 17.045 23.023 1.00 68.75 359 VAL A O 1
ATOM 2801 N N . ILE A 1 360 ? 10.976 15.330 22.533 1.00 60.12 360 ILE A N 1
ATOM 2802 C CA . ILE A 1 360 ? 9.860 16.152 22.037 1.00 60.12 360 ILE A CA 1
ATOM 2803 C C . ILE A 1 360 ? 9.392 17.140 23.111 1.00 60.12 360 ILE A C 1
ATOM 2805 O O . ILE A 1 360 ? 9.168 18.308 22.805 1.00 60.12 360 ILE A O 1
ATOM 2809 N N . LYS A 1 361 ? 9.284 16.709 24.376 1.00 64.62 361 LYS A N 1
ATOM 2810 C CA . LYS A 1 361 ? 8.959 17.611 25.484 1.00 64.62 361 LYS A CA 1
ATOM 2811 C C . LYS A 1 361 ? 10.020 18.701 25.653 1.00 64.62 361 LYS A C 1
ATOM 2813 O O . LYS A 1 361 ? 9.645 19.858 25.777 1.00 64.62 361 LYS A O 1
ATOM 2818 N N . ASN A 1 362 ? 11.306 18.356 25.654 1.00 69.12 362 ASN A N 1
ATOM 2819 C CA . ASN A 1 362 ? 12.387 19.321 25.852 1.00 69.12 362 ASN A CA 1
ATOM 2820 C C . ASN A 1 362 ? 12.411 20.381 24.739 1.00 69.12 362 ASN A C 1
ATOM 2822 O O . ASN A 1 362 ? 12.567 21.559 25.044 1.00 69.12 362 ASN A O 1
ATOM 2826 N N . GLU A 1 363 ? 12.191 19.992 23.479 1.00 73.50 363 GLU A N 1
ATOM 2827 C CA . GLU A 1 363 ? 12.092 20.943 22.359 1.00 73.50 363 GLU A CA 1
ATOM 2828 C C . GLU A 1 363 ? 10.824 21.811 22.444 1.00 73.50 363 GLU A C 1
ATOM 2830 O O . GLU A 1 363 ? 10.872 23.009 22.168 1.00 73.50 363 GLU A O 1
ATOM 2835 N N . LEU A 1 364 ? 9.689 21.253 22.887 1.00 68.44 364 LEU A N 1
ATOM 2836 C CA . LEU A 1 364 ? 8.470 22.032 23.143 1.00 68.44 364 LEU A CA 1
ATOM 2837 C C . LEU A 1 364 ? 8.637 23.006 24.321 1.00 68.44 364 LEU A C 1
ATOM 2839 O O . LEU A 1 364 ? 8.183 24.143 24.225 1.00 68.44 364 LEU A O 1
ATOM 2843 N N . ASP A 1 365 ? 9.310 22.601 25.400 1.00 70.25 365 ASP A N 1
ATOM 2844 C CA . ASP A 1 365 ? 9.627 23.461 26.546 1.00 70.25 365 ASP A CA 1
ATOM 2845 C C . ASP A 1 365 ? 10.669 24.540 26.173 1.00 70.25 365 ASP A C 1
ATOM 2847 O O . ASP A 1 365 ? 10.589 25.662 26.675 1.00 70.25 365 ASP A O 1
ATOM 2851 N N . ALA A 1 366 ? 11.601 24.256 25.254 1.00 72.44 366 ALA A N 1
ATOM 2852 C CA . ALA A 1 366 ? 12.543 25.238 24.708 1.00 72.44 366 ALA A CA 1
ATOM 2853 C C . ALA A 1 366 ? 11.843 26.262 23.796 1.00 72.44 366 ALA A C 1
ATOM 2855 O O . ALA A 1 366 ? 11.975 27.468 24.009 1.00 72.44 366 ALA A O 1
ATOM 2856 N N . MET A 1 367 ? 11.026 25.804 22.840 1.00 63.59 367 MET A N 1
ATOM 2857 C CA . MET A 1 367 ? 10.186 26.676 22.006 1.00 63.59 367 MET A CA 1
ATOM 2858 C C . MET A 1 367 ? 9.234 27.525 22.855 1.00 63.59 367 MET A C 1
ATOM 2860 O O . MET A 1 367 ? 9.062 28.717 22.599 1.00 63.59 367 MET A O 1
ATOM 2864 N N . ARG A 1 368 ? 8.653 26.942 23.909 1.00 79.94 368 ARG A N 1
ATOM 2865 C CA . ARG A 1 368 ? 7.827 27.662 24.879 1.00 79.94 368 ARG A CA 1
ATOM 2866 C C . ARG A 1 368 ? 8.613 28.764 25.588 1.00 79.94 368 ARG A C 1
ATOM 2868 O O . ARG A 1 368 ? 8.098 29.871 25.683 1.00 79.94 368 ARG A O 1
ATOM 2875 N N . GLN A 1 369 ? 9.839 28.502 26.043 1.00 71.19 369 GLN A N 1
ATOM 2876 C CA . GLN A 1 369 ? 10.683 29.532 26.661 1.00 71.19 369 GLN A CA 1
ATOM 2877 C C . GLN A 1 369 ? 11.034 30.662 25.685 1.00 71.19 369 GLN A C 1
ATOM 2879 O O . GLN A 1 369 ? 11.090 31.815 26.103 1.00 71.19 369 GLN A O 1
ATOM 2884 N N . VAL A 1 370 ? 11.229 30.379 24.392 1.00 75.69 370 VAL A N 1
ATOM 2885 C CA . VAL A 1 370 ? 11.402 31.434 23.375 1.00 75.69 370 VAL A CA 1
ATOM 2886 C C . VAL A 1 370 ? 10.147 32.309 23.301 1.00 75.69 370 VAL A C 1
ATOM 2888 O O . VAL A 1 370 ? 10.250 33.518 23.499 1.00 75.69 370 VAL A O 1
ATOM 2891 N N . TYR A 1 371 ? 8.958 31.717 23.144 1.00 71.69 371 TYR A N 1
ATOM 2892 C CA . TYR A 1 371 ? 7.704 32.479 23.099 1.00 71.69 371 TYR A CA 1
ATOM 2893 C C . TYR A 1 371 ? 7.395 33.231 24.404 1.00 71.69 371 TYR A C 1
ATOM 2895 O O . TYR A 1 371 ? 6.971 34.382 24.358 1.00 71.69 371 TYR A O 1
ATOM 2903 N N . GLU A 1 372 ? 7.636 32.639 25.577 1.00 78.50 372 GLU A N 1
ATOM 2904 C CA . GLU A 1 372 ? 7.447 33.314 26.870 1.00 78.50 372 GLU A CA 1
ATOM 2905 C C . GLU A 1 372 ? 8.417 34.498 27.041 1.00 78.50 372 GLU A C 1
ATOM 2907 O O . GLU A 1 372 ? 8.026 35.529 27.594 1.00 78.50 372 GLU A O 1
ATOM 2912 N N . ASN A 1 373 ? 9.636 34.417 26.495 1.00 72.75 373 ASN A N 1
ATOM 2913 C CA . ASN A 1 373 ? 10.574 35.542 26.444 1.00 72.75 373 ASN A CA 1
ATOM 2914 C C . ASN A 1 373 ? 10.161 36.613 25.417 1.00 72.75 373 ASN A C 1
ATOM 2916 O O . ASN A 1 373 ? 10.269 37.800 25.712 1.00 72.75 373 ASN A O 1
ATOM 2920 N N . GLU A 1 374 ? 9.648 36.248 24.239 1.00 74.88 374 GLU A N 1
ATOM 2921 C CA . GLU A 1 374 ? 9.127 37.205 23.244 1.00 74.88 374 GLU A CA 1
ATOM 2922 C C . GLU A 1 374 ? 7.890 37.961 23.765 1.00 74.88 374 GLU A C 1
ATOM 2924 O O . GLU A 1 374 ? 7.789 39.187 23.628 1.00 74.88 374 GLU A O 1
ATOM 2929 N N . ILE A 1 375 ? 6.985 37.252 24.446 1.00 69.00 375 ILE A N 1
ATOM 2930 C CA . ILE A 1 375 ? 5.830 37.826 25.148 1.00 69.00 375 ILE A CA 1
ATOM 2931 C C . ILE A 1 375 ? 6.303 38.738 26.292 1.00 69.00 375 ILE A C 1
ATOM 2933 O O . ILE A 1 375 ? 5.834 39.868 26.414 1.00 69.00 375 ILE A O 1
ATOM 2937 N N . SER A 1 376 ? 7.285 38.312 27.092 1.00 71.19 376 SER A N 1
ATOM 2938 C CA . SER A 1 376 ? 7.838 39.143 28.172 1.00 71.19 376 SER A CA 1
ATOM 2939 C C . SER A 1 376 ? 8.520 40.409 27.640 1.00 71.19 376 SER A C 1
ATOM 2941 O O . SER A 1 376 ? 8.268 41.498 28.149 1.00 71.19 376 SER A O 1
ATOM 2943 N N . ASN A 1 377 ? 9.311 40.308 26.570 1.00 66.69 377 ASN A N 1
ATOM 2944 C CA . ASN A 1 377 ? 9.996 41.446 25.951 1.00 66.69 377 ASN A CA 1
ATOM 2945 C C . ASN A 1 377 ? 9.015 42.449 25.323 1.00 66.69 377 ASN A C 1
ATOM 2947 O O . ASN A 1 377 ? 9.200 43.660 25.454 1.00 66.69 377 ASN A O 1
ATOM 2951 N N . SER A 1 378 ? 7.942 41.973 24.683 1.00 58.41 378 SER A N 1
ATOM 2952 C CA . SER A 1 378 ? 6.890 42.850 24.150 1.00 58.41 378 SER A CA 1
ATOM 2953 C C . SER A 1 378 ? 6.055 43.507 25.261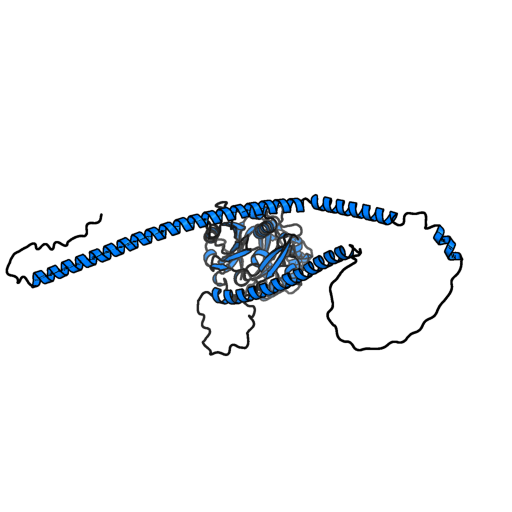 1.00 58.41 378 SER A C 1
ATOM 2955 O O . SER A 1 378 ? 5.701 44.681 25.138 1.00 58.41 378 SER A O 1
ATOM 2957 N N . ILE A 1 379 ? 5.827 42.831 26.394 1.00 62.19 379 ILE A N 1
ATOM 2958 C CA . ILE A 1 379 ? 5.228 43.441 27.593 1.00 62.19 379 ILE A CA 1
ATOM 2959 C C . ILE A 1 379 ? 6.163 44.498 28.208 1.00 62.19 379 ILE A C 1
ATOM 2961 O O . ILE A 1 379 ? 5.712 45.606 28.500 1.00 62.19 379 ILE A O 1
ATOM 2965 N N . CYS A 1 380 ? 7.459 44.210 28.365 1.00 55.03 380 CYS A N 1
ATOM 2966 C CA . CYS A 1 380 ? 8.431 45.152 28.927 1.00 55.03 380 CYS A CA 1
ATOM 2967 C C . CYS A 1 380 ? 8.601 46.410 28.062 1.00 55.03 380 CYS A C 1
ATOM 2969 O O . CYS A 1 380 ? 8.564 47.515 28.601 1.00 55.03 380 CYS A O 1
ATOM 2971 N N . ASN A 1 381 ? 8.678 46.271 26.733 1.00 52.53 381 ASN A N 1
ATOM 2972 C CA . ASN A 1 381 ? 8.719 47.418 25.818 1.00 52.53 381 ASN A CA 1
ATOM 2973 C C . ASN A 1 381 ? 7.458 48.296 25.929 1.00 52.53 381 ASN A C 1
ATOM 2975 O O . ASN A 1 381 ? 7.561 49.522 25.909 1.00 52.53 381 ASN A O 1
ATOM 2979 N N . ASN A 1 382 ? 6.279 47.692 26.122 1.00 50.50 382 ASN A N 1
ATOM 2980 C CA . ASN A 1 382 ? 5.036 48.434 26.352 1.00 50.50 382 ASN A CA 1
ATOM 2981 C C . ASN A 1 382 ? 4.985 49.119 27.734 1.00 50.50 382 ASN A C 1
ATOM 2983 O O . ASN A 1 382 ? 4.370 50.176 27.867 1.00 50.50 382 ASN A O 1
ATOM 2987 N N . GLN A 1 383 ? 5.647 48.571 28.760 1.00 49.09 383 GLN A N 1
ATOM 2988 C CA . GLN A 1 383 ? 5.733 49.207 30.082 1.00 49.09 383 GLN A CA 1
ATOM 2989 C C . GLN A 1 383 ? 6.743 50.365 30.120 1.00 49.09 383 GLN A C 1
ATOM 2991 O O . GLN A 1 383 ? 6.466 51.387 30.747 1.00 49.09 383 GLN A O 1
ATOM 2996 N N . SER A 1 384 ? 7.871 50.269 29.405 1.00 43.88 384 SER A N 1
ATOM 2997 C CA . SER A 1 384 ? 8.876 51.346 29.331 1.00 43.88 384 SER A CA 1
ATOM 2998 C C . SER A 1 384 ? 8.375 52.633 28.657 1.00 43.88 384 SER A C 1
ATOM 3000 O O . SER A 1 384 ? 9.002 53.680 28.805 1.00 43.88 384 SER A O 1
ATOM 3002 N N . GLY A 1 385 ? 7.240 52.586 27.952 1.00 42.31 385 GLY A N 1
ATOM 3003 C CA . GLY A 1 385 ? 6.591 53.754 27.352 1.00 42.31 385 GLY A CA 1
ATOM 3004 C C . GLY A 1 385 ? 5.717 54.590 28.299 1.00 42.31 385 GLY A C 1
ATOM 3005 O O . GLY A 1 385 ? 5.113 55.558 27.838 1.00 42.31 385 GLY A O 1
ATOM 3006 N N . SER A 1 386 ? 5.596 54.239 29.590 1.00 37.00 386 SER A N 1
ATOM 3007 C CA . SER A 1 386 ? 4.596 54.840 30.487 1.00 37.00 386 SER A CA 1
ATOM 3008 C C . SER A 1 386 ? 5.129 55.250 31.869 1.00 37.00 386 SER A C 1
ATOM 3010 O O . SER A 1 386 ? 5.896 54.536 32.504 1.00 37.00 386 SER A O 1
ATOM 3012 N N . LEU A 1 387 ? 4.630 56.395 32.358 1.00 33.25 387 LEU A N 1
ATOM 3013 C CA . LEU A 1 387 ? 4.744 56.923 33.730 1.00 33.25 387 LEU A CA 1
ATOM 3014 C C . LEU A 1 387 ? 6.150 57.270 34.263 1.00 33.25 387 LEU A C 1
ATOM 3016 O O . LEU A 1 387 ? 6.697 56.609 35.144 1.00 33.25 387 LEU A O 1
ATOM 3020 N N . HIS A 1 388 ? 6.625 58.466 33.902 1.00 34.34 388 HIS A N 1
ATOM 3021 C CA . HIS A 1 388 ? 7.544 59.236 34.749 1.00 34.34 388 HIS A CA 1
ATOM 3022 C C . HIS A 1 388 ? 6.797 60.399 35.431 1.00 34.34 388 HIS A C 1
ATOM 3024 O O . HIS A 1 388 ? 6.725 61.490 34.873 1.00 34.34 388 HIS A O 1
ATOM 3030 N N . ILE A 1 389 ? 6.233 60.186 36.631 1.00 31.12 389 ILE A N 1
ATOM 3031 C CA . ILE A 1 389 ? 5.686 61.254 37.498 1.00 31.12 389 ILE A CA 1
ATOM 3032 C C . ILE A 1 389 ? 5.936 60.943 38.987 1.00 31.12 389 ILE A C 1
ATOM 3034 O O . ILE A 1 389 ? 5.803 59.813 39.449 1.00 31.12 389 ILE A O 1
ATOM 3038 N N . ARG A 1 390 ? 6.312 61.992 39.728 1.00 30.83 390 ARG A N 1
ATOM 3039 C CA . ARG A 1 390 ? 6.711 62.011 41.149 1.00 30.83 390 ARG A CA 1
ATOM 3040 C C . ARG A 1 390 ? 5.749 61.308 42.125 1.00 30.83 390 ARG A C 1
ATOM 3042 O O . ARG A 1 390 ? 4.541 61.523 42.080 1.00 30.83 390 ARG A O 1
ATOM 3049 N N . ARG A 1 391 ? 6.331 60.726 43.181 1.00 28.08 391 ARG A N 1
ATOM 3050 C CA . ARG A 1 391 ? 5.813 60.841 44.562 1.00 28.08 391 ARG A CA 1
ATOM 3051 C C . ARG A 1 391 ? 6.805 61.625 45.427 1.00 28.08 391 ARG A C 1
ATOM 3053 O O . ARG A 1 391 ? 8.001 61.616 45.153 1.00 28.08 391 ARG A O 1
ATOM 3060 N N . VAL A 1 392 ? 6.295 62.321 46.442 1.00 30.00 392 VAL A N 1
ATOM 3061 C CA . VAL A 1 392 ? 7.064 63.143 47.391 1.00 30.00 392 VAL A CA 1
ATOM 3062 C C . VAL A 1 392 ? 6.558 62.840 48.801 1.00 30.00 392 VAL A C 1
ATOM 3064 O O . VAL A 1 392 ? 5.366 62.995 49.049 1.00 30.00 392 VAL A O 1
ATOM 3067 N N . GLY A 1 393 ? 7.461 62.450 49.706 1.00 26.27 393 GLY A N 1
ATOM 3068 C CA . GLY A 1 393 ? 7.147 62.165 51.114 1.00 26.27 393 GLY A CA 1
ATOM 3069 C C . GLY A 1 393 ? 6.424 60.824 51.358 1.00 26.27 393 GLY A C 1
ATOM 3070 O O . GLY A 1 393 ? 5.775 60.292 50.462 1.00 26.27 393 GLY A O 1
ATOM 3071 N N . SER A 1 394 ? 6.512 60.201 52.539 1.00 26.31 394 SER A N 1
ATOM 3072 C CA . SER A 1 394 ? 7.295 60.548 53.741 1.00 26.31 394 SER A CA 1
ATOM 3073 C C . SER A 1 394 ? 7.562 59.295 54.597 1.00 26.31 394 SER A C 1
ATOM 3075 O O . SER A 1 394 ? 6.801 58.338 54.534 1.00 26.31 394 SER A O 1
ATOM 3077 N N . ASN A 1 395 ? 8.575 59.370 55.468 1.00 27.06 395 ASN A N 1
ATOM 3078 C CA . ASN A 1 395 ? 8.752 58.562 56.688 1.00 27.06 395 ASN A CA 1
ATOM 3079 C C . ASN A 1 395 ? 8.876 57.024 56.554 1.00 27.06 395 ASN A C 1
ATOM 3081 O O . ASN A 1 395 ? 7.920 56.293 56.795 1.00 27.06 395 ASN A O 1
ATOM 3085 N N . ALA A 1 396 ? 10.109 56.533 56.378 1.00 27.80 396 ALA A N 1
ATOM 3086 C CA . ALA A 1 396 ? 10.534 55.239 56.924 1.00 27.80 396 ALA A CA 1
ATOM 3087 C C . ALA A 1 396 ? 12.013 55.302 57.353 1.00 27.80 396 ALA A C 1
ATOM 3089 O O . ALA A 1 396 ? 12.914 55.522 56.549 1.00 27.80 396 ALA A O 1
ATOM 3090 N N . THR A 1 397 ? 12.233 55.166 58.655 1.00 28.81 397 THR A N 1
ATOM 3091 C CA . THR A 1 397 ? 13.512 55.224 59.373 1.00 28.81 397 THR A CA 1
ATOM 3092 C C . THR A 1 397 ? 14.519 54.133 58.984 1.00 28.81 397 THR A C 1
ATOM 3094 O O . THR A 1 397 ? 14.153 52.966 58.935 1.00 28.81 397 THR A O 1
ATOM 3097 N N . ASN A 1 398 ? 15.790 54.532 58.844 1.00 27.33 398 ASN A N 1
ATOM 3098 C CA . ASN A 1 398 ? 17.043 53.809 59.142 1.00 27.33 398 ASN A CA 1
ATOM 3099 C C . ASN A 1 398 ? 17.022 52.268 59.291 1.00 27.33 398 ASN A C 1
ATOM 3101 O O . ASN A 1 398 ? 16.445 51.769 60.255 1.00 27.33 398 ASN A O 1
ATOM 3105 N N . LEU A 1 399 ? 17.912 51.570 58.563 1.00 27.83 399 LEU A N 1
ATOM 3106 C CA . LEU A 1 399 ? 19.031 50.860 59.218 1.00 27.83 399 LEU A CA 1
ATOM 3107 C C . LEU A 1 399 ? 20.236 50.582 58.281 1.00 27.83 399 LEU A C 1
ATOM 3109 O O . LEU A 1 399 ? 20.079 50.259 57.112 1.00 27.83 399 LEU A O 1
ATOM 3113 N N . ALA A 1 400 ? 21.426 50.748 58.863 1.00 26.33 400 ALA A N 1
ATOM 3114 C CA . ALA A 1 400 ? 22.812 50.580 58.395 1.00 26.33 400 ALA A CA 1
ATOM 3115 C C . ALA A 1 400 ? 23.174 49.756 57.126 1.00 26.33 400 ALA A C 1
ATOM 3117 O O . ALA A 1 400 ? 22.900 48.562 57.035 1.00 26.33 400 ALA A O 1
ATOM 3118 N N . SER A 1 401 ? 24.029 50.359 56.282 1.00 25.41 401 SER A N 1
ATOM 3119 C CA . SER A 1 401 ? 25.138 49.681 55.566 1.00 25.41 401 SER A CA 1
ATOM 3120 C C . SER A 1 401 ? 26.349 49.495 56.507 1.00 25.41 401 SER A C 1
ATOM 3122 O O . SER A 1 401 ? 26.444 50.230 57.496 1.00 25.41 401 SER A O 1
ATOM 3124 N N . PRO A 1 402 ? 27.294 48.568 56.233 1.00 35.69 402 PRO A N 1
ATOM 3125 C CA . PRO A 1 402 ? 28.555 48.918 55.524 1.00 35.69 402 PRO A CA 1
ATOM 3126 C C . PRO A 1 402 ? 29.109 47.753 54.640 1.00 35.69 402 PRO A C 1
ATOM 3128 O O . PRO A 1 402 ? 28.547 46.665 54.667 1.00 35.69 402 PRO A O 1
ATOM 3131 N N . SER A 1 403 ? 30.177 47.843 53.824 1.00 26.78 403 SER A N 1
ATOM 3132 C CA . SER A 1 403 ? 31.100 48.931 53.405 1.00 26.78 403 SER A CA 1
ATOM 3133 C C . SER A 1 403 ? 31.827 48.568 52.085 1.00 26.78 403 SER A C 1
ATOM 3135 O O . SER A 1 403 ? 31.960 47.391 51.762 1.00 26.78 403 SER A O 1
ATOM 3137 N N . SER A 1 404 ? 32.348 49.578 51.371 1.00 27.11 404 SER A N 1
ATOM 3138 C CA . SER A 1 404 ? 33.240 49.467 50.187 1.00 27.11 404 SER A CA 1
ATOM 3139 C C . SER A 1 404 ? 34.737 49.359 50.573 1.00 27.11 404 SER A C 1
ATOM 3141 O O . SER A 1 404 ? 35.062 49.542 51.750 1.00 27.11 404 SER A O 1
ATOM 3143 N N . PRO A 1 405 ? 35.655 49.075 49.623 1.00 34.59 405 PRO A N 1
ATOM 3144 C CA . PRO A 1 405 ? 36.618 50.112 49.176 1.00 34.59 405 PRO A CA 1
ATOM 3145 C C . PRO A 1 405 ? 36.800 50.178 47.630 1.00 34.59 405 PRO A C 1
ATOM 3147 O O . PRO A 1 405 ? 36.819 49.141 46.977 1.00 34.59 405 PRO A O 1
ATOM 3150 N N . TRP A 1 406 ? 36.790 51.352 46.963 1.00 25.44 406 TRP A N 1
ATOM 3151 C CA . TRP A 1 406 ? 37.860 52.388 46.836 1.00 25.44 406 TRP A CA 1
ATOM 3152 C C . TRP A 1 406 ? 39.111 51.899 46.063 1.00 25.44 406 TRP A C 1
ATOM 3154 O O . TRP A 1 406 ? 39.629 50.845 46.411 1.00 25.44 406 TRP A O 1
ATOM 3164 N N . THR A 1 407 ? 39.699 52.573 45.054 1.00 28.42 407 THR A N 1
ATOM 3165 C CA . THR A 1 407 ? 39.487 53.873 44.328 1.00 28.42 407 THR A CA 1
ATOM 3166 C C . THR A 1 407 ? 39.990 53.691 42.850 1.00 28.42 407 THR A C 1
ATOM 3168 O O . THR A 1 407 ? 40.083 52.537 42.443 1.00 28.42 407 THR A O 1
ATOM 3171 N N . SER A 1 408 ? 40.276 54.628 41.917 1.00 26.98 408 SER A N 1
ATOM 3172 C CA . SER A 1 408 ? 40.690 56.059 41.884 1.00 26.98 408 SER A CA 1
ATOM 3173 C C . SER A 1 408 ? 40.369 56.718 40.505 1.00 26.98 408 SER A C 1
ATOM 3175 O O . SER A 1 408 ? 39.739 56.083 39.664 1.00 26.98 408 SER A O 1
ATOM 3177 N N . GLU A 1 409 ? 40.824 57.959 40.246 1.00 27.75 409 GLU A N 1
ATOM 3178 C CA . GLU A 1 409 ? 40.468 58.812 39.079 1.00 27.75 409 GLU A CA 1
ATOM 3179 C C . GLU A 1 409 ? 41.692 59.416 38.333 1.00 27.75 409 GLU A C 1
ATOM 3181 O O . GLU A 1 409 ? 42.791 59.433 38.890 1.00 27.75 409 GLU A O 1
ATOM 3186 N N . ALA A 1 410 ? 41.486 59.991 37.128 1.00 26.81 410 ALA A N 1
ATOM 3187 C CA . ALA A 1 410 ? 42.273 61.108 36.549 1.00 26.81 410 ALA A CA 1
ATOM 3188 C C . ALA A 1 410 ? 41.541 61.814 35.364 1.00 26.81 410 ALA A C 1
ATOM 3190 O O . ALA A 1 410 ? 40.835 61.158 34.601 1.00 26.81 410 ALA A O 1
ATOM 3191 N N . GLU A 1 411 ? 41.743 63.131 35.189 1.00 28.80 411 GLU A N 1
ATOM 3192 C CA . GLU A 1 411 ? 41.117 64.051 34.187 1.00 28.80 411 GLU A CA 1
ATOM 3193 C C . GLU A 1 411 ? 42.220 64.785 33.333 1.00 28.80 411 GLU A C 1
ATOM 3195 O O . GLU A 1 411 ? 43.369 64.362 33.512 1.00 28.80 411 GLU A O 1
ATOM 3200 N N . PRO A 1 412 ? 42.032 65.812 32.428 1.00 39.44 412 PRO A N 1
ATOM 3201 C CA . PRO A 1 412 ? 41.070 66.953 32.444 1.00 39.44 412 PRO A CA 1
ATOM 3202 C C . PRO A 1 412 ? 40.573 67.544 31.063 1.00 39.44 412 PRO A C 1
ATOM 3204 O O . PRO A 1 412 ? 40.657 66.911 30.014 1.00 39.44 412 PRO A O 1
ATOM 3207 N N . HIS A 1 413 ? 40.022 68.780 31.086 1.00 32.59 413 HIS A N 1
ATOM 3208 C CA . HIS A 1 413 ? 39.169 69.476 30.078 1.00 32.59 413 HIS A CA 1
ATOM 3209 C C . HIS A 1 413 ? 39.815 70.277 28.903 1.00 32.59 413 HIS A C 1
ATOM 3211 O O . HIS A 1 413 ? 40.992 70.629 28.942 1.00 32.59 413 HIS A O 1
ATOM 3217 N N . PHE A 1 414 ? 38.966 70.759 27.959 1.00 23.52 414 PHE A N 1
ATOM 3218 C CA . PHE A 1 414 ? 39.158 72.011 27.173 1.00 23.52 414 PHE A CA 1
ATOM 3219 C C . PHE A 1 414 ? 37.820 72.665 26.687 1.00 23.52 414 PHE A C 1
ATOM 3221 O O . PHE A 1 414 ? 36.788 71.998 26.666 1.00 23.52 414 PHE A O 1
ATOM 3228 N N . GLN A 1 415 ? 37.821 73.957 26.293 1.00 31.20 415 GLN A N 1
ATOM 3229 C CA . GLN A 1 415 ? 36.696 74.759 25.712 1.00 31.20 415 GLN A CA 1
ATOM 3230 C C . GLN A 1 415 ? 37.254 75.758 24.640 1.00 31.20 415 GLN A C 1
ATOM 3232 O O . GLN A 1 415 ? 38.468 75.872 24.551 1.00 31.20 415 GLN A O 1
ATOM 3237 N N . LEU A 1 416 ? 36.552 76.530 23.779 1.00 31.30 416 LEU A N 1
ATOM 3238 C CA . LEU A 1 416 ? 35.276 77.286 23.855 1.00 31.30 416 LEU A CA 1
ATOM 3239 C C . LEU A 1 416 ? 34.906 77.891 22.450 1.00 31.30 416 LEU A C 1
ATOM 3241 O O . LEU A 1 416 ? 35.723 77.843 21.534 1.00 31.30 416 LEU A O 1
ATOM 3245 N N . ASN A 1 417 ? 33.758 78.591 22.349 1.00 32.53 417 ASN A N 1
ATOM 3246 C CA . ASN A 1 417 ? 33.322 79.599 21.335 1.00 32.53 417 ASN A CA 1
ATOM 3247 C C . ASN A 1 417 ? 32.601 79.184 20.020 1.00 32.53 417 ASN A C 1
ATOM 3249 O O . ASN A 1 417 ? 32.738 78.080 19.505 1.00 32.53 417 ASN A O 1
ATOM 3253 N N . SER A 1 418 ? 31.771 80.115 19.506 1.00 33.69 418 SER A N 1
ATOM 3254 C CA . SER A 1 418 ? 30.760 79.945 18.435 1.00 33.69 418 SER A CA 1
ATOM 3255 C C . SER A 1 418 ? 30.551 81.228 17.588 1.00 33.69 418 SER A C 1
ATOM 3257 O O . SER A 1 418 ? 31.178 82.251 17.863 1.00 33.69 418 SER A O 1
ATOM 3259 N N . SER A 1 419 ? 29.702 81.204 16.538 1.00 31.31 419 SER A N 1
ATOM 3260 C CA . SER A 1 419 ? 29.519 82.336 15.595 1.00 31.31 419 SER A CA 1
ATOM 3261 C C . SER A 1 419 ? 28.046 82.705 15.278 1.00 31.31 419 SER A C 1
ATOM 3263 O O . SER A 1 419 ? 27.143 81.890 15.484 1.00 31.31 419 SER A O 1
ATOM 3265 N N . PRO A 1 420 ? 27.750 83.926 14.767 1.00 45.38 420 PRO A N 1
ATOM 3266 C CA . PRO A 1 420 ? 26.378 84.465 14.771 1.00 45.38 420 PRO A CA 1
ATOM 3267 C C . PRO A 1 420 ? 25.410 83.916 13.709 1.00 45.38 420 PRO A C 1
ATOM 3269 O O . PRO A 1 420 ? 24.204 84.147 13.811 1.00 45.38 420 PRO A O 1
ATOM 3272 N N . GLN A 1 421 ? 25.886 83.230 12.663 1.00 44.41 421 GLN A N 1
ATOM 3273 C CA . GLN A 1 421 ? 25.034 82.870 11.515 1.00 44.41 421 GLN A CA 1
ATOM 3274 C C . GLN A 1 421 ? 23.956 81.822 11.849 1.00 44.41 421 GLN A C 1
ATOM 3276 O O . GLN A 1 421 ? 22.870 81.863 11.270 1.00 44.41 421 GLN A O 1
ATOM 3281 N N . GLN A 1 422 ? 24.196 80.947 12.834 1.00 41.09 422 GLN A N 1
ATOM 3282 C CA . GLN A 1 422 ? 23.236 79.913 13.253 1.00 41.09 422 GLN A CA 1
ATOM 3283 C C . GLN A 1 422 ? 21.919 80.488 13.817 1.00 41.09 422 GLN A C 1
ATOM 3285 O O . GLN A 1 422 ? 20.881 79.832 13.756 1.00 41.09 422 GLN A O 1
ATOM 3290 N N . GLN A 1 423 ? 21.918 81.730 14.317 1.00 45.00 423 GLN A N 1
ATOM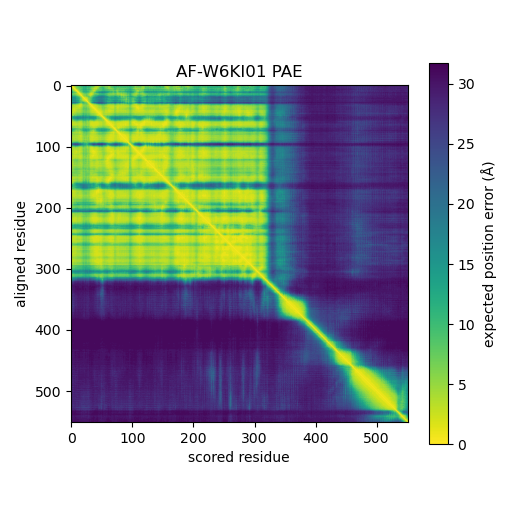 3291 C CA . GLN A 1 423 ? 20.754 82.324 14.991 1.00 45.00 423 GLN A CA 1
ATOM 3292 C C . GLN A 1 423 ? 19.600 82.724 14.052 1.00 45.00 423 GLN A C 1
ATOM 3294 O O . GLN A 1 423 ? 18.501 83.006 14.534 1.00 45.00 423 GLN A O 1
ATOM 3299 N N . ARG A 1 424 ? 19.809 82.760 12.725 1.00 43.97 424 ARG A N 1
ATOM 3300 C CA . ARG A 1 424 ? 18.734 83.079 11.762 1.00 43.97 424 ARG A CA 1
ATOM 3301 C C . ARG A 1 424 ? 17.911 81.852 11.369 1.00 43.97 424 ARG A C 1
ATOM 3303 O O . ARG A 1 424 ? 16.688 81.939 11.391 1.00 43.97 424 ARG A O 1
ATOM 3310 N N . THR A 1 425 ? 18.551 80.711 11.111 1.00 43.03 425 THR A N 1
ATOM 3311 C CA . THR A 1 425 ? 17.868 79.460 10.726 1.00 43.03 425 THR A CA 1
ATOM 3312 C C . THR A 1 425 ? 16.905 78.966 11.811 1.00 43.03 425 THR A C 1
ATOM 3314 O O . THR A 1 425 ? 15.808 78.511 11.505 1.00 43.03 425 THR A O 1
ATOM 3317 N N . ILE A 1 426 ? 17.269 79.142 13.087 1.00 48.19 426 ILE A N 1
ATOM 3318 C CA . ILE A 1 426 ? 16.442 78.751 14.244 1.00 48.19 426 ILE A CA 1
ATOM 3319 C C . ILE A 1 426 ? 15.077 79.467 14.251 1.00 48.19 426 ILE A C 1
ATOM 3321 O O . ILE A 1 426 ? 14.082 78.886 14.675 1.00 48.19 426 ILE A O 1
ATOM 3325 N N . ARG A 1 427 ? 14.985 80.707 13.744 1.00 42.78 427 ARG A N 1
ATOM 3326 C CA . ARG A 1 427 ? 13.735 81.489 13.786 1.00 42.78 427 ARG A CA 1
ATOM 3327 C C . ARG A 1 427 ? 12.685 81.067 12.756 1.00 42.78 427 ARG A C 1
ATOM 3329 O O . ARG A 1 427 ? 11.526 81.402 12.945 1.00 42.78 427 ARG A O 1
ATOM 3336 N N . GLN A 1 428 ? 13.055 80.333 11.704 1.00 43.78 428 GLN A N 1
ATOM 3337 C CA . GLN A 1 428 ? 12.097 79.831 10.703 1.00 43.78 428 GLN A CA 1
ATOM 3338 C C . GLN A 1 428 ? 11.539 78.434 11.033 1.00 43.78 428 GLN A C 1
ATOM 3340 O O . GLN A 1 428 ? 10.676 77.941 10.316 1.00 43.78 428 GLN A O 1
ATOM 3345 N N . LEU A 1 429 ? 11.990 77.813 12.129 1.00 42.47 429 LEU A N 1
ATOM 3346 C CA . LEU A 1 429 ? 11.520 76.503 12.604 1.00 42.47 429 LEU A CA 1
ATOM 3347 C C . LEU A 1 429 ? 10.456 76.602 13.717 1.00 42.47 429 LEU A C 1
ATOM 3349 O O . LEU A 1 429 ? 10.099 75.590 14.312 1.00 42.47 429 LEU A O 1
ATOM 3353 N N . HIS A 1 430 ? 9.968 77.809 14.025 1.00 45.75 430 HIS A N 1
ATOM 3354 C CA . HIS A 1 430 ? 9.137 78.073 15.208 1.00 45.75 430 HIS A CA 1
ATOM 3355 C C . HIS A 1 430 ? 7.616 78.150 14.959 1.00 45.75 430 HIS A C 1
ATOM 3357 O O . HIS A 1 430 ? 6.867 78.130 15.932 1.00 45.75 430 HIS A O 1
ATOM 3363 N N . ASP A 1 431 ? 7.165 78.192 13.697 1.00 49.75 431 ASP A N 1
ATOM 3364 C CA . ASP A 1 431 ? 5.748 78.362 13.301 1.00 49.75 431 ASP A CA 1
ATOM 3365 C C . ASP A 1 431 ? 5.090 77.081 12.735 1.00 49.75 431 ASP A C 1
ATOM 3367 O O . ASP A 1 431 ? 4.049 77.124 12.080 1.00 49.75 431 ASP A O 1
ATOM 3371 N N . SER A 1 432 ? 5.670 75.908 13.000 1.00 52.53 432 SER A N 1
ATOM 3372 C CA . SER A 1 432 ? 5.045 74.609 12.717 1.00 52.53 432 SER A CA 1
ATOM 3373 C C . SER A 1 432 ? 4.956 73.778 13.994 1.00 52.53 432 SER A C 1
ATOM 3375 O O . SER A 1 432 ? 5.976 73.560 14.643 1.00 52.53 432 SER A O 1
ATOM 3377 N N . ASP A 1 433 ? 3.755 73.298 14.341 1.00 52.59 433 ASP A N 1
ATOM 3378 C CA . ASP A 1 433 ? 3.524 72.446 15.517 1.00 52.59 433 ASP A CA 1
ATOM 3379 C C . ASP A 1 433 ? 4.453 71.215 15.472 1.00 52.59 433 ASP A C 1
ATOM 3381 O O . ASP A 1 433 ? 4.279 70.361 14.593 1.00 52.59 433 ASP A O 1
ATOM 3385 N N . PRO A 1 434 ? 5.423 71.083 16.401 1.00 49.78 434 PRO A N 1
ATOM 3386 C CA . PRO A 1 434 ? 6.423 70.018 16.352 1.00 49.78 434 PRO A CA 1
ATOM 3387 C C . PRO A 1 434 ? 5.812 68.621 16.531 1.00 49.78 434 PRO A C 1
ATOM 3389 O O . PRO A 1 434 ? 6.448 67.623 16.197 1.00 49.78 434 PRO A O 1
ATOM 3392 N N . PHE A 1 435 ? 4.563 68.532 17.000 1.00 44.81 435 PHE A N 1
ATOM 3393 C CA . PHE A 1 435 ? 3.822 67.281 17.116 1.00 44.81 435 PHE A CA 1
ATOM 3394 C C . PHE A 1 435 ? 2.878 67.015 15.937 1.00 44.81 435 PHE A C 1
ATOM 3396 O O . PHE A 1 435 ? 2.265 65.951 15.912 1.00 44.81 435 PHE A O 1
ATOM 3403 N N . ALA A 1 436 ? 2.752 67.897 14.938 1.00 48.94 436 ALA A N 1
ATOM 3404 C CA . ALA A 1 436 ? 1.898 67.645 13.770 1.00 48.94 436 ALA A CA 1
ATOM 3405 C C . ALA A 1 436 ? 2.284 66.369 12.980 1.00 48.94 436 ALA A C 1
ATOM 3407 O O . ALA A 1 436 ? 1.378 65.584 12.668 1.00 48.94 436 ALA A O 1
ATOM 3408 N N . PRO A 1 437 ? 3.578 66.061 12.731 1.00 52.91 437 PRO A N 1
ATOM 3409 C CA . PRO A 1 437 ? 3.968 64.781 12.136 1.00 52.91 437 PRO A CA 1
ATOM 3410 C C . PRO A 1 437 ? 3.593 63.598 13.036 1.00 52.91 437 PRO A C 1
ATOM 3412 O O . PRO A 1 437 ? 3.056 62.606 12.560 1.00 52.91 437 PRO A O 1
ATOM 3415 N N . MET A 1 438 ? 3.802 63.728 14.349 1.00 50.03 438 MET A N 1
ATOM 3416 C CA . MET A 1 438 ? 3.584 62.664 15.334 1.00 50.03 438 MET A CA 1
ATOM 3417 C C . MET A 1 438 ? 2.091 62.358 15.556 1.00 50.03 438 MET A C 1
ATOM 3419 O O . MET A 1 438 ? 1.701 61.198 15.637 1.00 50.03 438 MET A O 1
ATOM 3423 N N . LYS A 1 439 ? 1.231 63.385 15.555 1.00 53.31 439 LYS A N 1
ATOM 3424 C CA . LYS A 1 439 ? -0.239 63.263 15.543 1.00 53.31 439 LYS A CA 1
ATOM 3425 C C . LYS A 1 439 ? -0.723 62.558 14.275 1.00 53.31 439 LYS A C 1
ATOM 3427 O O . LYS A 1 439 ? -1.573 61.675 14.352 1.00 53.31 439 LYS A O 1
ATOM 3432 N N . THR A 1 440 ? -0.151 62.911 13.123 1.00 61.84 440 THR A N 1
ATOM 3433 C CA . THR A 1 440 ? -0.467 62.275 11.834 1.00 61.84 440 THR A CA 1
ATOM 3434 C C . THR A 1 440 ? -0.035 60.807 11.821 1.00 61.84 440 THR A C 1
ATOM 3436 O O . THR A 1 440 ? -0.811 59.946 11.417 1.00 61.84 440 THR A O 1
ATOM 3439 N N . LEU A 1 441 ? 1.162 60.502 12.329 1.00 57.88 441 LEU A N 1
ATOM 3440 C CA . LEU A 1 441 ? 1.704 59.145 12.396 1.00 57.88 441 LEU A CA 1
ATOM 3441 C C . LEU A 1 441 ? 0.906 58.270 13.378 1.00 57.88 441 LEU A C 1
ATOM 3443 O O . LEU A 1 441 ? 0.555 57.151 13.024 1.00 57.88 441 LEU A O 1
ATOM 3447 N N . ASN A 1 442 ? 0.496 58.798 14.537 1.00 60.28 442 ASN A N 1
ATOM 3448 C CA . ASN A 1 442 ? -0.410 58.101 15.460 1.00 60.28 442 ASN A CA 1
ATOM 3449 C C . ASN A 1 442 ? -1.797 57.838 14.842 1.00 60.28 442 ASN A C 1
ATOM 3451 O O . ASN A 1 442 ? -2.357 56.762 15.036 1.00 60.28 442 ASN A O 1
ATOM 3455 N N . LEU A 1 443 ? -2.348 58.783 14.069 1.00 64.94 443 LEU A N 1
ATOM 3456 C CA . LEU A 1 443 ? -3.628 58.595 13.374 1.00 64.94 443 LEU A CA 1
ATOM 3457 C C . LEU A 1 443 ? -3.532 57.550 12.249 1.00 64.94 443 LEU A C 1
ATOM 3459 O O . LEU A 1 443 ? -4.487 56.808 12.022 1.00 64.94 443 LEU A O 1
ATOM 3463 N N . ILE A 1 444 ? -2.391 57.475 11.558 1.00 67.62 444 ILE A N 1
ATOM 3464 C CA . ILE A 1 444 ? -2.097 56.410 10.589 1.00 67.62 444 ILE A CA 1
ATOM 3465 C C . ILE A 1 444 ? -1.938 55.070 11.317 1.00 67.62 444 ILE A C 1
ATOM 3467 O O . ILE A 1 444 ? -2.558 54.099 10.902 1.00 67.62 444 ILE A O 1
ATOM 3471 N N . MET A 1 445 ? -1.187 55.024 12.423 1.00 59.81 445 MET A N 1
ATOM 3472 C CA . MET A 1 445 ? -0.978 53.813 13.223 1.00 59.81 445 MET A CA 1
ATOM 3473 C C . MET A 1 445 ? -2.305 53.240 13.733 1.00 59.81 445 MET A C 1
ATOM 3475 O O . MET A 1 445 ? -2.557 52.059 13.529 1.00 59.81 445 MET A O 1
ATOM 3479 N N . SER A 1 446 ? -3.183 54.078 14.306 1.00 62.09 446 SER A N 1
ATOM 3480 C CA . SER A 1 446 ? -4.540 53.671 14.703 1.00 62.09 446 SER A CA 1
ATOM 3481 C C . SER A 1 446 ? -5.274 53.047 13.524 1.00 62.09 446 SER A C 1
ATOM 3483 O O . SER A 1 446 ? -5.651 51.890 13.596 1.00 62.09 446 SER A O 1
ATOM 3485 N N . LYS A 1 447 ? -5.376 53.757 12.392 1.00 67.31 447 LYS A N 1
ATOM 3486 C CA . LYS A 1 447 ? -6.111 53.269 11.216 1.00 67.31 447 LYS A CA 1
ATOM 3487 C C . LYS A 1 447 ? -5.523 51.998 10.601 1.00 67.31 447 LYS A C 1
ATOM 3489 O O . LYS A 1 447 ? -6.273 51.225 10.017 1.00 67.31 447 LYS A O 1
ATOM 3494 N N . VAL A 1 448 ? -4.212 51.778 10.708 1.00 66.44 448 VAL A N 1
ATOM 3495 C CA . VAL A 1 448 ? -3.559 50.533 10.275 1.00 66.44 448 VAL A CA 1
ATOM 3496 C C . VAL A 1 448 ? -3.874 49.390 11.240 1.00 66.44 448 VAL A C 1
ATOM 3498 O O . VAL A 1 448 ? -4.175 48.297 10.772 1.00 66.44 448 VAL A O 1
ATOM 3501 N N . LEU A 1 449 ? -3.885 49.634 12.553 1.00 62.16 449 LEU A N 1
ATOM 3502 C CA . LEU A 1 449 ? -4.299 48.647 13.556 1.00 62.16 449 LEU A CA 1
ATOM 3503 C C . LEU A 1 449 ? -5.796 48.317 13.433 1.00 62.16 449 LEU A C 1
ATOM 3505 O O . LEU A 1 449 ? -6.146 47.145 13.367 1.00 62.16 449 LEU A O 1
ATOM 3509 N N . ASP A 1 450 ? -6.660 49.324 13.278 1.00 64.06 450 ASP A N 1
ATOM 3510 C CA . ASP A 1 450 ? -8.098 49.169 13.019 1.00 64.06 450 ASP A CA 1
ATOM 3511 C C . ASP A 1 450 ? -8.343 48.356 11.727 1.00 64.06 450 ASP A C 1
ATOM 3513 O O . ASP A 1 450 ? -9.207 47.475 11.677 1.00 64.06 450 ASP A O 1
ATOM 3517 N N . ALA A 1 451 ? -7.552 48.606 10.673 1.00 60.12 451 ALA A N 1
ATOM 3518 C CA . ALA A 1 451 ? -7.598 47.859 9.414 1.00 60.12 451 ALA A CA 1
ATOM 3519 C C . ALA A 1 451 ? -7.061 46.422 9.547 1.00 60.12 451 ALA A C 1
ATOM 3521 O O . ALA A 1 451 ? -7.600 45.514 8.921 1.00 60.12 451 ALA A O 1
ATOM 3522 N N . GLN A 1 452 ? -6.035 46.185 10.370 1.00 57.47 452 GLN A N 1
ATOM 3523 C CA . GLN A 1 452 ? -5.512 44.842 10.646 1.00 57.47 452 GLN A CA 1
ATOM 3524 C C . GLN A 1 452 ? -6.463 44.025 11.530 1.00 57.47 452 GLN A C 1
ATOM 3526 O O . GLN A 1 452 ? -6.675 42.845 11.265 1.00 57.47 452 GLN A O 1
ATOM 3531 N N . GLU A 1 453 ? -7.091 44.639 12.535 1.00 56.94 453 GLU A N 1
ATOM 3532 C CA . GLU A 1 453 ? -8.082 43.980 13.388 1.00 56.94 453 GLU A CA 1
ATOM 3533 C C . GLU A 1 453 ? -9.366 43.658 12.606 1.00 56.94 453 GLU A C 1
ATOM 3535 O O . GLU A 1 453 ? -9.934 42.576 12.762 1.00 56.94 453 GLU A O 1
ATOM 3540 N N . THR A 1 454 ? -9.812 44.556 11.721 1.00 58.19 454 THR A N 1
ATOM 3541 C CA . THR A 1 454 ? -10.936 44.263 10.816 1.00 58.19 454 THR A CA 1
ATOM 3542 C C . THR A 1 454 ? -10.573 43.235 9.745 1.00 58.19 454 THR A C 1
ATOM 3544 O O . THR A 1 454 ? -11.414 42.385 9.457 1.00 58.19 454 THR A O 1
ATOM 3547 N N . ALA A 1 455 ? -9.333 43.217 9.237 1.00 56.25 455 ALA A N 1
ATOM 3548 C CA . ALA A 1 455 ? -8.845 42.150 8.360 1.00 56.25 455 ALA A CA 1
ATOM 3549 C C . ALA A 1 455 ? -8.889 40.778 9.060 1.00 56.25 455 ALA A C 1
ATOM 3551 O O . ALA A 1 455 ? -9.603 39.898 8.580 1.00 56.25 455 ALA A O 1
ATOM 3552 N N . LEU A 1 456 ? -8.267 40.633 10.241 1.00 55.50 456 LEU A N 1
ATOM 3553 C CA . LEU A 1 456 ? -8.292 39.390 11.035 1.00 55.50 456 LEU A CA 1
ATOM 3554 C C . LEU A 1 456 ? -9.718 38.922 11.368 1.00 55.50 456 LEU A C 1
ATOM 3556 O O . LEU A 1 456 ? -10.001 37.727 11.385 1.00 55.50 456 LEU A O 1
ATOM 3560 N N . LYS A 1 457 ? -10.639 39.855 11.639 1.00 56.41 457 LYS A N 1
ATOM 3561 C CA . LYS A 1 457 ? -12.057 39.533 11.874 1.00 56.41 457 LYS A CA 1
ATOM 3562 C C . LYS A 1 457 ? -12.812 39.172 10.594 1.00 56.41 457 LYS A C 1
ATOM 3564 O O . LYS A 1 457 ? -13.853 38.524 10.690 1.00 56.41 457 LYS A O 1
ATOM 3569 N N . SER A 1 458 ? -12.329 39.587 9.423 1.00 54.34 458 SER A N 1
ATOM 3570 C CA . SER A 1 458 ? -12.914 39.273 8.112 1.00 54.34 458 SER A CA 1
ATOM 3571 C C . SER A 1 458 ? -12.367 37.990 7.478 1.00 54.34 458 SER A C 1
ATOM 3573 O O . SER A 1 458 ? -13.002 37.456 6.570 1.00 54.34 458 SER A O 1
ATOM 3575 N N . ASP A 1 459 ? -11.239 37.464 7.968 1.00 54.78 459 ASP A N 1
ATOM 3576 C CA . ASP A 1 459 ? -10.675 36.194 7.511 1.00 54.78 459 ASP A CA 1
ATOM 3577 C C . ASP A 1 459 ? -11.659 35.039 7.763 1.00 54.78 459 ASP A C 1
ATOM 3579 O O . ASP A 1 459 ? -11.842 34.574 8.894 1.00 54.78 459 ASP A O 1
ATOM 3583 N N . LEU A 1 460 ? -12.260 34.521 6.683 1.00 57.06 460 LEU A N 1
ATOM 3584 C CA . LEU A 1 460 ? -13.195 33.386 6.730 1.00 57.06 460 LEU A CA 1
ATOM 3585 C C . LEU A 1 460 ? -12.606 32.173 7.466 1.00 57.06 460 LEU A C 1
ATOM 3587 O O . LEU A 1 460 ? -13.343 31.441 8.122 1.00 57.06 460 LEU A O 1
ATOM 3591 N N . ASN A 1 461 ? -11.286 31.980 7.398 1.00 57.94 461 ASN A N 1
ATOM 3592 C CA . ASN A 1 461 ? -10.592 30.890 8.082 1.00 57.94 461 ASN A CA 1
ATOM 3593 C C . ASN A 1 461 ? -10.646 31.030 9.613 1.00 57.94 461 ASN A C 1
ATOM 3595 O O . ASN A 1 461 ? -10.836 30.029 10.298 1.00 57.94 461 ASN A O 1
ATOM 3599 N N . LEU A 1 462 ? -10.533 32.248 10.161 1.00 57.69 462 LEU A N 1
ATOM 3600 C CA . LEU A 1 462 ? -10.634 32.491 11.607 1.00 57.69 462 LEU A CA 1
ATOM 3601 C C . LEU A 1 462 ? -12.082 32.377 12.099 1.00 57.69 462 LEU A C 1
ATOM 3603 O O . LEU A 1 462 ? -12.325 31.810 13.166 1.00 57.69 462 LEU A O 1
ATOM 3607 N N . GLN A 1 463 ? -13.055 32.837 11.305 1.00 59.47 463 GLN A N 1
ATOM 3608 C CA . GLN A 1 463 ? -14.474 32.613 11.605 1.00 59.47 463 GLN A CA 1
ATOM 3609 C C . GLN A 1 463 ? -14.838 31.118 11.549 1.00 59.47 463 GLN A C 1
ATOM 3611 O O . GLN A 1 463 ? -15.544 30.625 12.430 1.00 59.47 463 GLN A O 1
ATOM 3616 N N . GLY A 1 464 ? -14.303 30.383 10.568 1.00 67.38 464 GLY A N 1
ATOM 3617 C CA . GLY A 1 464 ? -14.445 28.932 10.443 1.00 67.38 464 GLY A CA 1
ATOM 3618 C C . GLY A 1 464 ? -13.861 28.179 11.639 1.00 67.38 464 GLY A C 1
ATOM 3619 O O . GLY A 1 464 ? -14.571 27.393 12.261 1.00 67.38 464 GLY A O 1
ATOM 3620 N N . LEU A 1 465 ? -12.616 28.482 12.031 1.00 67.00 465 LEU A N 1
ATOM 3621 C CA . LEU A 1 465 ? -11.983 27.871 13.207 1.00 67.00 465 LEU A CA 1
ATOM 3622 C C . LEU A 1 465 ? -12.771 28.154 14.494 1.00 67.00 465 LEU A C 1
ATOM 3624 O O . LEU A 1 465 ? -12.968 27.256 15.307 1.00 67.00 465 LEU A O 1
ATOM 3628 N N . SER A 1 466 ? -13.262 29.385 14.669 1.00 71.12 466 SER A N 1
ATOM 3629 C CA . SER A 1 466 ? -14.097 29.767 15.816 1.00 71.12 466 SER A CA 1
ATOM 3630 C C . SER A 1 466 ? -15.401 28.956 15.873 1.00 71.12 466 SER A C 1
ATOM 3632 O O . SER A 1 466 ? -15.789 28.461 16.935 1.00 71.12 466 SER A O 1
ATOM 3634 N N . TYR A 1 467 ? -16.042 28.734 14.720 1.00 70.50 467 TYR A N 1
ATOM 3635 C CA . TYR A 1 467 ? -17.223 27.878 14.610 1.00 70.50 467 TYR A CA 1
ATOM 3636 C C . TYR A 1 467 ? -16.911 26.401 14.912 1.00 70.50 467 TYR A C 1
ATOM 3638 O O . TYR A 1 467 ? -17.657 25.772 15.662 1.00 70.50 467 TYR A O 1
ATOM 3646 N N . GLU A 1 468 ? -15.804 25.849 14.405 1.00 74.75 468 GLU A N 1
ATOM 3647 C CA . GLU A 1 468 ? -15.392 24.467 14.699 1.00 74.75 468 GLU A CA 1
ATOM 3648 C C . GLU A 1 468 ? -15.022 24.266 16.177 1.00 74.75 468 GLU A C 1
ATOM 3650 O O . GLU A 1 468 ? -15.434 23.275 16.779 1.00 74.75 468 GLU A O 1
ATOM 3655 N N . ILE A 1 469 ? -14.336 25.228 16.806 1.00 74.19 469 ILE A N 1
ATOM 3656 C CA . ILE A 1 469 ? -14.037 25.214 18.249 1.00 74.19 469 ILE A CA 1
ATOM 3657 C C . ILE A 1 4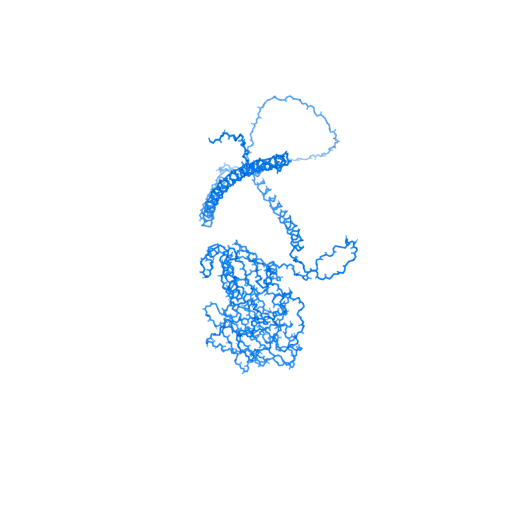69 ? -15.333 25.252 19.075 1.00 74.19 469 ILE A C 1
ATOM 3659 O O . ILE A 1 469 ? -15.471 24.504 20.048 1.00 74.19 469 ILE A O 1
ATOM 3663 N N . CYS A 1 470 ? -16.309 26.077 18.683 1.00 75.56 470 CYS A N 1
ATOM 3664 C CA . CYS A 1 470 ? -17.630 26.133 19.316 1.00 75.56 470 CYS A CA 1
ATOM 3665 C C . CYS A 1 470 ? -18.412 24.815 19.149 1.00 75.56 470 CYS A C 1
ATOM 3667 O O . CYS A 1 470 ? -19.053 24.337 20.089 1.00 75.56 470 CYS A O 1
ATOM 3669 N N . LEU A 1 471 ? -18.326 24.187 17.972 1.00 82.75 471 LEU A N 1
ATOM 3670 C CA . LEU A 1 471 ? -18.948 22.892 17.709 1.00 82.75 471 LEU A CA 1
ATOM 3671 C C . LEU A 1 471 ? -18.317 21.789 18.574 1.00 82.75 471 LEU A C 1
ATOM 3673 O O . LEU A 1 471 ? -19.038 21.043 19.234 1.00 82.75 471 LEU A O 1
ATOM 3677 N N . HIS A 1 472 ? -16.985 21.719 18.626 1.00 76.44 472 HIS A N 1
ATOM 3678 C CA . HIS A 1 472 ? -16.262 20.692 19.374 1.00 76.44 472 HIS A CA 1
ATOM 3679 C C . HIS A 1 472 ? -16.346 20.863 20.896 1.00 76.44 472 HIS A C 1
ATOM 3681 O O . HIS A 1 472 ? -16.441 19.862 21.602 1.00 76.44 472 HIS A O 1
ATOM 3687 N N . THR A 1 473 ? -16.398 22.091 21.427 1.00 81.44 473 THR A N 1
ATOM 3688 C CA . THR A 1 473 ? -16.702 22.295 22.860 1.00 81.44 473 THR A CA 1
ATOM 3689 C C . THR A 1 473 ? -18.105 21.798 23.206 1.00 81.44 473 THR A C 1
ATOM 3691 O O . THR A 1 473 ? -18.277 21.110 24.210 1.00 81.44 473 THR A O 1
ATOM 3694 N N . LYS A 1 474 ? -19.096 22.040 22.338 1.00 86.25 474 LYS A N 1
ATOM 3695 C CA . LYS A 1 474 ? -20.453 21.503 22.509 1.00 86.25 474 LYS A CA 1
ATOM 3696 C C . LYS A 1 474 ? -20.512 19.972 22.402 1.00 86.25 474 LYS A C 1
ATOM 3698 O O . LYS A 1 474 ? -21.239 19.351 23.175 1.00 86.25 474 LYS A O 1
ATOM 3703 N N . GLU A 1 475 ? -19.754 19.360 21.488 1.00 83.69 475 GLU A N 1
ATOM 3704 C CA . GLU A 1 475 ? -19.597 17.896 21.423 1.00 83.69 475 GLU A CA 1
ATOM 3705 C C . GLU A 1 475 ? -18.939 17.344 22.706 1.00 83.69 475 GLU A C 1
ATOM 3707 O O . GLU A 1 475 ? -19.414 16.341 23.237 1.00 83.69 475 GLU A O 1
ATOM 3712 N N . SER A 1 476 ? -17.913 18.015 23.252 1.00 77.12 476 SER A N 1
ATOM 3713 C CA . SER A 1 476 ? -17.236 17.612 24.499 1.00 77.12 476 SER A CA 1
ATOM 3714 C C . SER A 1 476 ? -18.195 17.602 25.689 1.00 77.12 476 SER A C 1
ATOM 3716 O O . SER A 1 476 ? -18.365 16.561 26.321 1.00 77.12 476 SER A O 1
ATOM 3718 N N . SER A 1 477 ? -18.928 18.695 25.931 1.00 85.88 477 SER A N 1
ATOM 3719 C CA . SER A 1 477 ? -19.884 18.764 27.047 1.00 85.88 477 SER A CA 1
ATOM 3720 C C . SER A 1 477 ? -21.005 17.719 26.944 1.00 85.88 477 SER A C 1
ATOM 3722 O O . SER A 1 477 ? -21.438 17.179 27.959 1.00 85.88 477 SER A O 1
ATOM 3724 N N . GLN A 1 478 ? -21.447 17.369 25.728 1.00 87.25 478 GLN A N 1
ATOM 3725 C CA . GLN A 1 478 ? -22.412 16.279 25.519 1.00 87.25 478 GLN A CA 1
ATOM 3726 C C . GLN A 1 478 ? -21.817 14.886 25.785 1.00 87.25 478 GLN A C 1
ATOM 3728 O O . GLN A 1 478 ? -22.541 13.971 26.182 1.00 87.25 478 GLN A O 1
ATOM 3733 N N . LEU A 1 479 ? -20.515 14.690 25.566 1.00 85.62 479 LEU A N 1
ATOM 3734 C CA . LEU A 1 479 ? -19.828 13.448 25.921 1.00 85.62 479 LEU A CA 1
ATOM 3735 C C . LEU A 1 479 ? -19.574 13.364 27.432 1.00 85.62 479 LEU A C 1
ATOM 3737 O O . LEU A 1 479 ? -19.807 12.308 28.014 1.00 85.62 479 LEU A O 1
ATOM 3741 N N . GLU A 1 480 ? -19.190 14.468 28.072 1.00 87.00 480 GLU A N 1
ATOM 3742 C CA . GLU A 1 480 ? -19.024 14.589 29.528 1.00 87.00 480 GLU A CA 1
ATOM 3743 C C . GLU A 1 480 ? -20.333 14.272 30.274 1.00 87.00 480 GLU A C 1
ATOM 3745 O O . GLU A 1 480 ? -20.339 13.434 31.177 1.00 87.00 480 GLU A O 1
ATOM 3750 N N . GLU A 1 481 ? -21.465 14.840 29.839 1.00 92.06 481 GLU A N 1
ATOM 3751 C CA . GLU A 1 481 ? -22.797 14.529 30.380 1.00 92.06 481 GLU A CA 1
ATOM 3752 C C . GLU A 1 481 ? -23.147 13.035 30.225 1.00 92.06 481 GLU A C 1
ATOM 3754 O O . GLU A 1 481 ? -23.679 12.403 31.142 1.00 92.06 481 GLU A O 1
ATOM 3759 N N . ARG A 1 482 ? -22.817 12.427 29.079 1.00 89.56 482 ARG A N 1
ATOM 3760 C CA . ARG A 1 482 ? -23.060 10.994 28.841 1.00 89.56 482 ARG A CA 1
ATOM 3761 C C . ARG A 1 482 ? -22.162 10.086 29.679 1.00 89.56 482 ARG A C 1
ATOM 3763 O O . ARG A 1 482 ? -22.637 9.039 30.115 1.00 89.56 482 ARG A O 1
ATOM 3770 N N . VAL A 1 483 ? -20.909 10.471 29.927 1.00 86.75 483 VAL A N 1
ATOM 3771 C CA . VAL A 1 483 ? -20.003 9.752 30.839 1.00 86.75 483 VAL A CA 1
ATOM 3772 C C . VAL A 1 483 ? -20.519 9.840 32.275 1.00 86.75 483 VAL A C 1
ATOM 3774 O O . VAL A 1 483 ? -20.639 8.809 32.930 1.00 86.75 483 VAL A O 1
ATOM 3777 N N . TYR A 1 484 ? -20.918 11.030 32.734 1.00 90.94 484 TYR A N 1
ATOM 3778 C CA . TYR A 1 484 ? -21.487 11.228 34.071 1.00 90.94 484 TYR A CA 1
ATOM 3779 C C . TYR A 1 484 ? -22.737 10.364 34.311 1.00 90.94 484 TYR A C 1
ATOM 3781 O O . TYR A 1 484 ? -22.834 9.666 35.323 1.00 90.94 484 TYR A O 1
ATOM 3789 N N . ASN A 1 485 ? -23.668 10.349 33.352 1.00 90.81 485 ASN A N 1
ATOM 3790 C CA . ASN A 1 485 ? -24.877 9.529 33.437 1.00 90.81 485 ASN A CA 1
ATOM 3791 C C . ASN A 1 485 ? -24.561 8.019 33.459 1.00 90.81 485 ASN A C 1
ATOM 3793 O O . ASN A 1 485 ? -25.155 7.282 34.247 1.00 90.81 485 ASN A O 1
ATOM 3797 N N . ALA A 1 486 ? -23.591 7.560 32.658 1.00 86.00 486 ALA A N 1
ATOM 3798 C CA . ALA A 1 486 ? -23.149 6.163 32.659 1.00 86.00 486 ALA A CA 1
ATOM 3799 C C . ALA A 1 486 ? -22.431 5.762 33.965 1.00 86.00 486 ALA A C 1
ATOM 3801 O O . ALA A 1 486 ? -22.605 4.639 34.443 1.00 86.00 486 ALA A O 1
ATOM 3802 N N . GLU A 1 487 ? -21.662 6.668 34.580 1.00 87.94 487 GLU A N 1
ATOM 3803 C CA . GLU A 1 487 ? -21.067 6.433 35.900 1.00 87.94 487 GLU A CA 1
ATOM 3804 C C . GLU A 1 487 ? -22.129 6.267 36.992 1.00 87.94 487 GLU A C 1
ATOM 3806 O O . GLU A 1 487 ? -22.024 5.351 37.809 1.00 87.94 487 GLU A O 1
ATOM 3811 N N . GLU A 1 488 ? -23.158 7.117 37.029 1.00 90.56 488 GLU A N 1
ATOM 3812 C CA . GLU A 1 488 ? -24.184 7.033 38.074 1.00 90.56 488 GLU A CA 1
ATOM 3813 C C . GLU A 1 488 ? -25.123 5.828 37.877 1.00 90.56 488 GLU A C 1
ATOM 3815 O O . GLU A 1 488 ? -25.516 5.191 38.862 1.00 90.56 488 GLU A O 1
ATOM 3820 N N . GLU A 1 489 ? -25.383 5.414 36.630 1.00 92.38 489 GLU A N 1
ATOM 3821 C CA . GLU A 1 489 ? -26.022 4.125 36.331 1.00 92.38 489 GLU A CA 1
ATOM 3822 C C . GLU A 1 489 ? -25.167 2.946 36.829 1.00 92.38 489 GLU A C 1
ATOM 3824 O O . GLU A 1 489 ? -25.669 2.091 37.566 1.00 92.38 489 GLU A O 1
ATOM 3829 N N . LEU A 1 490 ? -23.861 2.930 36.535 1.00 90.50 490 LEU A N 1
ATOM 3830 C CA . LEU A 1 490 ? -22.947 1.891 37.020 1.00 90.50 490 LEU A CA 1
ATOM 3831 C C . LEU A 1 490 ? -22.905 1.844 38.557 1.00 90.50 490 LEU A C 1
ATOM 3833 O O . LEU A 1 490 ? -23.019 0.768 39.145 1.00 90.50 490 LEU A O 1
ATOM 3837 N N . ARG A 1 491 ? -22.830 2.997 39.233 1.00 89.81 491 ARG A N 1
ATOM 3838 C CA . ARG A 1 491 ? -22.907 3.092 40.705 1.00 89.81 491 ARG A CA 1
ATOM 3839 C C . ARG A 1 491 ? -24.259 2.611 41.242 1.00 89.81 491 ARG A C 1
ATOM 3841 O O . ARG A 1 491 ? -24.323 2.069 42.345 1.00 89.81 491 ARG A O 1
ATOM 3848 N N . SER A 1 492 ? -25.358 2.814 40.513 1.00 91.25 492 SER A N 1
ATOM 3849 C CA . SER A 1 492 ? -26.688 2.285 40.859 1.00 91.25 492 SER A CA 1
ATOM 3850 C C . SER A 1 492 ? -26.729 0.754 40.767 1.00 91.25 492 SER A C 1
ATOM 3852 O O . SER A 1 492 ? -27.170 0.092 41.708 1.00 91.25 492 SER A O 1
ATOM 3854 N N . ILE A 1 493 ? -26.187 0.178 39.689 1.00 89.88 493 ILE A N 1
ATOM 3855 C CA . ILE A 1 493 ? -26.075 -1.276 39.493 1.00 89.88 493 ILE A CA 1
ATOM 3856 C C . ILE A 1 493 ? -25.170 -1.906 40.564 1.00 89.88 493 ILE A C 1
ATOM 3858 O O . ILE A 1 493 ? -25.564 -2.883 41.197 1.00 89.88 493 ILE A O 1
ATOM 3862 N N . VAL A 1 494 ? -24.001 -1.319 40.842 1.00 89.00 494 VAL A N 1
ATOM 3863 C CA . VAL A 1 494 ? -23.081 -1.806 41.887 1.00 89.00 494 VAL A CA 1
ATOM 3864 C C . VAL A 1 494 ? -23.743 -1.792 43.269 1.00 89.00 494 VAL A C 1
ATOM 3866 O O . VAL A 1 494 ? -23.661 -2.792 43.978 1.00 89.00 494 VAL A O 1
ATOM 3869 N N . ARG A 1 495 ? -24.464 -0.720 43.640 1.00 89.06 495 ARG A N 1
ATOM 3870 C CA . ARG A 1 495 ? -25.213 -0.660 44.914 1.00 89.06 495 ARG A CA 1
ATOM 3871 C C . ARG A 1 495 ? -26.260 -1.777 45.028 1.00 89.06 495 ARG A C 1
ATOM 3873 O O . ARG A 1 495 ? -26.337 -2.416 46.074 1.00 89.06 495 ARG A O 1
ATOM 3880 N N . LYS A 1 496 ? -27.020 -2.052 43.960 1.00 90.88 496 LYS A N 1
ATOM 3881 C CA . LYS A 1 496 ? -28.009 -3.150 43.923 1.00 90.88 496 LYS A CA 1
ATOM 3882 C C . LYS A 1 496 ? -27.351 -4.525 44.051 1.00 90.88 496 LYS A C 1
ATOM 3884 O O . LYS A 1 496 ? -27.818 -5.353 44.827 1.00 90.88 496 LYS A O 1
ATOM 3889 N N . ASN A 1 497 ? -26.248 -4.751 43.337 1.00 89.19 497 ASN A N 1
ATOM 3890 C CA . ASN A 1 497 ? -25.528 -6.023 43.375 1.00 89.19 497 ASN A CA 1
ATOM 3891 C C . ASN A 1 497 ? -24.926 -6.292 44.764 1.00 89.19 497 ASN A C 1
ATOM 3893 O O . ASN A 1 497 ? -25.045 -7.406 45.262 1.00 89.19 497 ASN A O 1
ATOM 3897 N N . VAL A 1 498 ? -24.340 -5.282 45.421 1.00 90.25 498 VAL A N 1
ATOM 3898 C CA . VAL A 1 498 ? -23.818 -5.421 46.795 1.00 90.25 498 VAL A CA 1
ATOM 3899 C C . VAL A 1 498 ? -24.940 -5.746 47.786 1.00 90.25 498 VAL A C 1
ATOM 3901 O O . VAL A 1 498 ? -24.772 -6.652 48.596 1.00 90.25 498 VAL A O 1
ATOM 3904 N N . ALA A 1 499 ? -26.095 -5.076 47.694 1.00 89.06 499 ALA A N 1
ATOM 3905 C CA . ALA A 1 499 ? -27.246 -5.384 48.547 1.00 89.06 499 ALA A CA 1
ATOM 3906 C C . ALA A 1 499 ? -27.725 -6.838 48.368 1.00 89.06 499 ALA A C 1
ATOM 3908 O O . ALA A 1 499 ? -27.863 -7.561 49.351 1.00 89.06 499 ALA A O 1
ATOM 3909 N N . SER A 1 500 ? -27.874 -7.299 47.121 1.00 90.25 500 SER A N 1
ATOM 3910 C CA . SER A 1 500 ? -28.287 -8.677 46.827 1.00 90.25 500 SER A CA 1
ATOM 3911 C C . SER A 1 500 ? -27.271 -9.724 47.311 1.00 90.25 500 SER A C 1
ATOM 3913 O O . SER A 1 500 ? -27.669 -10.767 47.824 1.00 90.25 500 SER A O 1
ATOM 3915 N N . VAL A 1 501 ? -25.963 -9.445 47.231 1.00 91.88 501 VAL A N 1
ATOM 3916 C CA . VAL A 1 501 ? -24.930 -10.322 47.817 1.00 91.88 501 VAL A CA 1
ATOM 3917 C C . VAL A 1 501 ? -25.071 -10.400 49.341 1.00 91.88 501 VAL A C 1
ATOM 3919 O O . VAL A 1 501 ? -25.028 -11.498 49.887 1.00 91.88 501 VAL A O 1
ATOM 3922 N N . MET A 1 502 ? -25.321 -9.279 50.027 1.00 89.00 502 MET A N 1
ATOM 3923 C CA . MET A 1 502 ? -25.527 -9.273 51.484 1.00 89.00 502 MET A CA 1
ATOM 3924 C C . MET A 1 502 ? -26.786 -10.047 51.916 1.00 89.00 502 MET A C 1
ATOM 3926 O O . MET A 1 502 ? -26.758 -10.724 52.943 1.00 89.00 502 MET A O 1
ATOM 3930 N N . GLU A 1 503 ? -27.870 -9.992 51.137 1.00 90.75 503 GLU A N 1
ATOM 3931 C CA . GLU A 1 503 ? -29.080 -10.801 51.362 1.00 90.75 503 GLU A CA 1
ATOM 3932 C C . GLU A 1 503 ? -28.802 -12.306 51.190 1.00 90.75 503 GLU A C 1
ATOM 3934 O O . GLU A 1 503 ? -29.223 -13.124 52.014 1.00 90.75 503 GLU A O 1
ATOM 3939 N N . ILE A 1 504 ? -28.041 -12.675 50.154 1.00 90.88 504 ILE A N 1
ATOM 3940 C CA . ILE A 1 504 ? -27.631 -14.060 49.888 1.00 90.88 504 ILE A CA 1
ATOM 3941 C C . ILE A 1 504 ? -26.715 -14.584 51.004 1.00 90.88 504 ILE A C 1
ATOM 3943 O O . ILE A 1 504 ? -26.951 -15.681 51.512 1.00 90.88 504 ILE A O 1
ATOM 3947 N N . ASP A 1 505 ? -25.719 -13.809 51.442 1.00 90.25 505 ASP A N 1
ATOM 3948 C CA . ASP A 1 505 ? -24.814 -14.193 52.534 1.00 90.25 505 ASP A CA 1
ATOM 3949 C C . ASP A 1 505 ? -25.558 -14.369 53.871 1.00 90.25 505 ASP A C 1
ATOM 3951 O O . ASP A 1 505 ? -25.288 -15.323 54.609 1.00 90.25 505 ASP A O 1
ATOM 3955 N N . ALA A 1 506 ? -26.545 -13.514 54.164 1.00 90.81 506 ALA A N 1
ATOM 3956 C CA . ALA A 1 506 ? -27.403 -13.659 55.340 1.00 90.81 506 ALA A CA 1
ATOM 3957 C C . ALA A 1 506 ? -28.220 -14.965 55.297 1.00 90.81 506 ALA A C 1
ATOM 3959 O O . ALA A 1 506 ? -28.228 -15.723 56.272 1.00 90.81 506 ALA A O 1
ATOM 3960 N N . SER A 1 507 ? -28.836 -15.279 54.150 1.00 92.12 507 SER A N 1
ATOM 3961 C CA . SER A 1 507 ? -29.563 -16.539 53.944 1.00 92.12 507 SER A CA 1
ATOM 3962 C C . SER A 1 507 ? -28.641 -17.767 54.024 1.00 92.12 507 SER A C 1
ATOM 3964 O O . SER A 1 507 ? -29.011 -18.804 54.577 1.00 92.12 507 SER A O 1
ATOM 3966 N N . ILE A 1 508 ? -27.396 -17.650 53.550 1.00 91.25 508 ILE A N 1
ATOM 3967 C CA . ILE A 1 508 ? -26.375 -18.696 53.672 1.00 91.25 508 ILE A CA 1
ATOM 3968 C C . ILE A 1 508 ? -26.001 -18.953 55.141 1.00 91.25 508 ILE A C 1
ATOM 3970 O O . ILE A 1 508 ? -25.837 -20.117 55.518 1.00 91.25 508 ILE A O 1
ATOM 3974 N N . GLU A 1 509 ? -25.880 -17.929 55.992 1.00 90.75 509 GLU A N 1
ATOM 3975 C CA . GLU A 1 509 ? -25.652 -18.142 57.431 1.00 90.75 509 GLU A CA 1
ATOM 3976 C C . GLU A 1 509 ? -26.874 -18.725 58.156 1.00 90.75 509 GLU A C 1
ATOM 3978 O O . GLU A 1 509 ? -26.698 -19.587 59.019 1.00 90.75 509 GLU A O 1
ATOM 3983 N N . GLU A 1 510 ? -28.103 -18.380 57.764 1.00 92.25 510 GLU A N 1
ATOM 3984 C CA . GLU A 1 510 ? -29.317 -19.034 58.280 1.00 92.25 510 GLU A CA 1
ATOM 3985 C C . GLU A 1 510 ? -29.402 -20.520 57.871 1.00 92.25 510 GLU A C 1
ATOM 3987 O O . GLU A 1 510 ? -29.691 -21.401 58.690 1.00 92.25 510 GLU A O 1
ATOM 3992 N N . MET A 1 511 ? -29.043 -20.851 56.628 1.00 91.50 511 MET A N 1
ATOM 3993 C CA . MET A 1 511 ? -28.897 -22.247 56.200 1.00 91.50 511 MET A CA 1
ATOM 3994 C C . MET A 1 511 ? -27.771 -22.968 56.964 1.00 91.50 511 MET A C 1
ATOM 3996 O O . MET A 1 511 ? -27.900 -24.144 57.308 1.00 91.50 511 MET A O 1
ATOM 4000 N N . LYS A 1 512 ? -26.674 -22.282 57.314 1.00 91.44 512 LYS A N 1
ATOM 4001 C CA . LYS A 1 512 ? -25.599 -22.854 58.147 1.00 91.44 512 LYS A CA 1
ATOM 4002 C C . LYS A 1 512 ? -26.013 -23.051 59.609 1.00 91.44 512 LYS A C 1
ATOM 4004 O O . LYS A 1 512 ? -25.509 -23.989 60.228 1.00 91.44 512 LYS A O 1
ATOM 4009 N N . THR A 1 513 ? -26.867 -22.211 60.201 1.00 88.69 513 THR A N 1
ATOM 4010 C CA . THR A 1 513 ? -27.354 -22.408 61.583 1.00 88.69 513 THR A CA 1
ATOM 4011 C C . THR A 1 513 ? -28.375 -23.537 61.657 1.00 88.69 513 THR A C 1
ATOM 4013 O O . THR A 1 513 ? -28.187 -24.458 62.451 1.00 88.69 513 THR A O 1
ATOM 4016 N N . THR A 1 514 ? -29.365 -23.557 60.767 1.00 88.94 514 THR A N 1
ATOM 4017 C CA . THR A 1 514 ? -30.348 -24.652 60.672 1.00 88.94 514 THR A CA 1
ATOM 4018 C C . THR A 1 514 ? -29.682 -26.009 60.403 1.00 88.94 514 THR A C 1
ATOM 4020 O O . THR A 1 514 ? -30.004 -26.993 61.070 1.00 88.94 514 THR A O 1
ATOM 4023 N N . LEU A 1 515 ? -28.659 -26.082 59.539 1.00 89.69 515 LEU A N 1
ATOM 4024 C CA . LEU A 1 515 ? -27.872 -27.313 59.347 1.00 89.69 515 LEU A CA 1
ATOM 4025 C C . LEU A 1 515 ? -27.071 -27.740 60.594 1.00 89.69 515 LEU A C 1
ATOM 4027 O O . LEU A 1 515 ? -26.857 -28.940 60.787 1.00 89.69 515 LEU A O 1
ATOM 4031 N N . LYS A 1 516 ? -26.633 -26.807 61.454 1.00 89.94 516 LYS A N 1
ATOM 4032 C CA . LYS A 1 516 ? -26.007 -27.143 62.752 1.00 89.94 516 LYS A CA 1
ATOM 4033 C C . LYS A 1 516 ? -27.041 -27.725 63.722 1.00 89.94 516 LYS A C 1
ATOM 4035 O O . LYS A 1 516 ? -26.748 -28.733 64.362 1.00 89.94 516 LYS A O 1
ATOM 4040 N N . GLU A 1 517 ? -28.244 -27.154 63.787 1.00 87.62 517 GLU A N 1
ATOM 4041 C CA . GLU A 1 517 ? -29.341 -27.665 64.625 1.00 87.62 517 GLU A CA 1
ATOM 4042 C C . GLU A 1 517 ? -29.813 -29.054 64.169 1.00 87.62 517 GLU A C 1
ATOM 4044 O O . GLU A 1 517 ? -29.938 -29.959 64.993 1.00 87.62 517 GLU A O 1
ATOM 4049 N N . ILE A 1 518 ? -29.970 -29.282 62.860 1.00 86.00 518 ILE A N 1
ATOM 4050 C CA . ILE A 1 518 ? -30.319 -30.604 62.310 1.00 86.00 518 ILE A CA 1
ATOM 4051 C C . ILE A 1 518 ? -29.252 -31.650 62.668 1.00 86.00 518 ILE A C 1
ATOM 4053 O O . ILE A 1 518 ? -29.594 -32.746 63.113 1.00 86.00 518 ILE A O 1
ATOM 4057 N N . ARG A 1 519 ? -27.956 -31.318 62.547 1.00 86.50 519 ARG A N 1
ATOM 4058 C CA . ARG A 1 519 ? -26.860 -32.215 62.967 1.00 86.50 519 ARG A CA 1
ATOM 4059 C C . ARG A 1 519 ? -26.909 -32.528 64.466 1.00 86.50 519 ARG A C 1
ATOM 4061 O O . ARG A 1 519 ? -26.714 -33.682 64.838 1.00 86.50 519 ARG A O 1
ATOM 4068 N N . LEU A 1 520 ? -27.196 -31.536 65.312 1.00 86.12 520 LEU A N 1
ATOM 4069 C CA . LEU A 1 520 ? -27.341 -31.723 66.760 1.00 86.12 520 LEU A CA 1
ATOM 4070 C C . LEU A 1 520 ? -28.529 -32.641 67.098 1.00 86.12 520 LEU A C 1
ATOM 4072 O O . LEU A 1 520 ? -28.411 -33.517 67.957 1.00 86.12 520 LEU A O 1
ATOM 4076 N N . ASN A 1 521 ? -29.651 -32.486 66.394 1.00 83.81 521 ASN A N 1
ATOM 4077 C CA . ASN A 1 521 ? -30.840 -33.315 66.587 1.00 83.81 521 ASN A CA 1
ATOM 4078 C C . ASN A 1 521 ? -30.588 -34.770 66.158 1.00 83.81 521 ASN A C 1
ATOM 4080 O O . ASN A 1 521 ? -30.902 -35.682 66.913 1.00 83.81 521 ASN A O 1
ATOM 4084 N N . VAL A 1 522 ? -29.930 -35.005 65.016 1.00 84.31 522 VAL A N 1
ATOM 4085 C CA . VAL A 1 522 ? -29.548 -36.363 64.573 1.00 84.31 522 VAL A CA 1
ATOM 4086 C C . VAL A 1 522 ? -28.567 -37.027 65.548 1.00 84.31 522 VAL A C 1
ATOM 4088 O O . VAL A 1 522 ? -28.677 -38.222 65.821 1.00 84.31 522 VAL A O 1
ATOM 4091 N N . GLU A 1 523 ? -27.615 -36.278 66.110 1.00 85.31 523 GLU A N 1
ATOM 4092 C CA . GLU A 1 523 ? -26.635 -36.846 67.043 1.00 85.31 523 GLU A CA 1
ATOM 4093 C C . GLU A 1 523 ? -27.221 -37.099 68.443 1.00 85.31 523 GLU A C 1
ATOM 4095 O O . GLU A 1 523 ? -26.921 -38.115 69.072 1.00 85.31 523 GLU A O 1
ATOM 4100 N N . THR A 1 524 ? -28.131 -36.241 68.915 1.00 81.88 524 THR A N 1
ATOM 4101 C CA . THR A 1 524 ? -28.903 -36.519 70.138 1.00 81.88 524 THR A CA 1
ATOM 4102 C C . THR A 1 524 ? -29.873 -37.686 69.941 1.00 81.88 524 THR A C 1
ATOM 4104 O O . THR A 1 524 ? -29.989 -38.514 70.840 1.00 81.88 524 THR A O 1
ATOM 4107 N N . GLU A 1 525 ? -30.480 -37.845 68.759 1.00 80.31 525 GLU A N 1
ATOM 4108 C CA . GLU A 1 525 ? -31.293 -39.018 68.419 1.00 80.31 525 GLU A CA 1
ATOM 4109 C C . GLU A 1 525 ? -30.474 -40.315 68.461 1.00 80.31 525 GLU A C 1
ATOM 4111 O O . GLU A 1 525 ? -30.877 -41.272 69.121 1.00 80.31 525 GLU A O 1
ATOM 4116 N N . ARG A 1 526 ? -29.293 -40.344 67.827 1.00 81.31 526 ARG A N 1
ATOM 4117 C CA . ARG A 1 526 ? -28.364 -41.489 67.884 1.00 81.31 526 ARG A CA 1
ATOM 4118 C C . ARG A 1 526 ? -27.974 -41.842 69.316 1.00 81.31 526 ARG A C 1
ATOM 4120 O O . ARG A 1 526 ? -27.994 -43.017 69.674 1.00 81.31 526 ARG A O 1
ATOM 4127 N N . ARG A 1 527 ? -27.644 -40.834 70.131 1.00 81.19 527 ARG A N 1
ATOM 4128 C CA . ARG A 1 527 ? -27.264 -41.012 71.539 1.00 81.19 527 ARG A CA 1
ATOM 4129 C C . ARG A 1 527 ? -28.414 -41.546 72.394 1.00 81.19 527 ARG A C 1
ATOM 4131 O O . ARG A 1 527 ? -28.181 -42.392 73.248 1.00 81.19 527 ARG A O 1
ATOM 4138 N N . LEU A 1 528 ? -29.642 -41.083 72.168 1.00 75.75 528 LEU A N 1
ATOM 4139 C CA . LEU A 1 528 ? -30.821 -41.597 72.871 1.00 75.75 528 LEU A CA 1
ATOM 4140 C C . LEU A 1 528 ? -31.149 -43.029 72.422 1.00 75.75 528 LEU A C 1
ATOM 4142 O O . LEU A 1 528 ? -31.338 -43.900 73.267 1.00 75.75 528 LEU A O 1
ATOM 4146 N N . ARG A 1 529 ? -31.111 -43.314 71.111 1.00 70.50 529 ARG A N 1
ATOM 4147 C CA . ARG A 1 529 ? -31.282 -44.671 70.558 1.00 70.50 529 ARG A CA 1
ATOM 4148 C C . ARG A 1 529 ? -30.251 -45.664 71.112 1.00 70.50 529 ARG A C 1
ATOM 4150 O O . ARG A 1 529 ? -30.620 -46.796 71.406 1.00 70.50 529 ARG A O 1
ATOM 4157 N N . SER A 1 530 ? -28.986 -45.266 71.289 1.00 73.06 530 SER A N 1
ATOM 4158 C CA . SER A 1 530 ? -27.954 -46.145 71.867 1.00 73.06 530 SER A CA 1
ATOM 4159 C C . SER A 1 530 ? -28.063 -46.314 73.388 1.00 73.06 530 SER A C 1
ATOM 4161 O O . SER A 1 530 ? -27.613 -47.329 73.914 1.00 73.06 530 SER A O 1
ATOM 4163 N N . GLN A 1 531 ? -28.704 -45.375 74.092 1.00 71.69 531 GLN A N 1
ATOM 4164 C CA . GLN A 1 531 ? -29.032 -45.503 75.518 1.00 71.69 531 GLN A CA 1
ATOM 4165 C C . GLN A 1 531 ? -30.308 -46.330 75.781 1.00 71.69 531 GLN A C 1
ATOM 4167 O O . GLN A 1 531 ? -30.443 -46.882 76.868 1.00 71.69 531 GLN A O 1
ATOM 4172 N N . LEU A 1 532 ? -31.217 -46.452 74.803 1.00 67.00 532 LEU A N 1
ATOM 4173 C CA . LEU A 1 532 ? -32.526 -47.119 74.938 1.00 67.00 532 LEU A CA 1
ATOM 4174 C C . LEU A 1 532 ? -32.544 -48.638 74.651 1.00 67.00 532 LEU A C 1
ATOM 4176 O O . LEU A 1 532 ? -33.606 -49.249 74.639 1.00 67.00 532 LEU A O 1
ATOM 4180 N N . GLY A 1 533 ? -31.385 -49.278 74.474 1.00 53.94 533 GLY A N 1
ATOM 4181 C CA . GLY A 1 533 ? -31.215 -50.682 74.885 1.00 53.94 533 GLY A CA 1
ATOM 4182 C C . GLY A 1 533 ? -32.052 -51.776 74.198 1.00 53.94 533 GLY A C 1
ATOM 4183 O O . GLY A 1 533 ? -32.277 -52.812 74.812 1.00 53.94 533 GLY A O 1
ATOM 4184 N N . ALA A 1 534 ? -32.464 -51.604 72.938 1.00 53.81 534 ALA A N 1
ATOM 4185 C CA . ALA A 1 534 ? -32.932 -52.681 72.044 1.00 53.81 534 ALA A CA 1
ATOM 4186 C C . ALA A 1 534 ? -34.176 -53.523 72.446 1.00 53.81 534 ALA A C 1
ATOM 4188 O O . ALA A 1 534 ? -34.488 -54.466 71.718 1.00 53.81 534 ALA A O 1
ATOM 4189 N N . SER A 1 535 ? -34.907 -53.212 73.529 1.00 53.50 535 SER A N 1
ATOM 4190 C CA . SER A 1 535 ? -36.056 -54.028 73.984 1.00 53.50 535 SER A CA 1
ATOM 4191 C C . SER A 1 535 ? -37.453 -53.419 73.802 1.00 53.50 535 SER A C 1
ATOM 4193 O O . SER A 1 535 ? -38.422 -54.159 73.937 1.00 53.50 535 SER A O 1
ATOM 4195 N N . ASP A 1 536 ? -37.587 -52.124 73.489 1.00 50.81 536 ASP A N 1
ATOM 4196 C CA . ASP A 1 536 ? -38.895 -51.460 73.333 1.00 50.81 536 ASP A CA 1
ATOM 4197 C C . ASP A 1 536 ? -39.158 -50.991 71.894 1.00 50.81 536 ASP A C 1
ATOM 4199 O O . ASP A 1 536 ? -38.481 -50.109 71.359 1.00 50.81 536 ASP A O 1
ATOM 4203 N N . THR A 1 537 ? -40.201 -51.547 71.271 1.00 53.25 537 THR A N 1
ATOM 4204 C CA . THR A 1 537 ? -40.624 -51.245 69.893 1.00 53.25 537 THR A CA 1
ATOM 4205 C C . THR A 1 537 ? -41.393 -49.922 69.799 1.00 53.25 537 THR A C 1
ATOM 4207 O O . THR A 1 537 ? -42.584 -49.888 69.489 1.00 53.25 537 THR A O 1
ATOM 4210 N N . THR A 1 538 ? -40.709 -48.807 70.064 1.00 55.03 538 THR A N 1
ATOM 4211 C CA . THR A 1 538 ? -41.237 -47.444 69.881 1.00 55.03 538 THR A CA 1
ATOM 4212 C C . THR A 1 538 ? -40.815 -46.885 68.521 1.00 55.03 538 THR A C 1
ATOM 4214 O O . THR A 1 538 ? -39.867 -46.118 68.385 1.00 55.03 538 THR A O 1
ATOM 4217 N N . ASP A 1 539 ? -41.555 -47.280 67.485 1.00 53.78 539 ASP A N 1
ATOM 4218 C CA . ASP A 1 539 ? -41.181 -47.131 66.067 1.00 53.78 539 ASP A CA 1
ATOM 4219 C C . ASP A 1 539 ? -41.031 -45.669 65.567 1.00 53.78 539 ASP A C 1
ATOM 4221 O O . ASP A 1 539 ? -40.603 -45.423 64.439 1.00 53.78 539 ASP A O 1
ATOM 4225 N N . LYS A 1 540 ? -41.389 -44.669 66.393 1.00 56.59 540 LYS A N 1
ATOM 4226 C CA . LYS A 1 540 ? -41.277 -43.227 66.096 1.00 56.59 540 LYS A CA 1
ATOM 4227 C C . LYS A 1 540 ? -40.942 -42.410 67.352 1.00 56.59 540 LYS A C 1
ATOM 4229 O O . LYS A 1 540 ? -41.835 -42.054 68.118 1.00 56.59 540 LYS A O 1
ATOM 4234 N N . MET A 1 541 ? -39.668 -42.058 67.532 1.00 58.56 541 MET A N 1
ATOM 4235 C CA . MET A 1 541 ? -39.225 -41.109 68.562 1.00 58.56 541 MET A CA 1
ATOM 4236 C C . MET A 1 541 ? -39.139 -39.692 67.969 1.00 58.56 541 MET A C 1
ATOM 4238 O O . MET A 1 541 ? -38.434 -39.478 66.987 1.00 58.56 541 MET A O 1
ATOM 4242 N N . PHE A 1 542 ? -39.837 -38.717 68.560 1.00 57.00 542 PHE A N 1
ATOM 4243 C CA . PHE A 1 542 ? -39.873 -37.331 68.071 1.00 57.00 542 PHE A CA 1
ATOM 4244 C C . PHE A 1 542 ? -39.118 -36.379 69.009 1.00 57.00 542 PHE A C 1
ATOM 4246 O O . PHE A 1 542 ? -39.520 -36.181 70.155 1.00 57.00 542 PHE A O 1
ATOM 4253 N N . ILE A 1 543 ? -38.057 -35.738 68.512 1.00 58.16 543 ILE A N 1
ATOM 4254 C CA . ILE A 1 543 ? -37.316 -34.700 69.247 1.00 58.16 543 ILE A CA 1
ATOM 4255 C C . ILE A 1 543 ? -37.910 -33.326 68.911 1.00 58.16 543 ILE A C 1
ATOM 4257 O O . ILE A 1 543 ? -37.653 -32.769 67.846 1.00 58.16 543 ILE A O 1
ATOM 4261 N N . MET A 1 544 ? -38.710 -32.762 69.822 1.00 53.59 544 MET A N 1
ATOM 4262 C CA . MET A 1 544 ? -39.258 -31.409 69.665 1.00 53.59 544 MET A CA 1
ATOM 4263 C C . MET A 1 544 ? -38.259 -30.338 70.123 1.00 53.59 544 MET A C 1
ATOM 4265 O O . MET A 1 544 ? -38.161 -30.025 71.311 1.00 53.59 544 MET A O 1
ATOM 4269 N N . GLY A 1 545 ? -37.551 -29.728 69.172 1.00 54.97 545 GLY A N 1
ATOM 4270 C CA . GLY A 1 545 ? -36.789 -28.503 69.417 1.00 54.97 545 GLY A CA 1
ATOM 4271 C C . GLY A 1 545 ? -37.706 -27.297 69.666 1.00 54.97 545 GLY A C 1
ATOM 4272 O O . GLY A 1 545 ? -38.723 -27.127 68.993 1.00 54.97 545 GLY A O 1
ATOM 4273 N N . LYS A 1 546 ? -37.339 -26.417 70.610 1.00 55.69 546 LYS A N 1
ATOM 4274 C CA . LYS A 1 546 ? -38.008 -25.116 70.795 1.00 55.69 546 LYS A CA 1
ATOM 4275 C C . LYS A 1 546 ? -37.582 -24.146 69.688 1.00 55.69 546 LYS A C 1
ATOM 4277 O O . LYS A 1 546 ? -36.681 -23.337 69.894 1.00 55.69 546 LYS A O 1
ATOM 4282 N N . GLY A 1 547 ? -38.234 -24.229 68.530 1.00 44.94 547 GLY A N 1
ATOM 4283 C CA . GLY A 1 547 ? -38.025 -23.279 67.436 1.00 44.94 547 GLY A CA 1
ATOM 4284 C C . GLY A 1 547 ? -38.252 -21.833 67.893 1.00 44.94 547 GLY A C 1
ATOM 4285 O O . GLY A 1 547 ? -39.225 -21.539 68.596 1.00 44.94 547 GLY A O 1
ATOM 4286 N N . LYS A 1 548 ? -37.356 -20.921 67.502 1.00 47.59 548 LYS A N 1
ATOM 4287 C CA . LYS A 1 548 ? -37.550 -19.485 67.728 1.00 47.59 548 LYS A CA 1
ATOM 4288 C C . LYS A 1 548 ? -38.737 -19.006 66.896 1.00 47.59 548 LYS A C 1
ATOM 4290 O O . LYS A 1 548 ? -38.688 -19.044 65.673 1.00 47.59 548 LYS A O 1
ATOM 4295 N N . LYS A 1 549 ? -39.776 -18.489 67.556 1.00 47.53 549 LYS A N 1
ATOM 4296 C CA . LYS A 1 549 ? -40.723 -17.589 66.892 1.00 47.53 549 LYS A CA 1
ATOM 4297 C C . LYS A 1 549 ? -39.991 -16.286 66.577 1.00 47.53 549 LYS A C 1
ATOM 4299 O O . LYS A 1 549 ? -39.610 -15.595 67.514 1.00 47.53 549 LYS A O 1
ATOM 4304 N N . ASN A 1 550 ? -39.809 -15.996 65.296 1.00 43.25 550 ASN A N 1
ATOM 4305 C CA . ASN A 1 550 ? -39.719 -14.661 64.708 1.00 43.25 550 ASN A CA 1
ATOM 4306 C C . ASN A 1 550 ? -39.946 -14.847 63.204 1.00 43.25 550 ASN A C 1
ATOM 4308 O O . ASN A 1 550 ? -39.156 -15.522 62.548 1.00 43.25 550 ASN A O 1
ATOM 4312 N N . LEU A 1 551 ? -41.063 -14.311 62.722 1.00 36.16 551 LEU A N 1
ATOM 4313 C CA . LEU A 1 551 ? -41.533 -14.287 61.339 1.00 36.16 551 LEU A CA 1
ATOM 4314 C C . LEU A 1 551 ? -42.215 -12.924 61.154 1.00 36.16 551 LEU A C 1
ATOM 4316 O O . LEU A 1 551 ? -42.915 -12.536 62.121 1.00 36.16 551 LEU A O 1
#

Secondary structure (DSSP, 8-state):
-EEEEEEEEEEEEEEE----HHHHHTSGGGS-EEEEEEEEEEEEEGGGTT-S-PPP---SEEEEEETT-B-SSSTTSBPTTHHHHHHHHHHHHTTTSSSPPPEEEEEEEETTTTEEEEEEE-SSSHHHHHHHHHHH-TTT--GGG-SSSBPPEEEEBPPPPS---TTTHHHHEEEE-SSHHHHTTB-HHHH-S-TT---BHHHHS---B-TTTT---HHHHHHHHHHH-HHHHHH---TTT---SSEEEETTT--EEE-TTTT-HHHHHHHHH---EEEETTT-PEEETTTTEE-BSEEEEEETTTTEEEEEEPPPTTS-----S-------------S-THHHHHHHHHHHHHHHHHHHHHHHHHHHHHHHHHHHHHHHHHHHTS---------------------------------TTHHHHGGGGSSS-TTHHHHHHHHHHHHHHHHHHHHHHH-HHHHHHHHHHHHHHHHHHHHHHHHHHHHHHHHHHHHHHHHHHHHHHHHHHHHHHHHHHHHHHHHHHHHHHHHSTT-----------------

Foldseek 3Di:
DKEKAFPFFDPDWDWAALPDPLCVLLVNRPGTATAGEGAMFMKDWPVLQLPPDDDDDQFQKKKKKAFQQADDPDQRDGHPCSSVLVSVLCRQLQVPDDPKDKDFPHWYQHSAFRIIMTMIGIPGSVSLVSSQVSLQPVVSCDPSNHPAQFGIHMDDYDDHDPDNDPPPCLVTIATDASHLVLRLFFACSHSVGDNPRDGGPCVVPQDFDCRLVSTSHLQSVLLLQLQQDVVSVQCDAQPPPRDHDKWKAQSSGGHIHHPPVPPHVVLVCCVVPVRQWIATSPPRFIGGSVVRDTGTQWDWDADNVVSTTRIDGDDHPPPDPDDPPDDPDDDDDPDDDPDDPCVVCVVVVVVVVVVVVVVVVVVVVVVVVVVVVVVVVVVVVVVVVDDDDDDDDDDDDDDDDDDDDDDDDDDDDDDDDDDDPVVPVVVVVPPDDPCPVVVVVVVVVVVVVVVVVVVCVPPVVNVVVVVVVVVVVVVVVVVVVVVVVVVVVVVVVVVVVVVVVVVVVVVVVVVVVVVVVVVVVVVVVVVVVVVPPPDDPPVDDDDDDPDDDDD

Radius of gyration: 41.22 Å; Cα contacts (8 Å, |Δi|>4): 695; chains: 1; bounding box: 84×138×109 Å

Solvent-accessible surface area (backbone atoms only — not comparable to full-atom values): 32238 Å² total; per-residue (Å²): 104,37,41,74,47,71,79,44,72,50,95,59,68,47,74,41,63,33,82,45,80,54,16,57,74,48,63,61,42,82,57,64,48,61,25,47,17,24,44,52,41,32,30,34,48,48,93,48,59,69,37,78,81,65,77,89,72,94,40,35,27,35,36,40,41,37,51,37,29,32,32,92,86,50,88,72,41,69,22,92,66,35,58,59,23,53,26,50,38,51,24,69,56,57,50,72,70,80,94,67,53,75,42,79,79,48,38,30,36,17,72,50,28,8,20,31,38,40,31,37,33,36,71,42,48,66,58,33,47,52,45,34,53,49,46,54,38,67,86,73,59,45,77,77,50,40,76,46,65,44,52,58,44,48,45,58,25,56,74,84,74,94,66,84,69,83,72,64,54,70,77,53,35,38,64,40,38,60,27,66,82,57,34,60,23,33,36,34,36,64,66,73,52,66,87,81,63,75,59,32,60,43,75,78,68,79,44,77,32,58,56,49,78,69,39,46,17,56,51,39,40,52,50,44,45,33,65,72,29,74,66,50,36,70,63,52,38,10,73,80,86,59,48,61,91,57,37,26,32,27,54,67,77,49,54,35,13,28,34,87,90,58,87,27,43,41,58,52,48,21,71,78,69,53,46,42,40,32,31,30,62,85,81,64,51,30,41,29,73,82,76,75,40,79,46,64,27,36,49,73,50,69,41,74,91,76,76,33,27,46,77,45,72,52,83,54,98,79,56,81,74,80,79,74,94,77,78,93,70,82,92,75,81,91,69,87,74,92,63,77,66,59,67,65,50,60,48,57,50,46,53,48,52,50,54,50,49,50,51,55,46,51,54,51,54,49,54,44,51,52,51,54,48,53,52,46,52,56,50,48,59,62,50,75,75,59,85,93,75,87,84,81,86,81,90,82,84,86,82,83,86,88,84,87,84,90,89,88,89,87,88,91,91,90,89,85,92,85,76,78,74,67,68,58,66,61,67,76,64,70,89,57,69,87,53,53,65,55,54,51,51,50,54,48,49,49,54,50,50,55,50,49,56,50,46,60,71,62,35,64,68,55,54,48,50,54,51,50,52,55,50,51,53,54,52,46,56,57,50,51,54,51,49,53,53,51,50,54,50,51,54,50,52,51,53,51,52,53,51,52,49,53,54,50,53,53,52,50,52,52,54,52,48,52,53,50,51,53,52,51,51,54,51,51,47,53,54,50,59,69,68,58,68,92,77,71,95,66,95,75,84,81,86,84,76,89,74,81,89,82,131